Protein AF-0000000068952355 (afdb_homodimer)

Nearest PDB structures (foldseek):
  4ny7-assembly1_B  TM=8.836E-01  e=2.462E-08  Klebsiella pneumoniae subsp. pneumoniae MGH 78578
  1otw-assembly1_A  TM=8.970E-01  e=4.704E-08  Klebsiella pneumoniae
  5vrc-assembly1_A  TM=8.546E-01  e=1.052E-06  Methylorubrum extorquens AM1
  5vrc-assembly2_B  TM=8.398E-01  e=1.363E-06  Methylorubrum extorquens AM1
  5vrc-assembly1_C  TM=8.444E-01  e=6.172E-06  Methylorubrum extorquens AM1

pLDDT: mean 95.86, std 6.68, range [37.28, 98.88]

Secondary structure (DSSP, 8-state):
-PPPPPHHHHHHHHHHHHHTT-GGGSHHHHHHHTT---HHHHHHHHHHHHHHHTTHHHHHHHHHHHS-TT-HHHHHHHHHHHHHHHTSSS-HHHHHHHHHHHHT--HHHHH-GGGS-HHHHHHHHHHHHHHHHS-HHHHHIIIIITTGGGHHHHHHHHHHHHHHTT---TTTTHHHHHHHHHHHHHHHHHHHHHHHH--SHHHHHHHHHHHHHHHHHHHHHHHHHHHHHTTTTS-GGGS----/-PPPPPHHHHHHHHHHHHHTT-GGGSHHHHHHHTT---HHHHHHHHHHHHHHHTTHHHHHHHHHHHS-TT-HHHHHHHHHHHHHHHTSSS-HHHHHHHHHHHHT--HHHHH-GGGS-HHHHHHHHHHHHHHHHS-HHHHHIIIIITTGGGHHHHHHHHHHHHHHTT---TTTTHHHHHHHHHHHHHHHHHHHHHHHH--SHHHHHHHHHHHHHHHHHHHHHHHHHHHHHTTTTS-GGGS----

InterPro domains:
  IPR016084 Haem oxygenase-like, multi-helical [G3DSA:1.20.910.10] (1-239)
  IPR016084 Haem oxygenase-like, multi-helical [SSF48613] (10-226)
  IPR039068 Pyrroloquinoline-quinone synthase-like [PTHR40279] (7-229)

Sequence (486 aa):
MAELMNREAFRAALEEAIKGKSANKAPFSVAWASGKLTRAHLARWAENHYHYVGPFADYLGYIYARTPDRYTEAKDFLLANMYEEEIGGDRHTDLLIRFAEACGTTRERVIDPDNMSPTTRGLQSWCYAVAMREDPIVAVAGLVVGLESQVPSIYRKQTPTLRDKYQFTDEEVEFFDLHIVSDEIHGERGYQIVLEHANTPELQQRCLKICEIGAQMRLLYTTALYHDYVEKELPLPELDMAAMAELMNREAFRAALEEAIKGKSANKAPFSVAWASGKLTRAHLARWAENHYHYVGPFADYLGYIYARTPDRYTEAKDFLLANMYEEEIGGDRHTDLLIRFAEACGTTRERVIDPDNMSPTTRGLQSWCYAVAMREDPIVAVAGLVVGLESQVPSIYRKQTPTLRDKYQFTDEEVEFFDLHIVSDEIHGERGYQIVLEHANTPELQQRCLKICEIGAQMRLLYTTALYHDYVEKELPLPELDMAA

Organism: Cupriavidus necator (strain ATCC 17699 / DSM 428 / KCTC 22496 / NCIMB 10442 / H16 / Stanier 337) (NCBI:txid381666)

Foldseek 3Di:
DFDWDALVVLLVLLVVLQVVQALCLALLLLCLLVLNDALVLVLLVLLLVCLQCVCVLVLLVLLLVQDDVVLPVSNVLSVVVSCVCCPVPPNLNVLSQLLSVVSPDHPVSSVDPVSHDVLSVVNSVVSNCLSNPPNSLLNLLQSLQLPLCSLLVSLVSRVVSCCPPVNDDCSSSVSSVVSNPVSNVSNVVSSVSNSVPQGGSVSSVSSSVSSNVSSNSSNSRSNVSCVVPPCVPQPPVNRVSPD/DFDWDALVVLLVLLVVLQVVQALCLALLLLCLLVLNDALVLVLLVLLLVCLQCVCVLVLLVLLLVQDDVVLPLSNVLSVVVSCVCCPVPPNLNVLSQLLSVVSPDHPVSSVDPVSHDVLSVVNSVVSNCLSNPPNSLLNLLQSLQLPLCSLLVSLVSRVVSCCPPVNDDCSSSVSSVVSNPVSNVSNVVSSVSNSVPQGGSVSSVSSSVSSNVSSNSSNSRSNVSCVVPPCVPQPPVNRPSPD

Solvent-accessible surface area (backbone atoms only — not comparable to full-atom values): 24096 Å² total; per-residue (Å²): 127,76,69,70,65,54,64,67,58,41,50,52,48,45,57,52,36,33,58,81,33,46,43,67,73,19,61,34,43,44,35,43,44,70,57,68,56,51,48,63,48,51,21,52,47,38,19,27,48,41,63,48,55,56,51,45,46,56,33,40,47,44,26,44,75,65,42,59,78,86,45,48,69,57,45,50,48,41,51,50,51,35,38,46,49,52,67,69,56,74,32,46,60,58,36,43,42,49,31,20,38,74,32,72,49,48,63,70,55,34,73,33,77,85,53,36,51,65,58,40,49,15,46,30,15,35,49,44,33,36,23,68,67,43,58,43,58,37,25,38,24,18,55,30,35,24,46,34,43,49,44,24,66,51,37,65,54,35,50,59,28,41,38,74,69,66,61,47,51,73,78,46,47,36,45,50,59,51,40,37,53,53,22,49,54,50,14,51,52,28,46,52,46,32,60,67,66,43,79,43,34,68,50,39,50,49,25,38,50,34,13,30,48,32,13,42,41,47,25,51,38,42,36,45,50,21,65,76,65,36,34,90,84,52,43,67,87,76,43,85,64,78,127,127,77,70,72,64,52,66,70,59,42,51,51,48,44,55,51,36,31,58,81,34,44,44,67,72,20,63,34,44,43,34,41,46,68,56,68,57,50,48,65,48,52,21,52,47,38,20,27,49,41,64,48,56,59,50,45,45,56,32,40,46,44,25,44,75,64,41,60,79,86,46,48,67,57,44,51,48,38,51,50,52,34,39,46,48,52,68,69,55,74,31,48,60,56,36,44,41,48,30,21,39,74,33,70,49,46,62,71,54,34,73,32,76,85,51,35,50,63,58,40,48,14,47,30,16,33,47,44,35,35,25,70,67,43,58,43,58,38,25,37,23,18,54,30,34,24,45,35,43,49,44,24,66,51,38,66,54,34,50,58,29,42,39,74,70,68,61,48,52,72,79,45,47,38,48,50,59,50,39,37,53,53,23,48,54,51,15,51,50,28,47,52,48,35,60,67,63,42,79,41,33,69,50,39,51,48,26,36,50,35,13,30,48,31,14,41,42,47,24,52,38,42,36,46,52,21,64,74,66,35,34,91,84,51,44,66,86,76,44,83,64,78,125

Radius of gyration: 23.09 Å; Cα contacts (8 Å, |Δi|>4): 688; chains: 2; bounding box: 59×65×61 Å

Structure (mmCIF, N/CA/C/O backbone):
data_AF-0000000068952355-model_v1
#
loop_
_entity.id
_entity.type
_entity.pdbx_description
1 polymer 'Coenzyme PQQ synthesis protein C'
#
loop_
_atom_site.group_PDB
_atom_site.id
_atom_site.type_symbol
_atom_site.label_atom_id
_atom_site.label_alt_id
_atom_site.label_comp_id
_atom_site.label_asym_id
_atom_site.label_entity_id
_atom_site.label_seq_id
_atom_site.pdbx_PDB_ins_code
_atom_site.Cartn_x
_atom_site.Cartn_y
_atom_site.Cartn_z
_atom_site.occupancy
_atom_site.B_iso_or_equiv
_atom_site.auth_seq_id
_atom_site.auth_comp_id
_atom_site.auth_asym_id
_atom_site.auth_atom_id
_atom_site.pdbx_PDB_model_num
ATOM 1 N N . MET A 1 1 ? 28.734 8.062 -11.109 1 67.81 1 MET A N 1
ATOM 2 C CA . MET A 1 1 ? 27.484 7.676 -11.766 1 67.81 1 MET A CA 1
ATOM 3 C C . MET A 1 1 ? 27.5 6.195 -12.125 1 67.81 1 MET A C 1
ATOM 5 O O . MET A 1 1 ? 28.547 5.629 -12.422 1 67.81 1 MET A O 1
ATOM 9 N N . ALA A 1 2 ? 26.438 5.574 -11.812 1 75.5 2 ALA A N 1
ATOM 10 C CA . ALA A 1 2 ? 26.453 4.137 -12.086 1 75.5 2 ALA A CA 1
ATOM 11 C C . ALA A 1 2 ? 26.688 3.863 -13.562 1 75.5 2 ALA A C 1
ATOM 13 O O . ALA A 1 2 ? 26.234 4.617 -14.43 1 75.5 2 ALA A O 1
ATOM 14 N N . GLU A 1 3 ? 27.625 2.98 -13.883 1 91.31 3 GLU A N 1
ATOM 15 C CA . GLU A 1 3 ? 27.922 2.562 -15.25 1 91.31 3 GLU A CA 1
ATOM 16 C C . GLU A 1 3 ? 26.891 1.546 -15.75 1 91.31 3 GLU A C 1
ATOM 18 O O . GLU A 1 3 ? 26.281 0.831 -14.961 1 91.31 3 GLU A O 1
ATOM 23 N N . LEU A 1 4 ? 26.734 1.635 -17.172 1 97 4 LEU A N 1
ATOM 24 C CA . LEU A 1 4 ? 25.859 0.654 -17.797 1 97 4 LEU A CA 1
ATOM 25 C C . LEU A 1 4 ? 26.438 -0.754 -17.656 1 97 4 LEU A C 1
ATOM 27 O O . LEU A 1 4 ? 27.578 -1.009 -18.047 1 97 4 LEU A O 1
ATOM 31 N N . MET A 1 5 ? 25.672 -1.64 -17.141 1 97.44 5 MET A N 1
ATOM 32 C CA . MET A 1 5 ? 26.078 -3.033 -17 1 97.44 5 MET A CA 1
ATOM 33 C C . MET A 1 5 ? 25.781 -3.822 -18.266 1 97.44 5 MET A C 1
ATOM 35 O O . MET A 1 5 ? 24.812 -3.533 -18.969 1 97.44 5 MET A O 1
ATOM 39 N N . ASN A 1 6 ? 26.688 -4.746 -18.5 1 96.94 6 ASN A N 1
ATOM 40 C CA . ASN A 1 6 ? 26.328 -5.656 -19.578 1 96.94 6 ASN A CA 1
ATOM 41 C C . ASN A 1 6 ? 25.234 -6.629 -19.156 1 96.94 6 ASN A C 1
ATOM 43 O O . ASN A 1 6 ? 24.859 -6.676 -17.984 1 96.94 6 ASN A O 1
ATOM 47 N N . ARG A 1 7 ? 24.734 -7.371 -20.109 1 96.94 7 ARG A N 1
ATOM 48 C CA . ARG A 1 7 ? 23.562 -8.211 -19.906 1 96.94 7 ARG A CA 1
ATOM 49 C C . ARG A 1 7 ? 23.797 -9.211 -18.781 1 96.94 7 ARG A C 1
ATOM 51 O O . ARG A 1 7 ? 22.938 -9.383 -17.906 1 96.94 7 ARG A O 1
ATOM 58 N N . GLU A 1 8 ? 24.875 -9.859 -18.703 1 97.81 8 GLU A N 1
ATOM 59 C CA . GLU A 1 8 ? 25.172 -10.875 -17.703 1 97.81 8 GLU A CA 1
ATOM 60 C C . GLU A 1 8 ? 25.281 -10.258 -16.312 1 97.81 8 GLU A C 1
ATOM 62 O O . GLU A 1 8 ? 24.703 -10.781 -15.352 1 97.81 8 GLU A O 1
ATOM 67 N N . ALA A 1 9 ? 26 -9.211 -16.25 1 98.12 9 ALA A N 1
ATOM 68 C CA . ALA A 1 9 ? 26.172 -8.523 -14.977 1 98.12 9 ALA A CA 1
ATOM 69 C C . ALA A 1 9 ? 24.859 -7.949 -14.477 1 98.12 9 ALA A C 1
ATOM 71 O O . ALA A 1 9 ? 24.578 -7.98 -13.273 1 98.12 9 ALA A O 1
ATOM 72 N N . PHE A 1 10 ? 24.125 -7.379 -15.375 1 98.38 10 PHE A N 1
ATOM 73 C CA . PHE A 1 10 ? 22.844 -6.801 -15.016 1 98.38 10 PHE A CA 1
ATOM 74 C C . PHE A 1 10 ? 21.891 -7.879 -14.523 1 98.38 10 PHE A C 1
ATOM 76 O O . PHE A 1 10 ? 21.203 -7.695 -13.516 1 98.38 10 PHE A O 1
ATOM 83 N N . ARG A 1 11 ? 21.828 -8.977 -15.227 1 97.94 11 ARG A N 1
ATOM 84 C CA . ARG A 1 11 ? 20.984 -10.086 -14.773 1 97.94 11 ARG A CA 1
ATOM 85 C C . ARG A 1 11 ? 21.375 -10.531 -13.375 1 97.94 11 ARG A C 1
ATOM 87 O O . ARG A 1 11 ? 20.516 -10.742 -12.516 1 97.94 11 ARG A O 1
ATOM 94 N N . ALA A 1 12 ? 22.625 -10.742 -13.141 1 97.5 12 ALA A N 1
ATOM 95 C CA . ALA A 1 12 ? 23.125 -11.156 -11.828 1 97.5 12 ALA A CA 1
ATOM 96 C C . ALA A 1 12 ? 22.734 -10.148 -10.75 1 97.5 12 ALA A C 1
ATOM 98 O O . ALA A 1 12 ? 22.375 -10.531 -9.633 1 97.5 12 ALA A O 1
ATOM 99 N N . ALA A 1 13 ? 22.828 -8.914 -11.094 1 97.12 13 ALA A N 1
ATOM 100 C CA . ALA A 1 13 ? 22.453 -7.863 -10.148 1 97.12 13 ALA A CA 1
ATOM 101 C C . ALA A 1 13 ? 20.969 -7.914 -9.82 1 97.12 13 ALA A C 1
ATOM 103 O O . ALA A 1 13 ? 20.578 -7.715 -8.672 1 97.12 13 ALA A O 1
ATOM 104 N N . LEU A 1 14 ? 20.125 -8.117 -10.82 1 97.19 14 LEU A N 1
ATOM 105 C CA . LEU A 1 14 ? 18.688 -8.25 -10.609 1 97.19 14 LEU A CA 1
ATOM 106 C C . LEU A 1 14 ? 18.375 -9.43 -9.695 1 97.19 14 LEU A C 1
ATOM 108 O O . LEU A 1 14 ? 17.578 -9.305 -8.766 1 97.19 14 LEU A O 1
ATOM 112 N N . GLU A 1 15 ? 19.047 -10.539 -9.938 1 95.31 15 GLU A N 1
ATOM 113 C CA . GLU A 1 15 ? 18.844 -11.727 -9.117 1 95.31 15 GLU A CA 1
ATOM 114 C C . GLU A 1 15 ? 19.281 -11.477 -7.676 1 95.31 15 GLU A C 1
ATOM 116 O O . GLU A 1 15 ? 18.594 -11.898 -6.738 1 95.31 15 GLU A O 1
ATOM 121 N N . GLU A 1 16 ? 20.359 -10.805 -7.484 1 95 16 GLU A N 1
ATOM 122 C CA . GLU A 1 16 ? 20.859 -10.484 -6.152 1 95 16 GLU A CA 1
ATOM 123 C C . GLU A 1 16 ? 19.906 -9.531 -5.422 1 95 16 GLU A C 1
ATOM 125 O O . GLU A 1 16 ? 19.719 -9.648 -4.211 1 95 16 GLU A O 1
ATOM 130 N N . ALA A 1 17 ? 19.359 -8.594 -6.145 1 93.25 17 ALA A N 1
ATOM 131 C CA . ALA A 1 17 ? 18.453 -7.594 -5.57 1 93.25 17 ALA A CA 1
ATOM 132 C C . ALA A 1 17 ? 17.234 -8.25 -4.934 1 93.25 17 ALA A C 1
ATOM 134 O O . ALA A 1 17 ? 16.688 -7.73 -3.961 1 93.25 17 ALA A O 1
ATOM 135 N N . ILE A 1 18 ? 16.844 -9.352 -5.398 1 91.62 18 ILE A N 1
ATOM 136 C CA . ILE A 1 18 ? 15.641 -10.039 -4.934 1 91.62 18 ILE A CA 1
ATOM 137 C C . ILE A 1 18 ? 16 -10.977 -3.785 1 91.62 18 ILE A C 1
ATOM 139 O O . ILE A 1 18 ? 15.188 -11.203 -2.883 1 91.62 18 ILE A O 1
ATOM 143 N N . LYS A 1 19 ? 17.203 -11.531 -3.662 1 87.12 19 LYS A N 1
ATOM 144 C CA . LYS A 1 19 ? 17.625 -12.531 -2.691 1 87.12 19 LYS A CA 1
ATOM 145 C C . LYS A 1 19 ? 17.688 -11.945 -1.284 1 87.12 19 LYS A C 1
ATOM 147 O O . LYS A 1 19 ? 17.391 -12.625 -0.306 1 87.12 19 LYS A O 1
ATOM 152 N N . GLY A 1 20 ? 18.047 -10.781 -1.078 1 76 20 GLY A N 1
ATOM 153 C CA . GLY A 1 20 ? 18.281 -10.18 0.226 1 76 20 GLY A CA 1
ATOM 154 C C . GLY A 1 20 ? 17 -10.008 1.034 1 76 20 GLY A C 1
ATOM 155 O O . GLY A 1 20 ? 17.047 -9.859 2.258 1 76 20 GLY A O 1
ATOM 156 N N . LYS A 1 21 ? 15.914 -10.078 0.481 1 79.12 21 LYS A N 1
ATOM 157 C CA . LYS A 1 21 ? 14.648 -9.867 1.174 1 79.12 21 LYS A CA 1
ATOM 158 C C . LYS A 1 21 ? 13.625 -10.945 0.802 1 79.12 21 LYS A C 1
ATOM 160 O O . LYS A 1 21 ? 12.469 -10.641 0.521 1 79.12 21 LYS A O 1
ATOM 165 N N . SER A 1 22 ? 14.172 -12.156 0.899 1 82.38 22 SER A N 1
ATOM 166 C CA . SER A 1 22 ? 13.344 -13.273 0.448 1 82.38 22 SER A CA 1
ATOM 167 C C . SER A 1 22 ? 12.203 -13.539 1.421 1 82.38 22 SER A C 1
ATOM 169 O O . SER A 1 22 ? 12.414 -13.633 2.631 1 82.38 22 SER A O 1
ATOM 171 N N . ALA A 1 23 ? 10.984 -13.742 0.885 1 87.44 23 ALA A N 1
ATOM 172 C CA . ALA A 1 23 ? 9.797 -14.07 1.663 1 87.44 23 ALA A CA 1
ATOM 173 C C . ALA A 1 23 ? 9.898 -15.477 2.254 1 87.44 23 ALA A C 1
ATOM 175 O O . ALA A 1 23 ? 9.148 -15.836 3.16 1 87.44 23 ALA A O 1
ATOM 176 N N . ASN A 1 24 ? 10.852 -16.266 1.803 1 86.38 24 ASN A N 1
ATOM 177 C CA . ASN A 1 24 ? 11.086 -17.609 2.334 1 86.38 24 ASN A CA 1
ATOM 178 C C . ASN A 1 24 ? 11.508 -17.562 3.799 1 86.38 24 ASN A C 1
ATOM 180 O O . ASN A 1 24 ? 11.297 -18.531 4.539 1 86.38 24 ASN A O 1
ATOM 184 N N . LYS A 1 25 ? 11.984 -16.422 4.188 1 86.44 25 LYS A N 1
ATOM 185 C CA . LYS A 1 25 ? 12.5 -16.297 5.547 1 86.44 25 LYS A CA 1
ATOM 186 C C . LYS A 1 25 ? 11.43 -15.766 6.496 1 86.44 25 LYS A C 1
ATOM 188 O O . LYS A 1 25 ? 11.633 -15.719 7.711 1 86.44 25 LYS A O 1
ATOM 193 N N . ALA A 1 26 ? 10.312 -15.359 5.988 1 92.81 26 ALA A N 1
ATOM 194 C CA . ALA A 1 26 ? 9.234 -14.859 6.828 1 92.81 26 ALA A CA 1
ATOM 195 C C . ALA A 1 26 ? 8.68 -15.969 7.727 1 92.81 26 ALA A C 1
ATOM 197 O O . ALA A 1 26 ? 8.586 -17.125 7.312 1 92.81 26 ALA A O 1
ATOM 198 N N . PRO A 1 27 ? 8.289 -15.625 8.93 1 96 27 PRO A N 1
ATOM 199 C CA . PRO A 1 27 ? 7.781 -16.625 9.867 1 96 27 PRO A CA 1
ATOM 200 C C . PRO A 1 27 ? 6.613 -17.438 9.297 1 96 27 PRO A C 1
ATOM 202 O O . PRO A 1 27 ? 6.484 -18.625 9.586 1 96 27 PRO A O 1
ATOM 205 N N . PHE A 1 28 ? 5.77 -16.844 8.57 1 97.38 28 PHE A N 1
ATOM 206 C CA . PHE A 1 28 ? 4.648 -17.562 7.984 1 97.38 28 PHE A CA 1
ATOM 207 C C . PHE A 1 28 ? 5.145 -18.656 7.043 1 97.38 28 PHE A C 1
ATOM 209 O O . PHE A 1 28 ? 4.637 -19.781 7.066 1 97.38 28 PHE A O 1
ATOM 216 N N . SER A 1 29 ? 6.105 -18.281 6.184 1 94.94 29 SER A N 1
ATOM 217 C CA . SER A 1 29 ? 6.664 -19.234 5.227 1 94.94 29 SER A CA 1
ATOM 218 C C . SER A 1 29 ? 7.359 -20.391 5.941 1 94.94 29 SER A C 1
ATOM 220 O O . SER A 1 29 ? 7.238 -21.547 5.527 1 94.94 29 SER A O 1
ATOM 222 N N . VAL A 1 30 ? 8.062 -20.094 6.941 1 94.25 30 VAL A N 1
ATOM 223 C CA . VAL A 1 30 ? 8.75 -21.109 7.723 1 94.25 30 VAL A CA 1
ATOM 224 C C . VAL A 1 30 ? 7.719 -22.031 8.375 1 94.25 30 VAL A C 1
ATOM 226 O O . VAL A 1 30 ? 7.871 -23.25 8.344 1 94.25 30 VAL A O 1
ATOM 229 N N . ALA A 1 31 ? 6.699 -21.391 9.008 1 96.94 31 ALA A N 1
ATOM 230 C CA . ALA A 1 31 ? 5.633 -22.172 9.625 1 96.94 31 ALA A CA 1
ATOM 231 C C . ALA A 1 31 ? 4.961 -23.094 8.602 1 96.94 31 ALA A C 1
ATOM 233 O O . ALA A 1 31 ? 4.621 -24.234 8.906 1 96.94 31 ALA A O 1
ATOM 234 N N . TRP A 1 32 ? 4.773 -22.609 7.414 1 97.06 32 TRP A N 1
ATOM 235 C CA . TRP A 1 32 ? 4.176 -23.391 6.34 1 97.06 32 TRP A CA 1
ATOM 236 C C . TRP A 1 32 ? 5.078 -24.547 5.949 1 97.06 32 TRP A C 1
ATOM 238 O O . TRP A 1 32 ? 4.652 -25.719 5.969 1 97.06 32 TRP A O 1
ATOM 248 N N . ALA A 1 33 ? 6.309 -24.297 5.664 1 93.5 33 ALA A N 1
ATOM 249 C CA . ALA A 1 33 ? 7.254 -25.297 5.199 1 93.5 33 ALA A CA 1
ATOM 250 C C . ALA A 1 33 ? 7.477 -26.375 6.262 1 93.5 33 ALA A C 1
ATOM 252 O O . ALA A 1 33 ? 7.703 -27.547 5.934 1 93.5 33 ALA A O 1
ATOM 253 N N . SER A 1 34 ? 7.355 -26.016 7.5 1 93.69 34 SER A N 1
ATOM 254 C CA . SER A 1 34 ? 7.594 -26.969 8.594 1 93.69 34 SER A CA 1
ATOM 255 C C . SER A 1 34 ? 6.312 -27.688 8.984 1 93.69 34 SER A C 1
ATOM 257 O O . SER A 1 34 ? 6.316 -28.516 9.898 1 93.69 34 SER A O 1
ATOM 259 N N . GLY A 1 35 ? 5.219 -27.375 8.375 1 96.12 35 GLY A N 1
ATOM 260 C CA . GLY A 1 35 ? 3.967 -28.078 8.602 1 96.12 35 GLY A CA 1
ATOM 261 C C . GLY A 1 35 ? 3.295 -27.703 9.906 1 96.12 35 GLY A C 1
ATOM 262 O O . GLY A 1 35 ? 2.596 -28.516 10.516 1 96.12 35 GLY A O 1
ATOM 263 N N . LYS A 1 36 ? 3.527 -26.484 10.344 1 97 36 LYS A N 1
ATOM 264 C CA . LYS A 1 36 ? 3.023 -26.094 11.664 1 97 36 LYS A CA 1
ATOM 265 C C . LYS A 1 36 ? 1.766 -25.234 11.531 1 97 36 LYS A C 1
ATOM 267 O O . LYS A 1 36 ? 1.085 -24.984 12.523 1 97 36 LYS A O 1
ATOM 272 N N . LEU A 1 37 ? 1.425 -24.844 10.344 1 98.12 37 LEU A N 1
ATOM 273 C CA . LEU A 1 37 ? 0.187 -24.094 10.141 1 98.12 37 LEU A CA 1
ATOM 274 C C . LEU A 1 37 ? -1.024 -25.016 10.242 1 98.12 37 LEU A C 1
ATOM 276 O O . LEU A 1 37 ? -0.912 -26.219 10.023 1 98.12 37 LEU A O 1
ATOM 280 N N . THR A 1 38 ? -2.113 -24.453 10.625 1 98 38 THR A N 1
ATOM 281 C CA . THR A 1 38 ? -3.385 -25.172 10.539 1 98 38 THR A CA 1
ATOM 282 C C . THR A 1 38 ? -4.07 -24.875 9.203 1 98 38 THR A C 1
ATOM 284 O O . THR A 1 38 ? -3.697 -23.938 8.492 1 98 38 THR A O 1
ATOM 287 N N . ARG A 1 39 ? -5.066 -25.641 8.836 1 98 39 ARG A N 1
ATOM 288 C CA . ARG A 1 39 ? -5.848 -25.359 7.633 1 98 39 ARG A CA 1
ATOM 289 C C . ARG A 1 39 ? -6.539 -24.016 7.723 1 98 39 ARG A C 1
ATOM 291 O O . ARG A 1 39 ? -6.707 -23.328 6.711 1 98 39 ARG A O 1
ATOM 298 N N . ALA A 1 40 ? -6.922 -23.672 8.953 1 98.31 40 ALA A N 1
ATOM 299 C CA . ALA A 1 40 ? -7.527 -22.344 9.141 1 98.31 40 ALA A CA 1
ATOM 300 C C . ALA A 1 40 ? -6.539 -21.234 8.797 1 98.31 40 ALA A C 1
ATOM 302 O O . ALA A 1 40 ? -6.922 -20.219 8.234 1 98.31 40 ALA A O 1
ATOM 303 N N . HIS A 1 41 ? -5.238 -21.391 9.195 1 98.62 41 HIS A N 1
ATOM 304 C CA . HIS A 1 41 ? -4.199 -20.438 8.805 1 98.62 41 HIS A CA 1
ATOM 305 C C . HIS A 1 41 ? -4.074 -20.359 7.289 1 98.62 41 HIS A C 1
ATOM 307 O O . HIS A 1 41 ? -3.975 -19.25 6.734 1 98.62 41 HIS A O 1
ATOM 313 N N . LEU A 1 42 ? -4.094 -21.5 6.625 1 98.75 42 LEU A N 1
ATOM 314 C CA . LEU A 1 42 ? -3.971 -21.547 5.172 1 98.75 42 LEU A CA 1
ATOM 315 C C . LEU A 1 42 ? -5.172 -20.891 4.5 1 98.75 42 LEU A C 1
ATOM 317 O O . LEU A 1 42 ? -5.035 -20.25 3.457 1 98.75 42 LEU A O 1
ATOM 321 N N . ALA A 1 43 ? -6.379 -21.094 5.098 1 98.69 43 ALA A N 1
ATOM 322 C CA . ALA A 1 43 ? -7.578 -20.422 4.598 1 98.69 43 ALA A CA 1
ATOM 323 C C . ALA A 1 43 ? -7.418 -18.906 4.637 1 98.69 43 ALA A C 1
ATOM 325 O O . ALA A 1 43 ? -7.789 -18.203 3.688 1 98.69 43 ALA A O 1
ATOM 326 N N . ARG A 1 44 ? -6.867 -18.406 5.73 1 98.69 44 ARG A N 1
ATOM 327 C CA . ARG A 1 44 ? -6.645 -16.969 5.855 1 98.69 44 ARG A CA 1
ATOM 328 C C . ARG A 1 44 ? -5.637 -16.484 4.824 1 98.69 44 ARG A C 1
ATOM 330 O O . ARG A 1 44 ? -5.785 -15.383 4.273 1 98.69 44 ARG A O 1
ATOM 337 N N . TRP A 1 45 ? -4.594 -17.297 4.617 1 98.62 45 TRP A N 1
ATOM 338 C CA . TRP A 1 45 ? -3.635 -16.969 3.57 1 98.62 45 TRP A CA 1
ATOM 339 C C . TRP A 1 45 ? -4.328 -16.828 2.221 1 98.62 45 TRP A C 1
ATOM 341 O O . TRP A 1 45 ? -4.129 -15.844 1.507 1 98.62 45 TRP A O 1
ATOM 351 N N . ALA A 1 46 ? -5.152 -17.766 1.844 1 98.69 46 ALA A N 1
ATOM 352 C CA . ALA A 1 46 ? -5.824 -17.766 0.547 1 98.69 46 ALA A CA 1
ATOM 353 C C . ALA A 1 46 ? -6.75 -16.562 0.412 1 98.69 46 ALA A C 1
ATOM 355 O O . ALA A 1 46 ? -6.832 -15.945 -0.655 1 98.69 46 ALA A O 1
ATOM 356 N N . GLU A 1 47 ? -7.457 -16.219 1.534 1 98.75 47 GLU A N 1
ATOM 357 C CA . GLU A 1 47 ? -8.359 -15.07 1.554 1 98.75 47 GLU A CA 1
ATOM 358 C C . GLU A 1 47 ? -7.598 -13.773 1.307 1 98.75 47 GLU A C 1
ATOM 360 O O . GLU A 1 47 ? -8.133 -12.836 0.706 1 98.75 47 GLU A O 1
ATOM 365 N N . ASN A 1 48 ? -6.375 -13.703 1.75 1 98.81 48 ASN A N 1
ATOM 366 C CA . ASN A 1 48 ? -5.543 -12.531 1.505 1 98.81 48 ASN A CA 1
ATOM 367 C C . ASN A 1 48 ? -4.883 -12.594 0.131 1 98.81 48 ASN A C 1
ATOM 369 O O . ASN A 1 48 ? -4.914 -11.617 -0.621 1 98.81 48 ASN A O 1
ATOM 373 N N . HIS A 1 49 ? -4.309 -13.734 -0.195 1 98.62 49 HIS A N 1
ATOM 374 C CA . HIS A 1 49 ? -3.529 -13.93 -1.412 1 98.62 49 HIS A CA 1
ATOM 375 C C . HIS A 1 49 ? -4.367 -13.641 -2.654 1 98.62 49 HIS A C 1
ATOM 377 O O . HIS A 1 49 ? -3.854 -13.133 -3.652 1 98.62 49 HIS A O 1
ATOM 383 N N . TYR A 1 50 ? -5.648 -13.961 -2.6 1 98.75 50 TYR A N 1
ATOM 384 C CA . TYR A 1 50 ? -6.578 -13.711 -3.693 1 98.75 50 TYR A CA 1
ATOM 385 C C . TYR A 1 50 ? -6.586 -12.234 -4.078 1 98.75 50 TYR A C 1
ATOM 387 O O . TYR A 1 50 ? -6.664 -11.898 -5.262 1 98.75 50 TYR A O 1
ATOM 395 N N . HIS A 1 51 ? -6.484 -11.398 -3.135 1 98.12 51 HIS A N 1
ATOM 396 C CA . HIS A 1 51 ? -6.672 -9.977 -3.393 1 98.12 51 HIS A CA 1
ATOM 397 C C . HIS A 1 51 ? -5.379 -9.336 -3.891 1 98.12 51 HIS A C 1
ATOM 399 O O . HIS A 1 51 ? -5.406 -8.242 -4.465 1 98.12 51 HIS A O 1
ATOM 405 N N . TYR A 1 52 ? -4.293 -9.953 -3.688 1 95.12 52 TYR A N 1
ATOM 406 C CA . TYR A 1 52 ? -3.016 -9.492 -4.215 1 95.12 52 TYR A CA 1
ATOM 407 C C . TYR A 1 52 ? -2.764 -10.047 -5.609 1 95.12 52 TYR A C 1
ATOM 409 O O . TYR A 1 52 ? -2.309 -9.328 -6.504 1 95.12 52 TYR A O 1
ATOM 417 N N . VAL A 1 53 ? -3.125 -11.32 -5.836 1 97.19 53 VAL A N 1
ATOM 418 C CA . VAL A 1 53 ? -2.764 -11.961 -7.098 1 97.19 53 VAL A CA 1
ATOM 419 C C . VAL A 1 53 ? -3.947 -11.906 -8.062 1 97.19 53 VAL A C 1
ATOM 421 O O . VAL A 1 53 ? -3.77 -12.016 -9.273 1 97.19 53 VAL A O 1
ATOM 424 N N . GLY A 1 54 ? -5.145 -11.734 -7.555 1 96.5 54 GLY A N 1
ATOM 425 C CA . GLY A 1 54 ? -6.34 -11.719 -8.383 1 96.5 54 GLY A CA 1
ATOM 426 C C . GLY A 1 54 ? -6.297 -10.656 -9.469 1 96.5 54 GLY A C 1
ATOM 427 O O . GLY A 1 54 ? -6.645 -10.93 -10.625 1 96.5 54 GLY A O 1
ATOM 428 N N . PRO A 1 55 ? -5.836 -9.5 -9.094 1 97.38 55 PRO A N 1
ATOM 429 C CA . PRO A 1 55 ? -5.793 -8.43 -10.086 1 97.38 55 PRO A CA 1
ATOM 430 C C . PRO A 1 55 ? -4.52 -8.461 -10.93 1 97.38 55 PRO A C 1
ATOM 432 O O . PRO A 1 55 ? -4.16 -7.453 -11.547 1 97.38 55 PRO A O 1
ATOM 435 N N . PHE A 1 56 ? -3.799 -9.547 -11.023 1 98.25 56 PHE A N 1
ATOM 436 C CA . PHE A 1 56 ? -2.512 -9.555 -11.711 1 98.25 56 PHE A CA 1
ATOM 437 C C . PHE A 1 56 ? -2.682 -9.203 -13.188 1 98.25 56 PHE A C 1
ATOM 439 O O . PHE A 1 56 ? -1.873 -8.469 -13.75 1 98.25 56 PHE A O 1
ATOM 446 N N . ALA A 1 57 ? -3.73 -9.75 -13.82 1 98.31 57 ALA A N 1
ATOM 447 C CA . ALA A 1 57 ? -3.984 -9.406 -15.219 1 98.31 57 ALA A CA 1
ATOM 448 C C . ALA A 1 57 ? -4.266 -7.918 -15.375 1 98.31 57 ALA A C 1
ATOM 450 O O . ALA A 1 57 ? -3.9 -7.312 -16.391 1 98.31 57 ALA A O 1
ATOM 451 N N . ASP A 1 58 ? -4.938 -7.324 -14.391 1 98.12 58 ASP A N 1
ATOM 452 C CA . ASP A 1 58 ? -5.164 -5.883 -14.422 1 98.12 58 ASP A CA 1
ATOM 453 C C . ASP A 1 58 ? -3.844 -5.117 -14.398 1 98.12 58 ASP A C 1
ATOM 455 O O . ASP A 1 58 ? -3.664 -4.152 -15.141 1 98.12 58 ASP A O 1
ATOM 459 N N . TYR A 1 59 ? -2.91 -5.543 -13.469 1 98.81 59 TYR A N 1
ATOM 460 C CA . TYR A 1 59 ? -1.6 -4.906 -13.43 1 98.81 59 TYR A CA 1
ATOM 461 C C . TYR A 1 59 ? -0.924 -4.949 -14.789 1 98.81 59 TYR A C 1
ATOM 463 O O . TYR A 1 59 ? -0.456 -3.926 -15.289 1 98.81 59 TYR A O 1
ATOM 471 N N . LEU A 1 60 ? -0.956 -6.145 -15.367 1 98.81 60 LEU A N 1
ATOM 472 C CA . LEU A 1 60 ? -0.312 -6.332 -16.656 1 98.81 60 LEU A CA 1
ATOM 473 C C . LEU A 1 60 ? -0.999 -5.496 -17.734 1 98.81 60 LEU A C 1
ATOM 475 O O . LEU A 1 60 ? -0.346 -5.012 -18.656 1 98.81 60 LEU A O 1
ATOM 479 N N . GLY A 1 61 ? -2.324 -5.383 -17.641 1 98.81 61 GLY A N 1
ATOM 480 C CA . GLY A 1 61 ? -3.059 -4.555 -18.578 1 98.81 61 GLY A CA 1
ATOM 481 C C . GLY A 1 61 ? -2.625 -3.1 -18.562 1 98.81 61 GLY A C 1
ATOM 482 O O . GLY A 1 61 ? -2.479 -2.477 -19.609 1 98.81 61 GLY A O 1
ATOM 483 N N . TYR A 1 62 ? -2.445 -2.527 -17.375 1 98.81 62 TYR A N 1
ATOM 484 C CA . TYR A 1 62 ? -1.943 -1.163 -17.25 1 98.81 62 TYR A CA 1
ATOM 485 C C . TYR A 1 62 ? -0.563 -1.03 -17.891 1 98.81 62 TYR A C 1
ATOM 487 O O . TYR A 1 62 ? -0.277 -0.042 -18.562 1 98.81 62 TYR A O 1
ATOM 495 N N . ILE A 1 63 ? 0.326 -2.035 -17.672 1 98.81 63 ILE A N 1
ATOM 496 C CA . ILE A 1 63 ? 1.67 -2.004 -18.25 1 98.81 63 ILE A CA 1
ATOM 497 C C . ILE A 1 63 ? 1.588 -2.107 -19.766 1 98.81 63 ILE A C 1
ATOM 499 O O . ILE A 1 63 ? 2.248 -1.349 -20.484 1 98.81 63 ILE A O 1
ATOM 503 N N . TYR A 1 64 ? 0.77 -3.02 -20.266 1 98.88 64 TYR A N 1
ATOM 504 C CA . TYR A 1 64 ? 0.585 -3.236 -21.703 1 98.88 64 TYR A CA 1
ATOM 505 C C . TYR A 1 64 ? 0.186 -1.942 -22.406 1 98.88 64 TYR A C 1
ATOM 507 O O . TYR A 1 64 ? 0.769 -1.578 -23.422 1 98.88 64 TYR A O 1
ATOM 515 N N . ALA A 1 65 ? -0.815 -1.245 -21.844 1 98.5 65 ALA A N 1
ATOM 516 C CA . ALA A 1 65 ? -1.363 -0.033 -22.438 1 98.5 65 ALA A CA 1
ATOM 517 C C . ALA A 1 65 ? -0.304 1.062 -22.531 1 98.5 65 ALA A C 1
ATOM 519 O O . ALA A 1 65 ? -0.338 1.891 -23.453 1 98.5 65 ALA A O 1
ATOM 520 N N . ARG A 1 66 ? 0.689 1.023 -21.656 1 97.81 66 ARG A N 1
ATOM 521 C CA . ARG A 1 66 ? 1.683 2.09 -21.594 1 97.81 66 ARG A CA 1
ATOM 522 C C . ARG A 1 66 ? 2.975 1.683 -22.297 1 97.81 66 ARG A C 1
ATOM 524 O O . ARG A 1 66 ? 3.881 2.502 -22.453 1 97.81 66 ARG A O 1
ATOM 531 N N . THR A 1 67 ? 3.1 0.462 -22.641 1 98.62 67 THR A N 1
ATOM 532 C CA . THR A 1 67 ? 4.281 -0.037 -23.328 1 98.62 67 THR A CA 1
ATOM 533 C C . THR A 1 67 ? 4.305 0.448 -24.781 1 98.62 67 THR A C 1
ATOM 535 O O . THR A 1 67 ? 3.312 0.319 -25.5 1 98.62 67 THR A O 1
ATOM 538 N N . PRO A 1 68 ? 5.43 1.015 -25.25 1 97.88 68 PRO A N 1
ATOM 539 C CA . PRO A 1 68 ? 5.512 1.487 -26.625 1 97.88 68 PRO A CA 1
ATOM 540 C C . PRO A 1 68 ? 5.223 0.387 -27.641 1 97.88 68 PRO A C 1
ATOM 542 O O . PRO A 1 68 ? 5.625 -0.762 -27.453 1 97.88 68 PRO A O 1
ATOM 545 N N . ASP A 1 69 ? 4.652 0.799 -28.75 1 97.5 69 ASP A N 1
ATOM 546 C CA . ASP A 1 69 ? 4.277 -0.141 -29.797 1 97.5 69 ASP A CA 1
ATOM 547 C C . ASP A 1 69 ? 5.508 -0.863 -30.359 1 97.5 69 ASP A C 1
ATOM 549 O O . ASP A 1 69 ? 5.43 -2.035 -30.734 1 97.5 69 ASP A O 1
ATOM 553 N N . ARG A 1 70 ? 6.633 -0.202 -30.359 1 97.5 70 ARG A N 1
ATOM 554 C CA . ARG A 1 70 ? 7.836 -0.777 -30.953 1 97.5 70 ARG A CA 1
ATOM 555 C C . ARG A 1 70 ? 8.367 -1.921 -30.094 1 97.5 70 ARG A C 1
ATOM 557 O O . ARG A 1 70 ? 9.188 -2.719 -30.547 1 97.5 70 ARG A O 1
ATOM 564 N N . TYR A 1 71 ? 7.977 -1.991 -28.859 1 98.12 71 TYR A N 1
ATOM 565 C CA . TYR A 1 71 ? 8.352 -3.123 -28.016 1 98.12 71 TYR A CA 1
ATOM 566 C C . TYR A 1 71 ? 7.383 -4.285 -28.203 1 98.12 71 TYR A C 1
ATOM 568 O O . TYR A 1 71 ? 6.77 -4.75 -27.234 1 98.12 71 TYR A O 1
ATOM 576 N N . THR A 1 72 ? 7.305 -4.805 -29.359 1 97.94 72 THR A N 1
ATOM 577 C CA . THR A 1 72 ? 6.285 -5.762 -29.766 1 97.94 72 THR A CA 1
ATOM 578 C C . THR A 1 72 ? 6.383 -7.047 -28.953 1 97.94 72 THR A C 1
ATOM 580 O O . THR A 1 72 ? 5.371 -7.57 -28.484 1 97.94 72 THR A O 1
ATOM 583 N N . GLU A 1 73 ? 7.523 -7.547 -28.781 1 97.12 73 GLU A N 1
ATOM 584 C CA . GLU A 1 73 ? 7.703 -8.805 -28.062 1 97.12 73 GLU A CA 1
ATOM 585 C C . GLU A 1 73 ? 7.293 -8.664 -26.594 1 97.12 73 GLU A C 1
ATOM 587 O O . GLU A 1 73 ? 6.711 -9.586 -26.016 1 97.12 73 GLU A O 1
ATOM 592 N N . ALA A 1 74 ? 7.66 -7.516 -25.984 1 98.25 74 ALA A N 1
ATOM 593 C CA . ALA A 1 74 ? 7.238 -7.254 -24.609 1 98.25 74 ALA A CA 1
ATOM 594 C C . ALA A 1 74 ? 5.719 -7.199 -24.5 1 98.25 74 ALA A C 1
ATOM 596 O O . ALA A 1 74 ? 5.133 -7.773 -23.578 1 98.25 74 ALA A O 1
ATOM 597 N N . LYS A 1 75 ? 5.086 -6.535 -25.469 1 98.69 75 LYS A N 1
ATOM 598 C CA . LYS A 1 75 ? 3.631 -6.441 -25.484 1 98.69 75 LYS A CA 1
ATOM 599 C C . LYS A 1 75 ? 2.994 -7.812 -25.688 1 98.69 75 LYS A C 1
ATOM 601 O O . LYS A 1 75 ? 2.006 -8.148 -25.031 1 98.69 75 LYS A O 1
ATOM 606 N N . ASP A 1 76 ? 3.605 -8.633 -26.594 1 98.62 76 ASP A N 1
ATOM 607 C CA . ASP A 1 76 ? 3.113 -9.992 -26.812 1 98.62 76 ASP A CA 1
ATOM 608 C C . ASP A 1 76 ? 3.17 -10.812 -25.531 1 98.62 76 ASP A C 1
ATOM 610 O O . ASP A 1 76 ? 2.227 -11.539 -25.219 1 98.62 76 ASP A O 1
ATOM 614 N N . PHE A 1 77 ? 4.215 -10.703 -24.844 1 98.5 77 PHE A N 1
ATOM 615 C CA . PHE A 1 77 ? 4.367 -11.438 -23.594 1 98.5 77 PHE A CA 1
ATOM 616 C C . PHE A 1 77 ? 3.301 -11.016 -22.578 1 98.5 77 PHE A C 1
ATOM 618 O O . PHE A 1 77 ? 2.654 -11.859 -21.969 1 98.5 77 PHE A O 1
ATOM 625 N N . LEU A 1 78 ? 3.174 -9.672 -22.375 1 98.75 78 LEU A N 1
ATOM 626 C CA . LEU A 1 78 ? 2.201 -9.164 -21.406 1 98.75 78 LEU A CA 1
ATOM 627 C C . LEU A 1 78 ? 0.8 -9.672 -21.734 1 98.75 78 LEU A C 1
ATOM 629 O O . LEU A 1 78 ? 0.071 -10.117 -20.844 1 98.75 78 LEU A O 1
ATOM 633 N N . LEU A 1 79 ? 0.48 -9.641 -23 1 98.62 79 LEU A N 1
ATOM 634 C CA . LEU A 1 79 ? -0.831 -10.102 -23.438 1 98.62 79 LEU A CA 1
ATOM 635 C C . LEU A 1 79 ? -0.992 -11.594 -23.203 1 98.62 79 LEU A C 1
ATOM 637 O O . LEU A 1 79 ? -2.037 -12.047 -22.734 1 98.62 79 LEU A O 1
ATOM 641 N N . ALA A 1 80 ? 0.002 -12.406 -23.516 1 98.44 80 ALA A N 1
ATOM 642 C CA . ALA A 1 80 ? -0.041 -13.852 -23.312 1 98.44 80 ALA A CA 1
ATOM 643 C C . ALA A 1 80 ? -0.173 -14.195 -21.844 1 98.44 80 ALA A C 1
ATOM 645 O O . ALA A 1 80 ? -0.893 -15.133 -21.469 1 98.44 80 ALA A O 1
ATOM 646 N N . ASN A 1 81 ? 0.592 -13.516 -21.031 1 98.25 81 ASN A N 1
ATOM 647 C CA . ASN A 1 81 ? 0.513 -13.727 -19.578 1 98.25 81 ASN A CA 1
ATOM 648 C C . ASN A 1 81 ? -0.887 -13.438 -19.047 1 98.25 81 ASN A C 1
ATOM 650 O O . ASN A 1 81 ? -1.432 -14.219 -18.266 1 98.25 81 ASN A O 1
ATOM 654 N N . MET A 1 82 ? -1.518 -12.281 -19.5 1 98.38 82 MET A N 1
ATOM 655 C CA . MET A 1 82 ? -2.889 -11.945 -19.125 1 98.38 82 MET A CA 1
ATOM 656 C C . MET A 1 82 ? -3.848 -13.062 -19.516 1 98.38 82 MET A C 1
ATOM 658 O O . MET A 1 82 ? -4.688 -13.477 -18.719 1 98.38 82 MET A O 1
ATOM 662 N N . TYR A 1 83 ? -3.656 -13.523 -20.734 1 98.38 83 TYR A N 1
ATOM 663 C CA . TYR A 1 83 ? -4.512 -14.57 -21.266 1 98.38 83 TYR A CA 1
ATOM 664 C C . TYR A 1 83 ? -4.406 -15.844 -20.422 1 98.38 83 TYR A C 1
ATOM 666 O O . TYR A 1 83 ? -5.422 -16.438 -20.062 1 98.38 83 TYR A O 1
ATOM 674 N N . GLU A 1 84 ? -3.229 -16.234 -20.078 1 97.38 84 GLU A N 1
ATOM 675 C CA . GLU A 1 84 ? -2.98 -17.453 -19.312 1 97.38 84 GLU A CA 1
ATOM 676 C C . GLU A 1 84 ? -3.576 -17.344 -17.906 1 97.38 84 GLU A C 1
ATOM 678 O O . GLU A 1 84 ? -4.141 -18.312 -17.391 1 97.38 84 GLU A O 1
ATOM 683 N N . GLU A 1 85 ? -3.453 -16.188 -17.25 1 97 85 GLU A N 1
ATOM 684 C CA . GLU A 1 85 ? -3.977 -15.977 -15.906 1 97 85 GLU A CA 1
ATOM 685 C C . GLU A 1 85 ? -5.496 -16.125 -15.875 1 97 85 GLU A C 1
ATOM 687 O O . GLU A 1 85 ? -6.062 -16.562 -14.883 1 97 85 GLU A O 1
ATOM 692 N N . GLU A 1 86 ? -6.168 -15.781 -17.016 1 97.5 86 GLU A N 1
ATOM 693 C CA . GLU A 1 86 ? -7.605 -15.547 -16.953 1 97.5 86 GLU A CA 1
ATOM 694 C C . GLU A 1 86 ? -8.375 -16.594 -17.75 1 97.5 86 GLU A C 1
ATOM 696 O O . GLU A 1 86 ? -9.273 -17.25 -17.219 1 97.5 86 GLU A O 1
ATOM 701 N N . ILE A 1 87 ? -7.969 -16.859 -19.016 1 96.94 87 ILE A N 1
ATOM 702 C CA . ILE A 1 87 ? -8.914 -17.609 -19.828 1 96.94 87 ILE A CA 1
ATOM 703 C C . ILE A 1 87 ? -8.156 -18.641 -20.672 1 96.94 87 ILE A C 1
ATOM 705 O O . ILE A 1 87 ? -8.75 -19.297 -21.531 1 96.94 87 ILE A O 1
ATOM 709 N N . GLY A 1 88 ? -6.883 -18.844 -20.594 1 95 88 GLY A N 1
ATOM 710 C CA . GLY A 1 88 ? -6.094 -19.797 -21.344 1 95 88 GLY A CA 1
ATOM 711 C C . GLY A 1 88 ? -6.238 -21.219 -20.844 1 95 88 GLY A C 1
ATOM 712 O O . GLY A 1 88 ? -5.734 -22.156 -21.453 1 95 88 GLY A O 1
ATOM 713 N N . GLY A 1 89 ? -6.992 -21.469 -19.938 1 94.62 89 GLY A N 1
ATOM 714 C CA . GLY A 1 89 ? -7.344 -22.656 -19.172 1 94.62 89 GLY A CA 1
ATOM 715 C C . GLY A 1 89 ? -8.211 -22.359 -17.969 1 94.62 89 GLY A C 1
ATOM 716 O O . GLY A 1 89 ? -9.094 -21.5 -18.031 1 94.62 89 GLY A O 1
ATOM 717 N N . ASP A 1 90 ? -7.906 -23.125 -16.922 1 95.38 90 ASP A N 1
ATOM 718 C CA . ASP A 1 90 ? -8.57 -22.734 -15.68 1 95.38 90 ASP A CA 1
ATOM 719 C C . ASP A 1 90 ? -8.07 -21.375 -15.188 1 95.38 90 ASP A C 1
ATOM 721 O O . ASP A 1 90 ? -6.867 -21.125 -15.195 1 95.38 90 ASP A O 1
ATOM 725 N N . ARG A 1 91 ? -9.047 -20.578 -14.938 1 97.19 91 ARG A N 1
ATOM 726 C CA . ARG A 1 91 ? -8.664 -19.297 -14.336 1 97.19 91 ARG A CA 1
ATOM 727 C C . ARG A 1 91 ? -7.852 -19.516 -13.07 1 97.19 91 ARG A C 1
ATOM 729 O O . ARG A 1 91 ? -8.234 -20.312 -12.203 1 97.19 91 ARG A O 1
ATOM 736 N N . HIS A 1 92 ? -6.691 -18.875 -12.945 1 97.69 92 HIS A N 1
ATOM 737 C CA . HIS A 1 92 ? -5.766 -19.125 -11.844 1 97.69 92 HIS A CA 1
ATOM 738 C C . HIS A 1 92 ? -6.43 -18.859 -10.5 1 97.69 92 HIS A C 1
ATOM 740 O O . HIS A 1 92 ? -6.188 -19.594 -9.531 1 97.69 92 HIS A O 1
ATOM 746 N N . THR A 1 93 ? -7.285 -17.828 -10.422 1 97.88 93 THR A N 1
ATOM 747 C CA . THR A 1 93 ? -7.941 -17.5 -9.164 1 97.88 93 THR A CA 1
ATOM 748 C C . THR A 1 93 ? -8.969 -18.562 -8.797 1 97.88 93 THR A C 1
ATOM 750 O O . THR A 1 93 ? -9.258 -18.781 -7.613 1 97.88 93 THR A O 1
ATOM 753 N N . ASP A 1 94 ? -9.531 -19.25 -9.805 1 98.44 94 ASP A N 1
ATOM 754 C CA . ASP A 1 94 ? -10.445 -20.344 -9.5 1 98.44 94 ASP A CA 1
ATOM 755 C C . ASP A 1 94 ? -9.703 -21.516 -8.836 1 98.44 94 ASP A C 1
ATOM 757 O O . ASP A 1 94 ? -10.242 -22.172 -7.953 1 98.44 94 ASP A O 1
ATOM 761 N N . LEU A 1 95 ? -8.5 -21.734 -9.312 1 98.5 95 LEU A N 1
ATOM 762 C CA . LEU A 1 95 ? -7.672 -22.75 -8.695 1 98.5 95 LEU A CA 1
ATOM 763 C C . LEU A 1 95 ? -7.332 -22.375 -7.254 1 98.5 95 LEU A C 1
ATOM 765 O O . LEU A 1 95 ? -7.328 -23.234 -6.367 1 98.5 95 LEU A O 1
ATOM 769 N N . LEU A 1 96 ? -7.039 -21.109 -6.996 1 98.69 96 LEU A N 1
ATOM 770 C CA . LEU A 1 96 ? -6.777 -20.641 -5.641 1 98.69 96 LEU A CA 1
ATOM 771 C C . LEU A 1 96 ? -8.008 -20.812 -4.758 1 98.69 96 LEU A C 1
ATOM 773 O O . LEU A 1 96 ? -7.891 -21.219 -3.598 1 98.69 96 LEU A O 1
ATOM 777 N N . ILE A 1 97 ? -9.172 -20.469 -5.297 1 98.81 97 ILE A N 1
ATOM 778 C CA . ILE A 1 97 ? -10.422 -20.594 -4.559 1 98.81 97 ILE A CA 1
ATOM 779 C C . ILE A 1 97 ? -10.68 -22.062 -4.215 1 98.81 97 ILE A C 1
ATOM 781 O O . ILE A 1 97 ? -11.125 -22.375 -3.109 1 98.81 97 ILE A O 1
ATOM 785 N N . ARG A 1 98 ? -10.375 -23 -5.164 1 98.69 98 ARG A N 1
ATOM 786 C CA . ARG A 1 98 ? -10.516 -24.422 -4.887 1 98.69 98 ARG A CA 1
ATOM 787 C C . ARG A 1 98 ? -9.641 -24.844 -3.711 1 98.69 98 ARG A C 1
ATOM 789 O O . ARG A 1 98 ? -10.094 -25.578 -2.83 1 98.69 98 ARG A O 1
ATOM 796 N N . PHE A 1 99 ? -8.414 -24.422 -3.703 1 98.88 99 PHE A N 1
ATOM 797 C CA . PHE A 1 99 ? -7.523 -24.688 -2.576 1 98.88 99 PHE A CA 1
ATOM 798 C C . PHE A 1 99 ? -8.102 -24.125 -1.287 1 98.88 99 PHE A C 1
ATOM 800 O O . PHE A 1 99 ? -8.094 -24.781 -0.249 1 98.88 99 PHE A O 1
ATOM 807 N N . ALA A 1 100 ? -8.602 -22.828 -1.341 1 98.88 100 ALA A N 1
ATOM 808 C CA . ALA A 1 100 ? -9.164 -22.156 -0.171 1 98.88 100 ALA A CA 1
ATOM 809 C C . ALA A 1 100 ? -10.336 -22.953 0.403 1 98.88 100 ALA A C 1
ATOM 811 O O . ALA A 1 100 ? -10.445 -23.109 1.62 1 98.88 100 ALA A O 1
ATOM 812 N N . GLU A 1 101 ? -11.188 -23.406 -0.452 1 98.88 101 GLU A N 1
ATOM 813 C CA . GLU A 1 101 ? -12.336 -24.188 -0.024 1 98.88 101 GLU A CA 1
ATOM 814 C C . GLU A 1 101 ? -11.891 -25.5 0.643 1 98.88 101 GLU A C 1
ATOM 816 O O . GLU A 1 101 ? -12.477 -25.922 1.636 1 98.88 101 GLU A O 1
ATOM 821 N N . ALA A 1 102 ? -10.82 -26.094 0.11 1 98.75 102 ALA A N 1
ATOM 822 C CA . ALA A 1 102 ? -10.266 -27.312 0.71 1 98.75 102 ALA A CA 1
ATOM 823 C C . ALA A 1 102 ? -9.695 -27.016 2.096 1 98.75 102 ALA A C 1
ATOM 825 O O . ALA A 1 102 ? -9.57 -27.922 2.924 1 98.75 102 ALA A O 1
ATOM 826 N N . CYS A 1 103 ? -9.32 -25.797 2.387 1 98.69 103 CYS A N 1
ATOM 827 C CA . CYS A 1 103 ? -8.797 -25.391 3.689 1 98.69 103 CYS A CA 1
ATOM 828 C C . CYS A 1 103 ? -9.938 -25.125 4.672 1 98.69 103 CYS A C 1
ATOM 830 O O . CYS A 1 103 ? -9.703 -25.016 5.875 1 98.69 103 CYS A O 1
ATOM 832 N N . GLY A 1 104 ? -11.172 -24.953 4.191 1 98.44 104 GLY A N 1
ATOM 833 C CA . GLY A 1 104 ? -12.305 -24.812 5.094 1 98.44 104 GLY A CA 1
ATOM 834 C C . GLY A 1 104 ? -12.992 -23.469 4.988 1 98.44 104 GLY A C 1
ATOM 835 O O . GLY A 1 104 ? -13.898 -23.172 5.77 1 98.44 104 GLY A O 1
ATOM 836 N N . THR A 1 105 ? -12.602 -22.609 4.094 1 98.62 105 THR A N 1
ATOM 837 C CA . THR A 1 105 ? -13.305 -21.359 3.852 1 98.62 105 THR A CA 1
ATOM 838 C C . THR A 1 105 ? -14.211 -21.469 2.627 1 98.62 105 THR A C 1
ATOM 840 O O . THR A 1 105 ? -14.539 -22.578 2.189 1 98.62 105 THR A O 1
ATOM 843 N N . THR A 1 106 ? -14.828 -20.359 2.16 1 98.81 106 THR A N 1
ATOM 844 C CA . THR A 1 106 ? -15.773 -20.391 1.049 1 98.81 106 THR A CA 1
ATOM 845 C C . THR A 1 106 ? -15.359 -19.391 -0.037 1 98.81 106 THR A C 1
ATOM 847 O O . THR A 1 106 ? -14.609 -18.453 0.227 1 98.81 106 THR A O 1
ATOM 850 N N . ARG A 1 107 ? -15.875 -19.641 -1.216 1 98.69 107 ARG A N 1
ATOM 851 C CA . ARG A 1 107 ? -15.664 -18.719 -2.33 1 98.69 107 ARG A CA 1
ATOM 852 C C . ARG A 1 107 ? -16.078 -17.312 -1.958 1 98.69 107 ARG A C 1
ATOM 854 O O . ARG A 1 107 ? -15.359 -16.344 -2.256 1 98.69 107 ARG A O 1
ATOM 861 N N . GLU A 1 108 ? -17.219 -17.172 -1.274 1 98.62 108 GLU A N 1
ATOM 862 C CA . GLU A 1 108 ? -17.75 -15.867 -0.892 1 98.62 108 GLU A CA 1
ATOM 863 C C . GLU A 1 108 ? -16.781 -15.125 0.021 1 98.62 108 GLU A C 1
ATOM 865 O O . GLU A 1 108 ? -16.562 -13.922 -0.146 1 98.62 108 GLU A O 1
ATOM 870 N N . ARG A 1 109 ? -16.188 -15.836 0.92 1 98.5 109 ARG A N 1
ATOM 871 C CA . ARG A 1 109 ? -15.234 -15.203 1.83 1 98.5 109 ARG A CA 1
ATOM 872 C C . ARG A 1 109 ? -13.953 -14.812 1.1 1 98.5 109 ARG A C 1
ATOM 874 O O . ARG A 1 109 ? -13.391 -13.75 1.357 1 98.5 109 ARG A O 1
ATOM 881 N N . VAL A 1 110 ? -13.531 -15.617 0.148 1 98.81 110 VAL A N 1
ATOM 882 C CA . VAL A 1 110 ? -12.281 -15.391 -0.565 1 98.81 110 VAL A CA 1
ATOM 883 C C . VAL A 1 110 ? -12.398 -14.141 -1.439 1 98.81 110 VAL A C 1
ATOM 885 O O . VAL A 1 110 ? -11.492 -13.312 -1.476 1 98.81 110 VAL A O 1
ATOM 888 N N . ILE A 1 111 ? -13.562 -13.953 -2.096 1 98.44 111 ILE A N 1
ATOM 889 C CA . ILE A 1 111 ? -13.664 -12.875 -3.074 1 98.44 111 ILE A CA 1
ATOM 890 C C . ILE A 1 111 ? -14.094 -11.586 -2.379 1 98.44 111 ILE A C 1
ATOM 892 O O . ILE A 1 111 ? -14.078 -10.516 -2.986 1 98.44 111 ILE A O 1
ATOM 896 N N . ASP A 1 112 ? -14.398 -11.672 -1.079 1 97.88 112 ASP A N 1
ATOM 897 C CA . ASP A 1 112 ? -14.82 -10.5 -0.31 1 97.88 112 ASP A CA 1
ATOM 898 C C . ASP A 1 112 ? -13.617 -9.633 0.064 1 97.88 112 ASP A C 1
ATOM 900 O O . ASP A 1 112 ? -12.781 -10.031 0.878 1 97.88 112 ASP A O 1
ATOM 904 N N . PRO A 1 113 ? -13.562 -8.391 -0.429 1 96.44 113 PRO A N 1
ATOM 905 C CA . PRO A 1 113 ? -12.406 -7.535 -0.148 1 96.44 113 PRO A CA 1
ATOM 906 C C . PRO A 1 113 ? -12.297 -7.156 1.327 1 96.44 113 PRO A C 1
ATOM 908 O O . PRO A 1 113 ? -11.242 -6.68 1.77 1 96.44 113 PRO A O 1
ATOM 911 N N . ASP A 1 114 ? -13.328 -7.367 2.096 1 94.88 114 ASP A N 1
ATOM 912 C CA . ASP A 1 114 ? -13.281 -7.059 3.521 1 94.88 114 ASP A CA 1
ATOM 913 C C . ASP A 1 114 ? -12.477 -8.102 4.285 1 94.88 114 ASP A C 1
ATOM 915 O O . ASP A 1 114 ? -12.148 -7.91 5.461 1 94.88 114 ASP A O 1
ATOM 919 N N . ASN A 1 115 ? -12.055 -9.141 3.561 1 96.31 115 ASN A N 1
ATOM 920 C CA . ASN A 1 115 ? -11.336 -10.219 4.234 1 96.31 115 ASN A CA 1
ATOM 921 C C . ASN A 1 115 ? -9.836 -10.125 3.984 1 96.31 115 ASN A C 1
ATOM 923 O O . ASN A 1 115 ? -9.078 -11 4.402 1 96.31 115 ASN A O 1
ATOM 927 N N . MET A 1 116 ? -9.398 -9.109 3.291 1 96.69 116 MET A N 1
ATOM 928 C CA . MET A 1 116 ? -7.953 -8.922 3.234 1 96.69 116 MET A CA 1
ATOM 929 C C . MET A 1 116 ? -7.48 -7.98 4.34 1 96.69 116 MET A C 1
ATOM 931 O O . MET A 1 116 ? -8.227 -7.102 4.773 1 96.69 116 MET A O 1
ATOM 935 N N . SER A 1 117 ? -6.336 -8.234 4.828 1 97.19 117 SER A N 1
ATOM 936 C CA . SER A 1 117 ? -5.742 -7.375 5.852 1 97.19 117 SER A CA 1
ATOM 937 C C . SER A 1 117 ? -5.305 -6.039 5.262 1 97.19 117 SER A C 1
ATOM 939 O O . SER A 1 117 ? -5.121 -5.918 4.051 1 97.19 117 SER A O 1
ATOM 941 N N . PRO A 1 118 ? -5.105 -5.004 6.094 1 97.25 118 PRO A N 1
ATOM 942 C CA . PRO A 1 118 ? -4.594 -3.725 5.598 1 97.25 118 PRO A CA 1
ATOM 943 C C . PRO A 1 118 ? -3.236 -3.855 4.914 1 97.25 118 PRO A C 1
ATOM 945 O O . PRO A 1 118 ? -2.957 -3.148 3.941 1 97.25 118 PRO A O 1
ATOM 948 N N . THR A 1 119 ? -2.395 -4.777 5.41 1 98.38 119 THR A N 1
ATOM 949 C CA . THR A 1 119 ? -1.089 -4.977 4.793 1 98.38 119 THR A CA 1
ATOM 950 C C . THR A 1 119 ? -1.235 -5.57 3.395 1 98.38 119 THR A C 1
ATOM 952 O O . THR A 1 119 ? -0.528 -5.168 2.469 1 98.38 119 THR A O 1
ATOM 955 N N . THR A 1 120 ? -2.178 -6.527 3.221 1 98.5 120 THR A N 1
ATOM 956 C CA . THR A 1 120 ? -2.469 -7.062 1.896 1 98.5 120 THR A CA 1
ATOM 957 C C . THR A 1 120 ? -2.955 -5.957 0.961 1 98.5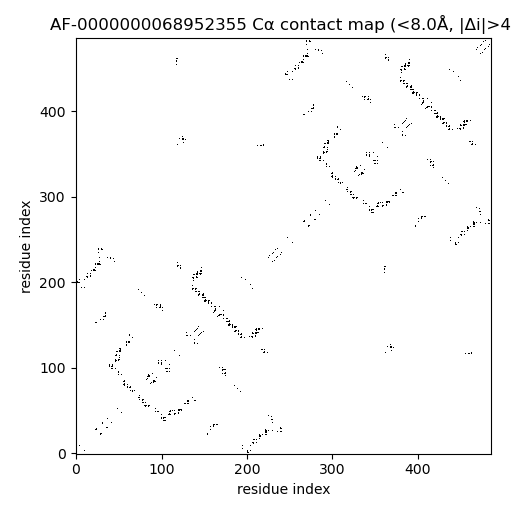 120 THR A C 1
ATOM 959 O O . THR A 1 120 ? -2.549 -5.898 -0.202 1 98.5 120 THR A O 1
ATOM 962 N N . ARG A 1 121 ? -3.803 -5.121 1.498 1 98.5 121 ARG A N 1
ATOM 963 C CA . ARG A 1 121 ? -4.293 -3.99 0.717 1 98.5 121 ARG A CA 1
ATOM 964 C C . ARG A 1 121 ? -3.143 -3.086 0.287 1 98.5 121 ARG A C 1
ATOM 966 O O . ARG A 1 121 ? -3.143 -2.562 -0.829 1 98.5 121 ARG A O 1
ATOM 973 N N . GLY A 1 122 ? -2.16 -2.869 1.21 1 98.56 122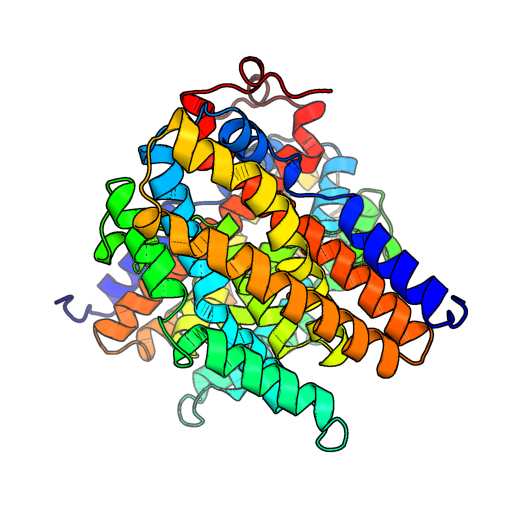 GLY A N 1
ATOM 974 C CA . GLY A 1 122 ? -0.97 -2.105 0.871 1 98.56 122 GLY A CA 1
ATOM 975 C C . GLY A 1 122 ? -0.176 -2.713 -0.27 1 98.56 122 GLY A C 1
ATOM 976 O O . GLY A 1 122 ? 0.233 -2.008 -1.193 1 98.56 122 GLY A O 1
ATOM 977 N N . LEU A 1 123 ? 0.028 -4.016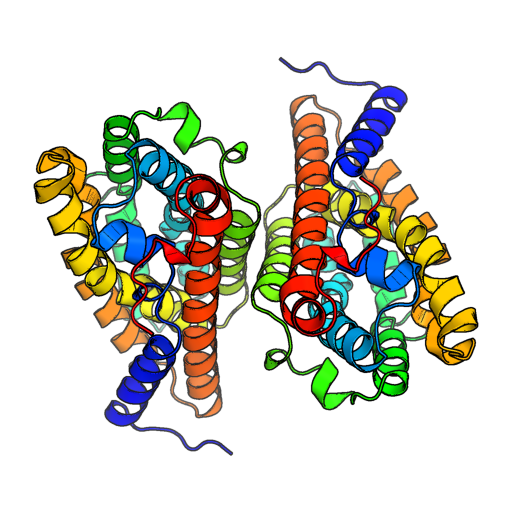 -0.226 1 98.56 123 LEU A N 1
ATOM 978 C CA . LEU A 1 123 ? 0.763 -4.695 -1.287 1 98.56 123 LEU A CA 1
ATOM 979 C C . LEU A 1 123 ? 0.013 -4.605 -2.611 1 98.56 123 LEU A C 1
ATOM 981 O O . LEU A 1 123 ? 0.612 -4.324 -3.652 1 98.56 123 LEU A O 1
ATOM 985 N N . GLN A 1 124 ? -1.334 -4.902 -2.584 1 98.69 124 GLN A N 1
ATOM 986 C CA . GLN A 1 124 ? -2.15 -4.773 -3.785 1 98.69 124 GLN A CA 1
ATOM 987 C C . GLN A 1 124 ? -2.033 -3.377 -4.387 1 98.69 124 GLN A C 1
ATOM 989 O O . GLN A 1 124 ? -1.859 -3.229 -5.598 1 98.69 124 GLN A O 1
ATOM 994 N N . SER A 1 125 ? -2.104 -2.404 -3.545 1 98.75 125 SER A N 1
ATOM 995 C CA . SER A 1 125 ? -2.059 -1.015 -3.988 1 98.75 125 SER A CA 1
ATOM 996 C C . SER A 1 125 ? -0.698 -0.67 -4.586 1 98.75 125 SER A C 1
ATOM 998 O O . SER A 1 125 ? -0.614 0.097 -5.551 1 98.75 125 SER A O 1
ATOM 1000 N N . TRP A 1 126 ? 0.346 -1.202 -3.945 1 98.69 126 TRP A N 1
ATOM 1001 C CA . TRP A 1 126 ? 1.678 -0.982 -4.5 1 98.69 126 TRP A CA 1
ATOM 1002 C C . TRP A 1 126 ? 1.78 -1.548 -5.914 1 98.69 126 TRP A C 1
ATOM 1004 O O . TRP A 1 126 ? 2.338 -0.906 -6.805 1 98.69 126 TRP A O 1
ATOM 1014 N N . CYS A 1 127 ? 1.213 -2.705 -6.141 1 98.81 127 CYS A N 1
ATOM 1015 C CA . CYS A 1 127 ? 1.232 -3.309 -7.469 1 98.81 127 CYS A CA 1
ATOM 1016 C C . CYS A 1 127 ? 0.497 -2.432 -8.477 1 98.81 127 CYS A C 1
ATOM 1018 O O . CYS A 1 127 ? 1 -2.184 -9.57 1 98.81 127 CYS A O 1
ATOM 1020 N N . TYR A 1 128 ? -0.668 -1.946 -8.086 1 98.81 128 TYR A N 1
ATOM 1021 C CA . TYR A 1 128 ? -1.412 -1.053 -8.969 1 98.81 128 TYR A CA 1
ATOM 1022 C C . TYR A 1 128 ? -0.619 0.216 -9.25 1 98.81 128 TYR A C 1
ATOM 1024 O O . TYR A 1 128 ? -0.531 0.656 -10.398 1 98.81 128 TYR A O 1
ATOM 1032 N N . ALA A 1 129 ? -0.039 0.786 -8.211 1 98.44 129 ALA A N 1
ATOM 1033 C CA . ALA A 1 129 ? 0.7 2.035 -8.375 1 98.44 129 ALA A CA 1
ATOM 1034 C C . ALA A 1 129 ? 1.887 1.853 -9.312 1 98.44 129 ALA A C 1
ATOM 1036 O O . ALA A 1 129 ? 2.127 2.688 -10.188 1 98.44 129 ALA A O 1
ATOM 1037 N N . VAL A 1 130 ? 2.613 0.782 -9.141 1 98.69 130 VAL A N 1
ATOM 1038 C CA . VAL A 1 130 ? 3.758 0.487 -9.992 1 98.69 130 VAL A CA 1
ATOM 1039 C C . VAL A 1 130 ? 3.291 0.304 -11.438 1 98.69 130 VAL A C 1
ATOM 1041 O O . VAL A 1 130 ? 3.854 0.898 -12.359 1 98.69 130 VAL A O 1
ATOM 1044 N N . ALA A 1 131 ? 2.229 -0.459 -11.617 1 98.75 131 ALA A N 1
ATOM 1045 C CA . ALA A 1 131 ? 1.719 -0.743 -12.953 1 98.75 131 ALA A CA 1
ATOM 1046 C C . ALA A 1 131 ? 1.254 0.536 -13.648 1 98.75 131 ALA A C 1
ATOM 1048 O O . ALA A 1 131 ? 1.464 0.71 -14.852 1 98.75 131 ALA A O 1
ATOM 1049 N N . MET A 1 132 ? 0.71 1.448 -12.906 1 98.44 132 MET A N 1
ATOM 1050 C CA . MET A 1 132 ? 0.05 2.615 -13.477 1 98.44 132 MET A CA 1
ATOM 1051 C C . MET A 1 132 ? 1.031 3.771 -13.641 1 98.44 132 MET A C 1
ATOM 1053 O O . MET A 1 132 ? 0.868 4.609 -14.531 1 98.44 132 MET A O 1
ATOM 1057 N N . ARG A 1 133 ? 2.076 3.818 -12.82 1 98.19 133 ARG A N 1
ATOM 1058 C CA . ARG A 1 133 ? 2.812 5.074 -12.75 1 98.19 133 ARG A CA 1
ATOM 1059 C C . ARG A 1 133 ? 4.262 4.883 -13.18 1 98.19 133 ARG A C 1
ATOM 1061 O O . ARG A 1 133 ? 4.891 5.812 -13.695 1 98.19 133 ARG A O 1
ATOM 1068 N N . GLU A 1 134 ? 4.828 3.742 -13.016 1 98.25 134 GLU A N 1
ATOM 1069 C CA . GLU A 1 134 ? 6.242 3.541 -13.32 1 98.25 134 GLU A CA 1
ATOM 1070 C C . GLU A 1 134 ? 6.465 3.373 -14.82 1 98.25 134 GLU A C 1
ATOM 1072 O O . GLU A 1 134 ? 5.539 3.021 -15.555 1 98.25 134 GLU A O 1
ATOM 1077 N N . ASP A 1 135 ? 7.703 3.654 -15.258 1 98.44 135 ASP A N 1
ATOM 1078 C CA . ASP A 1 135 ? 8.117 3.225 -16.594 1 98.44 135 ASP A CA 1
ATOM 1079 C C . ASP A 1 135 ? 7.762 1.76 -16.828 1 98.44 135 ASP A C 1
ATOM 1081 O O . ASP A 1 135 ? 7.949 0.917 -15.953 1 98.44 135 ASP A O 1
ATOM 1085 N N . PRO A 1 136 ? 7.176 1.491 -18.031 1 98.69 136 PRO A N 1
ATOM 1086 C CA . PRO A 1 136 ? 6.695 0.124 -18.25 1 98.69 136 PRO A CA 1
ATOM 1087 C C . PRO A 1 136 ? 7.785 -0.924 -18.047 1 98.69 136 PRO A C 1
ATOM 1089 O O . PRO A 1 136 ? 7.504 -2.025 -17.562 1 98.69 136 PRO A O 1
ATOM 1092 N N . ILE A 1 137 ? 9.047 -0.617 -18.391 1 98.81 137 ILE A N 1
ATOM 1093 C CA . ILE A 1 137 ? 10.133 -1.574 -18.203 1 98.81 137 ILE A CA 1
ATOM 1094 C C . ILE A 1 137 ? 10.438 -1.732 -16.719 1 98.81 137 ILE A C 1
ATOM 1096 O O . ILE A 1 137 ? 10.68 -2.844 -16.234 1 98.81 137 ILE A O 1
ATOM 1100 N N . VAL A 1 138 ? 10.375 -0.655 -15.953 1 98.88 138 VAL A N 1
ATOM 1101 C CA . VAL A 1 138 ? 10.562 -0.685 -14.508 1 98.88 138 VAL A CA 1
ATOM 1102 C C . VAL A 1 138 ? 9.422 -1.455 -13.859 1 98.88 138 VAL A C 1
ATOM 1104 O O . VAL A 1 138 ? 9.633 -2.209 -12.906 1 98.88 138 VAL A O 1
ATOM 1107 N N . ALA A 1 139 ? 8.234 -1.302 -14.414 1 98.88 139 ALA A N 1
ATOM 1108 C CA . ALA A 1 139 ? 7.082 -2.027 -13.891 1 98.88 139 ALA A CA 1
ATOM 1109 C C . ALA A 1 139 ? 7.234 -3.529 -14.109 1 98.88 139 ALA A C 1
ATOM 1111 O O . ALA A 1 139 ? 6.906 -4.328 -13.227 1 98.88 139 ALA A O 1
ATOM 1112 N N . VAL A 1 140 ? 7.738 -3.926 -15.273 1 98.88 140 VAL A N 1
ATOM 1113 C CA . VAL A 1 140 ? 8 -5.336 -15.539 1 98.88 140 VAL A CA 1
ATOM 1114 C C . VAL A 1 140 ? 9.055 -5.855 -14.562 1 98.88 140 VAL A C 1
ATOM 1116 O O . VAL A 1 140 ? 8.906 -6.949 -14.016 1 98.88 140 VAL A O 1
ATOM 1119 N N . ALA A 1 141 ? 10.102 -5.066 -14.328 1 98.75 141 ALA A N 1
ATOM 1120 C CA . ALA A 1 141 ? 11.125 -5.457 -13.367 1 98.75 141 ALA A CA 1
ATOM 1121 C C . ALA A 1 141 ? 10.523 -5.672 -11.977 1 98.75 141 ALA A C 1
ATOM 1123 O O . ALA A 1 141 ? 10.859 -6.641 -11.289 1 98.75 141 ALA A O 1
ATOM 1124 N N . GLY A 1 142 ? 9.656 -4.848 -11.609 1 98.25 142 GLY A N 1
ATOM 1125 C CA . GLY A 1 142 ? 9.07 -4.926 -10.281 1 98.25 142 GLY A CA 1
ATOM 1126 C C . GLY A 1 142 ? 8.078 -6.062 -10.133 1 98.25 142 GLY A C 1
ATOM 1127 O O . GLY A 1 142 ? 8.18 -6.871 -9.211 1 98.25 142 GLY A O 1
ATOM 1128 N N . LEU A 1 143 ? 7.145 -6.191 -11.078 1 98.31 143 LEU A N 1
ATOM 1129 C CA . LEU A 1 143 ? 5.98 -7.047 -10.875 1 98.31 143 LEU A CA 1
ATOM 1130 C C . LEU A 1 143 ? 6.227 -8.445 -11.438 1 98.31 143 LEU A C 1
ATOM 1132 O O . LEU A 1 143 ? 5.758 -9.438 -10.875 1 98.31 143 LEU A O 1
ATOM 1136 N N . VAL A 1 144 ? 6.945 -8.562 -12.539 1 97.81 144 VAL A N 1
ATOM 1137 C CA . VAL A 1 144 ? 7.188 -9.867 -13.141 1 97.81 144 VAL A CA 1
ATOM 1138 C C . VAL A 1 144 ? 8.492 -10.453 -12.602 1 97.81 144 VAL A C 1
ATOM 1140 O O . VAL A 1 144 ? 8.492 -11.547 -12.023 1 97.81 144 VAL A O 1
ATOM 1143 N N . VAL A 1 145 ? 9.555 -9.719 -12.68 1 96.31 145 VAL A N 1
ATOM 1144 C CA . VAL A 1 145 ? 10.828 -10.211 -12.164 1 96.31 145 VAL A CA 1
ATOM 1145 C C . VAL A 1 145 ? 10.805 -10.211 -10.641 1 96.31 145 VAL A C 1
ATOM 1147 O O . VAL A 1 145 ? 11.07 -11.234 -10.008 1 96.31 145 VAL A O 1
ATOM 1150 N N . GLY A 1 146 ? 10.414 -9.141 -10.008 1 94.25 146 GLY A N 1
ATOM 1151 C CA . GLY A 1 146 ? 10.492 -8.969 -8.57 1 94.25 146 GLY A CA 1
ATOM 1152 C C . GLY A 1 146 ? 9.516 -9.859 -7.812 1 94.25 146 GLY A C 1
ATOM 1153 O O . GLY A 1 146 ? 9.836 -10.344 -6.723 1 94.25 146 GLY A O 1
ATOM 1154 N N . LEU A 1 147 ? 8.312 -10.07 -8.406 1 94.12 147 LEU A N 1
ATOM 1155 C CA . LEU A 1 147 ? 7.301 -10.82 -7.676 1 94.12 147 LEU A CA 1
ATOM 1156 C C . LEU A 1 147 ? 7.105 -12.203 -8.281 1 94.12 147 LEU A C 1
ATOM 1158 O O . LEU A 1 147 ? 7.281 -13.219 -7.602 1 94.12 147 LEU A O 1
ATOM 1162 N N . GLU A 1 148 ? 6.902 -12.344 -9.57 1 91.56 148 GLU A N 1
ATOM 1163 C CA . GLU A 1 148 ? 6.582 -13.633 -10.195 1 91.56 148 GLU A CA 1
ATOM 1164 C C . GLU A 1 148 ? 7.785 -14.57 -10.164 1 91.56 148 GLU A C 1
ATOM 1166 O O . GLU A 1 148 ? 7.629 -15.781 -9.977 1 91.56 148 GLU A O 1
ATOM 1171 N N . SER A 1 149 ? 8.945 -14.031 -10.328 1 91.56 149 SER A N 1
ATOM 1172 C CA . SER A 1 149 ? 10.109 -14.891 -10.469 1 91.56 149 SER A CA 1
ATOM 1173 C C . SER A 1 149 ? 10.438 -15.602 -9.156 1 91.56 149 SER A C 1
ATOM 1175 O O . SER A 1 149 ? 11.141 -16.609 -9.148 1 91.56 149 SER A O 1
ATOM 1177 N N . GLN A 1 150 ? 9.914 -15.125 -8.039 1 90.19 150 GLN A N 1
ATOM 1178 C CA . GLN A 1 150 ? 10.18 -15.695 -6.727 1 90.19 150 GLN A CA 1
ATOM 1179 C C . GLN A 1 150 ? 9.25 -16.875 -6.438 1 90.19 150 GLN A C 1
ATOM 1181 O O . GLN A 1 150 ? 9.555 -17.719 -5.602 1 90.19 150 GLN A O 1
ATOM 1186 N N . VAL A 1 151 ? 8.18 -16.984 -7.117 1 93 151 VAL A N 1
ATOM 1187 C CA . VAL A 1 151 ? 7.059 -17.859 -6.773 1 93 151 VAL A CA 1
ATOM 1188 C C . VAL A 1 151 ? 7.496 -19.312 -6.867 1 93 151 VAL A C 1
ATOM 1190 O O . VAL A 1 151 ? 7.258 -20.094 -5.945 1 93 151 VAL A O 1
ATOM 1193 N N . PRO A 1 152 ? 8.203 -19.703 -7.902 1 94.94 152 PRO A N 1
ATOM 1194 C CA . PRO A 1 152 ? 8.555 -21.125 -8.016 1 94.94 152 PRO A CA 1
ATOM 1195 C C . PRO A 1 152 ? 9.383 -21.609 -6.828 1 94.94 152 PRO A C 1
ATOM 1197 O O . PRO A 1 152 ? 9.117 -22.703 -6.301 1 94.94 152 PRO A O 1
ATOM 1200 N N . SER A 1 153 ? 10.305 -20.828 -6.383 1 91.81 153 SER A N 1
ATOM 1201 C CA . SER A 1 153 ? 11.141 -21.219 -5.254 1 91.81 153 SER A CA 1
ATOM 1202 C C . SER A 1 153 ? 10.32 -21.359 -3.975 1 91.81 153 SER A C 1
ATOM 1204 O O . SER A 1 153 ? 10.508 -22.297 -3.203 1 91.81 153 SER A O 1
ATOM 1206 N N . ILE A 1 154 ? 9.438 -20.469 -3.76 1 91.62 154 ILE A N 1
ATOM 1207 C CA . ILE A 1 154 ? 8.602 -20.453 -2.566 1 91.62 154 ILE A CA 1
ATOM 1208 C C . ILE A 1 154 ? 7.676 -21.672 -2.58 1 91.62 154 ILE A C 1
ATOM 1210 O O . ILE A 1 154 ? 7.582 -22.406 -1.592 1 91.62 154 ILE A O 1
ATOM 1214 N N . TYR A 1 155 ? 7.043 -21.922 -3.729 1 95.75 155 TYR A N 1
ATOM 1215 C CA . TYR A 1 155 ? 6.043 -22.984 -3.803 1 95.75 155 TYR A CA 1
ATOM 1216 C C . TYR A 1 155 ? 6.699 -24.359 -3.816 1 95.75 155 TYR A C 1
ATOM 1218 O O . TYR A 1 155 ? 6.121 -25.344 -3.336 1 95.75 155 TYR A O 1
ATOM 1226 N N . ARG A 1 156 ? 7.91 -24.469 -4.352 1 94.81 156 ARG A N 1
ATOM 1227 C CA . ARG A 1 156 ? 8.625 -25.734 -4.301 1 94.81 156 ARG A CA 1
ATOM 1228 C C . ARG A 1 156 ? 8.898 -26.156 -2.857 1 94.81 156 ARG A C 1
ATOM 1230 O O . ARG A 1 156 ? 8.914 -27.344 -2.545 1 94.81 156 ARG A O 1
ATOM 1237 N N . LYS A 1 157 ? 9.039 -25.203 -2.027 1 92.25 157 LYS A N 1
ATOM 1238 C CA . LYS A 1 157 ?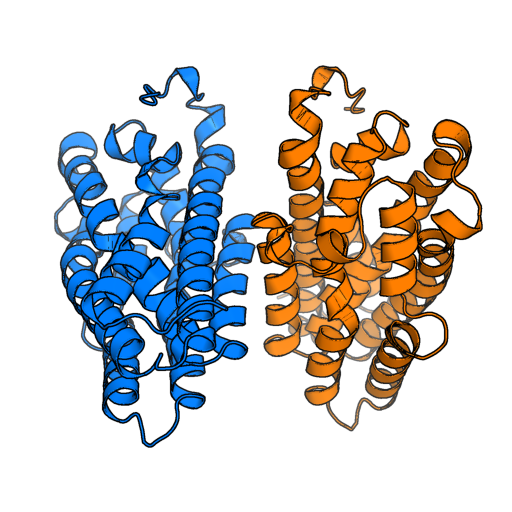 9.289 -25.484 -0.616 1 92.25 157 LYS A CA 1
ATOM 1239 C C . LYS A 1 157 ? 7.984 -25.781 0.122 1 92.25 157 LYS A C 1
ATOM 1241 O O . LYS A 1 157 ? 7.961 -26.609 1.039 1 92.25 157 LYS A O 1
ATOM 1246 N N . GLN A 1 158 ? 6.918 -25.172 -0.253 1 94.69 158 GLN A N 1
ATOM 1247 C CA . GLN A 1 158 ? 5.672 -25.219 0.504 1 94.69 158 GLN A CA 1
ATOM 1248 C C . GLN A 1 158 ? 4.789 -26.375 0.049 1 94.69 158 GLN A C 1
ATOM 1250 O O . GLN A 1 158 ? 4.105 -27 0.864 1 94.69 158 GLN A O 1
ATOM 1255 N N . THR A 1 159 ? 4.82 -26.719 -1.231 1 97 159 THR A N 1
ATOM 1256 C CA . THR A 1 159 ? 3.83 -27.609 -1.838 1 97 159 THR A CA 1
ATOM 1257 C C . THR A 1 159 ? 3.984 -29.031 -1.313 1 97 159 THR A C 1
ATOM 1259 O O . THR A 1 159 ? 2.99 -29.703 -1.035 1 97 159 THR A O 1
ATOM 1262 N N . PRO A 1 160 ? 5.23 -29.578 -1.123 1 96.94 160 PRO A N 1
ATOM 1263 C CA . PRO A 1 160 ? 5.344 -30.938 -0.574 1 96.94 160 PRO A CA 1
ATOM 1264 C C . PRO A 1 160 ? 4.703 -31.078 0.805 1 96.94 160 PRO A C 1
ATOM 1266 O O . PRO A 1 160 ? 4.113 -32.094 1.117 1 96.94 160 PRO A O 1
ATOM 1269 N N . THR A 1 161 ? 4.816 -30.031 1.618 1 97.44 161 THR A N 1
ATOM 1270 C CA . THR A 1 161 ? 4.223 -30.047 2.951 1 97.44 161 THR A CA 1
ATOM 1271 C C . THR A 1 161 ? 2.701 -30.141 2.865 1 97.44 161 THR A C 1
ATOM 1273 O O . THR A 1 161 ? 2.066 -30.781 3.707 1 97.44 161 THR A O 1
ATOM 1276 N N . LEU A 1 162 ? 2.064 -29.516 1.858 1 98.31 162 LEU A N 1
ATOM 1277 C CA . LEU A 1 162 ? 0.62 -29.562 1.669 1 98.31 162 LEU A CA 1
ATOM 1278 C C . LEU A 1 162 ? 0.149 -31 1.445 1 98.31 162 LEU A C 1
ATOM 1280 O O . LEU A 1 162 ? -0.871 -31.422 1.999 1 98.31 162 LEU A O 1
ATOM 1284 N N . ARG A 1 163 ? 0.919 -31.719 0.713 1 97.25 163 ARG A N 1
ATOM 1285 C CA . ARG A 1 163 ? 0.573 -33.125 0.419 1 97.25 163 ARG A CA 1
ATOM 1286 C C . ARG A 1 163 ? 0.934 -34.031 1.585 1 97.25 163 ARG A C 1
ATOM 1288 O O . ARG A 1 163 ? 0.088 -34.781 2.08 1 97.25 163 ARG A O 1
ATOM 1295 N N . ASP A 1 164 ? 2.145 -33.938 2.053 1 97.06 164 ASP A N 1
ATOM 1296 C CA . ASP A 1 164 ? 2.709 -34.906 2.982 1 97.06 164 ASP A CA 1
ATOM 1297 C C . ASP A 1 164 ? 2.133 -34.719 4.387 1 97.06 164 ASP A C 1
ATOM 1299 O O . ASP A 1 164 ? 1.827 -35.719 5.066 1 97.06 164 ASP A O 1
ATOM 1303 N N . LYS A 1 165 ? 2.021 -33.531 4.766 1 96.38 165 LYS A N 1
ATOM 1304 C CA . LYS A 1 165 ? 1.604 -33.281 6.141 1 96.38 165 LYS A CA 1
ATOM 1305 C C . LYS A 1 165 ? 0.101 -33 6.215 1 96.38 165 LYS A C 1
ATOM 1307 O O . LYS A 1 165 ? -0.574 -33.5 7.117 1 96.38 165 LYS A O 1
ATOM 1312 N N . TYR A 1 166 ? -0.382 -32.281 5.254 1 97.38 166 TYR A N 1
ATOM 1313 C CA . TYR A 1 166 ? -1.767 -31.844 5.363 1 97.38 166 TYR A CA 1
ATOM 1314 C C . TYR A 1 166 ? -2.693 -32.719 4.539 1 97.38 166 TYR A C 1
ATOM 1316 O O . TYR A 1 166 ? -3.918 -32.625 4.637 1 97.38 166 TYR A O 1
ATOM 1324 N N . GLN A 1 167 ? -2.111 -33.562 3.684 1 97.88 167 GLN A N 1
ATOM 1325 C CA . GLN A 1 167 ? -2.83 -34.594 2.943 1 97.88 167 GLN A CA 1
ATOM 1326 C C . GLN A 1 167 ? -3.785 -33.969 1.926 1 97.88 167 GLN A C 1
ATOM 1328 O O . GLN A 1 167 ? -4.898 -34.469 1.729 1 97.88 167 GLN A O 1
ATOM 1333 N N . PHE A 1 168 ? -3.469 -32.875 1.417 1 98.56 168 PHE A N 1
ATOM 1334 C CA . PHE A 1 168 ? -4.207 -32.312 0.284 1 98.56 168 PHE A CA 1
ATOM 1335 C C . PHE A 1 168 ? -4.027 -33.188 -0.951 1 98.56 168 PHE A C 1
ATOM 1337 O O . PHE A 1 168 ? -2.947 -33.75 -1.173 1 98.56 168 PHE A O 1
ATOM 1344 N N . THR A 1 169 ? -5.059 -33.281 -1.768 1 98.31 169 THR A N 1
ATOM 1345 C CA . THR A 1 169 ? -4.98 -34.031 -3.01 1 98.31 169 THR A CA 1
ATOM 1346 C C . THR A 1 169 ? -4.262 -33.25 -4.09 1 98.31 169 THR A C 1
ATOM 1348 O O . THR A 1 169 ? -4.078 -32.031 -3.953 1 98.31 169 THR A O 1
ATOM 1351 N N . ASP A 1 170 ? -3.875 -33.906 -5.152 1 97.19 170 ASP A N 1
ATOM 1352 C CA . ASP A 1 170 ? -3.217 -33.25 -6.281 1 97.19 170 ASP A CA 1
ATOM 1353 C C . ASP A 1 170 ? -4.105 -32.156 -6.879 1 97.19 170 ASP A C 1
ATOM 1355 O O . ASP A 1 170 ? -3.617 -31.094 -7.293 1 97.19 170 ASP A O 1
ATOM 1359 N N . GLU A 1 171 ? -5.375 -32.406 -6.926 1 97.69 171 GLU A N 1
ATOM 1360 C CA . GLU A 1 171 ? -6.316 -31.422 -7.465 1 97.69 171 GLU A CA 1
ATOM 1361 C C . GLU A 1 171 ? -6.395 -30.188 -6.578 1 97.69 171 GLU A C 1
ATOM 1363 O O . GLU A 1 171 ? -6.473 -29.062 -7.078 1 97.69 171 GLU A O 1
ATOM 1368 N N . GLU A 1 172 ? -6.332 -30.422 -5.289 1 98.12 172 GLU A N 1
ATOM 1369 C CA . GLU A 1 172 ? -6.477 -29.328 -4.328 1 98.12 172 GLU A CA 1
ATOM 1370 C C . GLU A 1 172 ? -5.238 -28.438 -4.312 1 98.12 172 GLU A C 1
ATOM 1372 O O . GLU A 1 172 ? -5.312 -27.266 -3.941 1 98.12 172 GLU A O 1
ATOM 1377 N N . VAL A 1 173 ? -4.078 -28.969 -4.707 1 98.12 173 VAL A N 1
ATOM 1378 C CA . VAL A 1 173 ? -2.863 -28.172 -4.656 1 98.12 173 VAL A CA 1
ATOM 1379 C C . VAL A 1 173 ? -2.436 -27.781 -6.074 1 98.12 173 VAL A C 1
ATOM 1381 O O . VAL A 1 173 ? -1.308 -27.344 -6.289 1 98.12 173 VAL A O 1
ATOM 1384 N N . GLU A 1 174 ? -3.312 -27.891 -7.082 1 98.06 174 GLU A N 1
ATOM 1385 C CA . GLU A 1 174 ? -3.01 -27.641 -8.484 1 98.06 174 GLU A CA 1
ATOM 1386 C C . GLU A 1 174 ? -2.521 -26.203 -8.695 1 98.06 174 GLU A C 1
ATOM 1388 O O . GLU A 1 174 ? -1.679 -25.953 -9.562 1 98.06 174 GLU A O 1
ATOM 1393 N N . PHE A 1 175 ? -3.121 -25.281 -7.969 1 98.5 175 PHE A N 1
ATOM 1394 C CA . PHE A 1 175 ? -2.707 -23.891 -8.039 1 98.5 175 PHE A CA 1
ATOM 1395 C C . PHE A 1 175 ? -1.192 -23.766 -7.91 1 98.5 175 PHE A C 1
ATOM 1397 O O . PHE A 1 175 ? -0.558 -23.031 -8.672 1 98.5 175 PHE A O 1
ATOM 1404 N N . PHE A 1 176 ? -0.593 -24.438 -7 1 98.5 176 PHE A N 1
ATOM 1405 C CA . PHE A 1 176 ? 0.829 -24.328 -6.695 1 98.5 176 PHE A CA 1
ATOM 1406 C C . PHE A 1 176 ? 1.665 -25.016 -7.773 1 98.5 176 PHE A C 1
ATOM 1408 O O . PHE A 1 176 ? 2.664 -24.453 -8.234 1 98.5 176 PHE A O 1
ATOM 1415 N N . ASP A 1 177 ? 1.227 -26.156 -8.195 1 97.75 177 ASP A N 1
ATOM 1416 C CA . ASP A 1 177 ? 1.944 -26.891 -9.242 1 97.75 177 ASP A CA 1
ATOM 1417 C C . ASP A 1 177 ? 1.994 -26.078 -10.531 1 97.75 177 ASP A C 1
ATOM 1419 O O . ASP A 1 177 ? 3.037 -26 -11.188 1 97.75 177 ASP A O 1
ATOM 1423 N N . LEU A 1 178 ? 0.871 -25.547 -10.859 1 97.5 178 LEU A N 1
ATOM 1424 C CA . LEU A 1 178 ? 0.787 -24.719 -12.07 1 97.5 178 LEU A CA 1
ATOM 1425 C C . LEU A 1 178 ? 1.76 -23.547 -12 1 97.5 178 LEU A C 1
ATOM 1427 O O . LEU A 1 178 ? 2.465 -23.266 -12.969 1 97.5 178 LEU A O 1
ATOM 1431 N N . HIS A 1 179 ? 1.832 -22.859 -10.859 1 97.88 179 HIS A N 1
ATOM 1432 C CA . HIS A 1 179 ? 2.615 -21.641 -10.75 1 97.88 179 HIS A CA 1
ATOM 1433 C C . HIS A 1 179 ? 4.102 -21.938 -10.594 1 97.88 179 HIS A C 1
ATOM 1435 O O . HIS A 1 179 ? 4.945 -21.094 -10.875 1 97.88 179 HIS A O 1
ATOM 1441 N N . ILE A 1 180 ? 4.469 -23.172 -10.148 1 97.25 180 ILE A N 1
ATOM 1442 C CA . ILE A 1 180 ? 5.871 -23.578 -10.172 1 97.25 180 ILE A CA 1
ATOM 1443 C C . ILE A 1 180 ? 6.375 -23.594 -11.609 1 97.25 180 ILE A C 1
ATOM 1445 O O . ILE A 1 180 ? 7.477 -23.109 -11.891 1 97.25 180 ILE A O 1
ATOM 1449 N N . VAL A 1 181 ? 5.562 -24 -12.531 1 95.75 181 VAL A N 1
ATOM 1450 C CA . VAL A 1 181 ? 5.965 -24.125 -13.93 1 95.75 181 VAL A CA 1
ATOM 1451 C C . VAL A 1 181 ? 5.738 -22.812 -14.664 1 95.75 181 VAL A C 1
ATOM 1453 O O . VAL A 1 181 ? 6.668 -22.25 -15.25 1 95.75 181 VAL A O 1
ATOM 1456 N N . SER A 1 182 ? 4.512 -22.281 -14.594 1 95.44 182 SER A N 1
ATOM 1457 C CA . SER A 1 182 ? 4.148 -21.062 -15.328 1 95.44 182 SER A CA 1
ATOM 1458 C C . SER A 1 182 ? 5.027 -19.891 -14.93 1 95.44 182 SER A C 1
ATOM 1460 O O . SER A 1 182 ? 5.477 -19.125 -15.789 1 95.44 182 SER A O 1
ATOM 1462 N N . ASP A 1 183 ? 5.316 -19.719 -13.648 1 96.38 183 ASP A N 1
ATOM 1463 C CA . ASP A 1 183 ? 6.012 -18.516 -13.188 1 96.38 183 ASP A CA 1
ATOM 1464 C C . ASP A 1 183 ? 7.52 -18.656 -13.391 1 96.38 183 ASP A C 1
ATOM 1466 O O . ASP A 1 183 ? 8.25 -17.656 -13.336 1 96.38 183 ASP A O 1
ATOM 1470 N N . GLU A 1 184 ? 8.031 -19.859 -13.633 1 95.62 184 GLU A N 1
ATOM 1471 C CA . GLU A 1 184 ? 9.398 -20 -14.141 1 95.62 184 GLU A CA 1
ATOM 1472 C C . GLU A 1 184 ? 9.531 -19.406 -15.531 1 95.62 184 GLU A C 1
ATOM 1474 O O . GLU A 1 184 ? 10.5 -18.688 -15.812 1 95.62 184 GLU A O 1
ATOM 1479 N N . ILE A 1 185 ? 8.562 -19.688 -16.344 1 96.38 185 ILE A N 1
ATOM 1480 C CA . ILE A 1 185 ? 8.555 -19.203 -17.719 1 96.38 185 ILE A CA 1
ATOM 1481 C C . ILE A 1 185 ? 8.312 -17.688 -17.719 1 96.38 185 ILE A C 1
ATOM 1483 O O . ILE A 1 185 ? 9.031 -16.938 -18.375 1 96.38 185 ILE A O 1
ATOM 1487 N N . HIS A 1 186 ? 7.27 -17.219 -16.984 1 97.5 186 HIS A N 1
ATOM 1488 C CA . HIS A 1 186 ? 6.957 -15.789 -16.906 1 97.5 186 HIS A CA 1
ATOM 1489 C C . HIS A 1 186 ? 8.133 -14.992 -16.359 1 97.5 186 HIS A C 1
ATOM 1491 O O . HIS A 1 186 ? 8.484 -13.938 -16.891 1 97.5 186 HIS A O 1
ATOM 1497 N N . GLY A 1 187 ? 8.742 -15.547 -15.258 1 96.94 187 GLY A N 1
ATOM 1498 C CA . GLY A 1 187 ? 9.898 -14.883 -14.68 1 96.94 187 GLY A CA 1
ATOM 1499 C C . GLY A 1 187 ? 11.047 -14.727 -15.656 1 96.94 187 GLY A C 1
ATOM 1500 O O . GLY A 1 187 ? 11.633 -13.648 -15.758 1 96.94 187 GLY A O 1
ATOM 1501 N N . GLU A 1 188 ? 11.32 -15.766 -16.375 1 97.38 188 GLU A N 1
ATOM 1502 C CA . GLU A 1 188 ? 12.406 -15.727 -17.344 1 97.38 188 GLU A CA 1
ATOM 1503 C C . GLU A 1 188 ? 12.125 -14.711 -18.453 1 97.38 188 GLU A C 1
ATOM 1505 O O . GLU A 1 188 ? 13.016 -13.969 -18.859 1 97.38 188 GLU A O 1
ATOM 1510 N N . ARG A 1 189 ? 10.938 -14.68 -18.922 1 97.88 189 ARG A N 1
ATOM 1511 C CA . ARG A 1 189 ? 10.578 -13.703 -19.953 1 97.88 189 ARG A CA 1
ATOM 1512 C C . ARG A 1 189 ? 10.656 -12.281 -19.406 1 97.88 189 ARG A C 1
ATOM 1514 O O . ARG A 1 189 ? 11.008 -11.352 -20.125 1 97.88 189 ARG A O 1
ATOM 1521 N N . GLY A 1 190 ? 10.234 -12.078 -18.156 1 98.31 190 GLY A N 1
ATOM 1522 C CA . GLY A 1 190 ? 10.422 -10.789 -17.516 1 98.31 190 GLY A CA 1
ATOM 1523 C C . GLY A 1 190 ? 11.867 -10.328 -17.516 1 98.31 190 GLY A C 1
ATOM 1524 O O . GLY A 1 190 ? 12.156 -9.18 -17.875 1 98.31 190 GLY A O 1
ATOM 1525 N N . TYR A 1 191 ? 12.789 -11.281 -17.156 1 98.06 191 TYR A N 1
ATOM 1526 C CA . TYR A 1 191 ? 14.211 -10.953 -17.219 1 98.06 191 TYR A CA 1
ATOM 1527 C C . TYR A 1 191 ? 14.617 -10.516 -18.625 1 98.06 191 TYR A C 1
ATOM 1529 O O . TYR A 1 191 ? 15.312 -9.508 -18.781 1 98.06 191 TYR A O 1
ATOM 1537 N N . GLN A 1 192 ? 14.203 -11.211 -19.625 1 98.38 192 GLN A N 1
ATOM 1538 C CA . GLN A 1 192 ? 14.594 -10.922 -21 1 98.38 192 GLN A CA 1
ATOM 1539 C C . GLN A 1 192 ? 14.133 -9.523 -21.422 1 98.38 192 GLN A C 1
ATOM 1541 O O . GLN A 1 192 ? 14.883 -8.789 -22.062 1 98.38 192 GLN A O 1
ATOM 1546 N N . ILE A 1 193 ? 12.922 -9.156 -21.062 1 98.69 193 ILE A N 1
ATOM 1547 C CA . ILE A 1 193 ? 12.367 -7.855 -21.406 1 98.69 193 ILE A CA 1
ATOM 1548 C C . ILE A 1 193 ? 13.188 -6.754 -20.734 1 98.69 193 ILE A C 1
ATOM 1550 O O . ILE A 1 193 ? 13.578 -5.777 -21.391 1 98.69 193 ILE A O 1
ATOM 1554 N N . VAL A 1 194 ? 13.477 -6.898 -19.484 1 98.81 194 VAL A N 1
ATOM 1555 C CA . VAL A 1 194 ? 14.211 -5.891 -18.719 1 98.81 194 VAL A CA 1
ATOM 1556 C C . VAL A 1 194 ? 15.633 -5.777 -19.25 1 98.81 194 VAL A C 1
ATOM 1558 O O . VAL A 1 194 ? 16.141 -4.668 -19.453 1 98.81 194 VAL A O 1
ATOM 1561 N N . LEU A 1 195 ? 16.25 -6.941 -19.531 1 98.62 195 LEU A N 1
ATOM 1562 C CA . LEU A 1 195 ? 17.625 -6.953 -20.031 1 98.62 195 LEU A CA 1
ATOM 1563 C C . LEU A 1 195 ? 17.703 -6.289 -21.406 1 98.62 195 LEU A C 1
ATOM 1565 O O . LEU A 1 195 ? 18.703 -5.645 -21.734 1 98.62 195 LEU A O 1
ATOM 1569 N N . GLU A 1 196 ? 16.703 -6.441 -22.172 1 98.25 196 GLU A N 1
ATOM 1570 C CA . GLU A 1 196 ? 16.703 -5.91 -23.531 1 98.25 196 GLU A CA 1
ATOM 1571 C C . GLU A 1 196 ? 16.453 -4.406 -23.531 1 98.25 196 GLU A C 1
ATOM 1573 O O . GLU A 1 196 ? 17.062 -3.668 -24.312 1 98.25 196 GLU A O 1
ATOM 1578 N N . HIS A 1 197 ? 15.594 -3.912 -22.625 1 98.44 197 HIS A N 1
ATOM 1579 C CA . HIS A 1 197 ? 15.07 -2.568 -22.844 1 98.44 197 HIS A CA 1
ATOM 1580 C C . HIS A 1 197 ? 15.586 -1.597 -21.781 1 98.44 197 HIS A C 1
ATOM 1582 O O . HIS A 1 197 ? 15.5 -0.379 -21.953 1 98.44 197 HIS A O 1
ATOM 1588 N N . ALA A 1 198 ? 16.047 -2.07 -20.625 1 98.44 198 ALA A N 1
ATOM 1589 C CA . ALA A 1 198 ? 16.734 -1.186 -19.688 1 98.44 198 ALA A CA 1
ATOM 1590 C C . ALA A 1 198 ? 18.156 -0.9 -20.141 1 98.44 198 ALA A C 1
ATOM 1592 O O . ALA A 1 198 ? 19.109 -1.467 -19.609 1 98.44 198 ALA A O 1
ATOM 1593 N N . ASN A 1 199 ? 18.312 0.093 -20.984 1 97 199 ASN A N 1
ATOM 1594 C CA . ASN A 1 199 ? 19.547 0.229 -21.734 1 97 199 ASN A CA 1
ATOM 1595 C C . ASN A 1 199 ? 20.297 1.506 -21.375 1 97 199 ASN A C 1
ATOM 1597 O O . ASN A 1 199 ? 21.125 1.992 -22.141 1 97 199 ASN A O 1
ATOM 1601 N N . THR A 1 200 ? 19.984 2.174 -20.312 1 98.06 200 THR A N 1
ATOM 1602 C CA . THR A 1 200 ? 20.75 3.258 -19.703 1 98.06 200 THR A CA 1
ATOM 1603 C C . THR A 1 200 ? 21.078 2.945 -18.25 1 98.06 200 THR A C 1
ATOM 1605 O O . THR A 1 200 ? 20.359 2.193 -17.594 1 98.06 200 THR A O 1
ATOM 1608 N N . PRO A 1 201 ? 22.156 3.508 -17.797 1 98.06 201 PRO A N 1
ATOM 1609 C CA . PRO A 1 201 ? 22.484 3.279 -16.375 1 98.06 201 PRO A CA 1
ATOM 1610 C C . PRO A 1 201 ? 21.344 3.654 -15.438 1 98.06 201 PRO A C 1
ATOM 1612 O O . PRO A 1 201 ? 21.062 2.93 -14.484 1 98.06 201 PRO A O 1
ATOM 1615 N N . GLU A 1 202 ? 20.719 4.758 -15.742 1 97.88 202 GLU A N 1
ATOM 1616 C CA . GLU A 1 202 ? 19.625 5.23 -14.891 1 97.88 202 GLU A CA 1
ATOM 1617 C C . GLU A 1 202 ? 18.453 4.246 -14.883 1 97.88 202 GLU A C 1
ATOM 1619 O O . GLU A 1 202 ? 17.891 3.953 -13.828 1 97.88 202 GLU A O 1
ATOM 1624 N N . LEU A 1 203 ? 18.125 3.762 -16.062 1 98.38 203 LEU A N 1
ATOM 1625 C CA . LEU A 1 203 ? 17 2.83 -16.156 1 98.38 203 LEU A CA 1
ATOM 1626 C C . LEU A 1 203 ? 17.344 1.504 -15.484 1 98.38 203 LEU A C 1
ATOM 1628 O O . LEU A 1 203 ? 16.484 0.897 -14.836 1 98.38 203 LEU A O 1
ATOM 1632 N N . GLN A 1 204 ? 18.578 1.03 -15.617 1 98.69 204 GLN A N 1
ATOM 1633 C CA . GLN A 1 204 ? 19 -0.188 -14.938 1 98.69 204 GLN A CA 1
ATOM 1634 C C . GLN A 1 204 ? 18.922 -0.03 -13.422 1 98.69 204 GLN A C 1
ATOM 1636 O O . GLN A 1 204 ? 18.453 -0.931 -12.727 1 98.69 204 GLN A O 1
ATOM 1641 N N . GLN A 1 205 ? 19.344 1.096 -12.977 1 98.12 205 GLN A N 1
ATOM 1642 C CA . GLN A 1 205 ? 19.297 1.341 -11.539 1 98.12 205 GLN A CA 1
ATOM 1643 C C . GLN A 1 205 ? 17.859 1.362 -11.031 1 98.12 205 GLN A C 1
ATOM 1645 O O . GLN A 1 205 ? 17.562 0.861 -9.938 1 98.12 205 GLN A O 1
ATOM 1650 N N . ARG A 1 206 ? 16.984 1.936 -11.773 1 98.31 206 ARG A N 1
ATOM 1651 C CA . ARG A 1 206 ? 15.578 1.956 -11.391 1 98.31 206 ARG A CA 1
ATOM 1652 C C . ARG A 1 206 ? 15 0.546 -11.359 1 98.31 206 ARG A C 1
ATOM 1654 O O . ARG A 1 206 ? 14.195 0.219 -10.484 1 98.31 206 ARG A O 1
ATOM 1661 N N . CYS A 1 207 ? 15.422 -0.257 -12.289 1 98.69 207 CYS A N 1
ATOM 1662 C CA . CYS A 1 207 ? 14.961 -1.64 -12.336 1 98.69 207 CYS A CA 1
ATOM 1663 C C . CYS A 1 207 ? 15.484 -2.43 -11.141 1 98.69 207 CYS A C 1
ATOM 1665 O O . CYS A 1 207 ? 14.75 -3.217 -10.539 1 98.69 207 CYS A O 1
ATOM 1667 N N . LEU A 1 208 ? 16.734 -2.221 -10.797 1 97.81 208 LEU A N 1
ATOM 1668 C CA . LEU A 1 208 ? 17.312 -2.891 -9.641 1 97.81 208 LEU A CA 1
ATOM 1669 C C . LEU A 1 208 ? 16.578 -2.494 -8.359 1 97.81 208 LEU A C 1
ATOM 1671 O O . LEU A 1 208 ? 16.219 -3.354 -7.555 1 97.81 208 LEU A O 1
ATOM 1675 N N . LYS A 1 209 ? 16.344 -1.258 -8.258 1 97.5 209 LYS A N 1
ATOM 1676 C CA . LYS A 1 209 ? 15.711 -0.736 -7.043 1 97.5 209 LYS A CA 1
ATOM 1677 C C . LYS A 1 209 ? 14.281 -1.247 -6.898 1 97.5 209 LYS A C 1
ATOM 1679 O O . LYS A 1 209 ? 13.867 -1.63 -5.801 1 97.5 209 LYS A O 1
ATOM 1684 N N . ILE A 1 210 ? 13.539 -1.262 -7.973 1 98.31 210 ILE A N 1
ATOM 1685 C CA . ILE A 1 210 ? 12.141 -1.671 -7.867 1 98.31 210 ILE A CA 1
ATOM 1686 C C . ILE A 1 210 ? 12.062 -3.168 -7.578 1 98.31 210 ILE A C 1
ATOM 1688 O O . ILE A 1 210 ? 11.141 -3.629 -6.898 1 98.31 210 ILE A O 1
ATOM 1692 N N . CYS A 1 211 ? 13.023 -3.949 -8.078 1 97.19 211 CYS A N 1
ATOM 1693 C CA . CYS A 1 211 ? 13.086 -5.363 -7.727 1 97.19 211 CYS A CA 1
ATOM 1694 C C . CYS A 1 211 ? 13.32 -5.551 -6.234 1 97.19 211 CYS A C 1
ATOM 1696 O O . CYS A 1 211 ? 12.664 -6.379 -5.598 1 97.19 211 CYS A O 1
ATOM 1698 N N . GLU A 1 212 ? 14.234 -4.797 -5.75 1 95.81 212 GLU A N 1
ATOM 1699 C CA . GLU A 1 212 ? 14.5 -4.828 -4.316 1 95.81 212 GLU A CA 1
ATOM 1700 C C . GLU A 1 212 ? 13.25 -4.465 -3.516 1 95.81 212 GLU A C 1
ATOM 1702 O O . GLU A 1 212 ? 12.922 -5.125 -2.527 1 95.81 212 GLU A O 1
ATOM 1707 N N . ILE A 1 213 ? 12.562 -3.465 -3.93 1 96.88 213 ILE A N 1
ATOM 170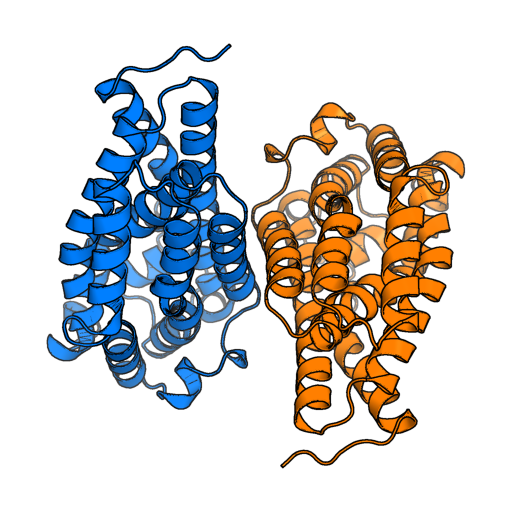8 C CA . ILE A 1 213 ? 11.352 -3.002 -3.26 1 96.88 213 ILE A CA 1
ATOM 1709 C C . ILE A 1 213 ? 10.273 -4.078 -3.34 1 96.88 213 ILE A C 1
ATOM 1711 O O . ILE A 1 213 ? 9.555 -4.328 -2.365 1 96.88 213 ILE A O 1
ATOM 1715 N N . GLY A 1 214 ? 10.148 -4.648 -4.527 1 96.06 214 GLY A N 1
ATOM 1716 C CA . GLY A 1 214 ? 9.203 -5.738 -4.66 1 96.06 214 GLY A CA 1
ATOM 1717 C C . GLY A 1 214 ? 9.43 -6.852 -3.654 1 96.06 214 GLY A C 1
ATOM 1718 O O . GLY A 1 214 ? 8.477 -7.332 -3.025 1 96.06 214 GLY A O 1
ATOM 1719 N N . ALA A 1 215 ? 10.641 -7.25 -3.498 1 93.88 215 ALA A N 1
ATOM 1720 C CA . ALA A 1 215 ? 10.992 -8.273 -2.516 1 93.88 215 ALA A CA 1
ATOM 1721 C C . ALA A 1 215 ? 10.648 -7.812 -1.101 1 93.88 215 ALA A C 1
ATOM 1723 O O . ALA A 1 215 ? 10.164 -8.602 -0.285 1 93.88 215 ALA A O 1
ATOM 1724 N N . GLN A 1 216 ? 10.852 -6.559 -0.819 1 94.5 216 GLN A N 1
ATOM 1725 C CA . GLN A 1 216 ? 10.539 -5.988 0.488 1 94.5 216 GLN A CA 1
ATOM 1726 C C . GLN A 1 216 ? 9.039 -6.008 0.753 1 94.5 216 GLN A C 1
ATOM 1728 O O . GLN A 1 216 ? 8.602 -6.305 1.868 1 94.5 216 GLN A O 1
ATOM 1733 N N . MET A 1 217 ? 8.281 -5.66 -0.246 1 96.81 217 MET A N 1
ATOM 1734 C CA . MET A 1 217 ? 6.832 -5.621 -0.105 1 96.81 217 MET A CA 1
ATOM 1735 C C . MET A 1 217 ? 6.27 -7.023 0.12 1 96.81 217 MET A C 1
ATOM 1737 O O . MET A 1 217 ? 5.352 -7.207 0.924 1 96.81 217 MET A O 1
ATOM 1741 N N . ARG A 1 218 ? 6.82 -7.969 -0.594 1 95.81 218 ARG A N 1
ATOM 1742 C CA . ARG A 1 218 ? 6.383 -9.352 -0.39 1 95.81 218 ARG A CA 1
ATOM 1743 C C . ARG A 1 218 ? 6.738 -9.828 1.013 1 95.81 218 ARG A C 1
ATOM 1745 O O . ARG A 1 218 ? 5.949 -10.531 1.65 1 95.81 218 ARG A O 1
ATOM 1752 N N . LEU A 1 219 ? 7.945 -9.523 1.456 1 94.69 219 LEU A N 1
ATOM 1753 C CA . LEU A 1 219 ? 8.367 -9.891 2.805 1 94.69 219 LEU A CA 1
ATOM 1754 C C . LEU A 1 219 ? 7.449 -9.258 3.85 1 94.69 219 LEU A C 1
ATOM 1756 O O . LEU A 1 219 ? 7.066 -9.914 4.82 1 94.69 219 LEU A O 1
ATOM 1760 N N . LEU A 1 220 ? 7.125 -8.008 3.662 1 96 220 LEU A N 1
ATOM 1761 C CA . LEU A 1 220 ? 6.195 -7.324 4.551 1 96 220 LEU A CA 1
ATOM 1762 C C . LEU A 1 220 ? 4.859 -8.062 4.613 1 96 220 LEU A C 1
ATOM 1764 O O . LEU A 1 220 ? 4.34 -8.32 5.699 1 96 220 LEU A O 1
ATOM 1768 N N . TYR A 1 221 ? 4.344 -8.43 3.506 1 97.31 221 TYR A N 1
ATOM 1769 C CA . TYR A 1 221 ? 3.062 -9.117 3.369 1 97.31 221 TYR A CA 1
ATOM 1770 C C . TYR A 1 221 ? 3.086 -10.461 4.082 1 97.31 221 TYR A C 1
ATOM 1772 O O . TYR A 1 221 ? 2.225 -10.742 4.918 1 97.31 221 TYR A O 1
ATOM 1780 N N . THR A 1 222 ? 4.086 -11.227 3.773 1 96.88 222 THR A N 1
ATOM 1781 C CA . THR A 1 222 ? 4.164 -12.578 4.316 1 96.88 222 THR A CA 1
ATOM 1782 C C . THR A 1 222 ? 4.383 -12.539 5.824 1 96.88 222 THR A C 1
ATOM 1784 O O . THR A 1 222 ? 3.834 -13.367 6.559 1 96.88 222 THR A O 1
ATOM 1787 N N . THR A 1 223 ? 5.145 -11.594 6.277 1 96.5 223 THR A N 1
ATOM 1788 C CA . THR A 1 223 ? 5.367 -11.422 7.707 1 96.5 223 THR A CA 1
ATOM 1789 C C . THR A 1 223 ? 4.078 -11.016 8.414 1 96.5 223 THR A C 1
ATOM 1791 O O . THR A 1 223 ? 3.773 -11.516 9.5 1 96.5 223 THR A O 1
ATOM 1794 N N . ALA A 1 224 ? 3.324 -10.164 7.789 1 97.38 224 ALA A N 1
ATOM 1795 C CA . ALA A 1 224 ? 2.07 -9.695 8.375 1 97.38 224 ALA A CA 1
ATOM 1796 C C . ALA A 1 224 ? 1.068 -10.836 8.508 1 97.38 224 ALA A C 1
ATOM 1798 O O . ALA A 1 224 ? 0.282 -10.875 9.461 1 97.38 224 ALA A O 1
ATOM 1799 N N . LEU A 1 225 ? 1.067 -11.742 7.562 1 98.06 225 LEU A N 1
ATOM 1800 C CA . LEU A 1 225 ? 0.181 -12.898 7.645 1 98.06 225 LEU A CA 1
ATOM 1801 C C . LEU A 1 225 ? 0.424 -13.68 8.93 1 98.06 225 LEU A C 1
ATOM 1803 O O . LEU A 1 225 ? -0.522 -14.164 9.555 1 98.06 225 LEU A O 1
ATOM 1807 N N . TYR A 1 226 ? 1.671 -13.812 9.312 1 97.94 226 TYR A N 1
ATOM 1808 C CA . TYR A 1 226 ? 2.004 -14.516 10.539 1 97.94 226 TYR A CA 1
ATOM 1809 C C . TYR A 1 226 ? 1.477 -13.766 11.758 1 97.94 226 TYR A C 1
ATOM 1811 O O . TYR A 1 226 ? 0.803 -14.352 12.609 1 97.94 226 TYR A O 1
ATOM 1819 N N . HIS A 1 227 ? 1.728 -12.5 11.797 1 96.44 227 HIS A N 1
ATOM 1820 C CA . HIS A 1 227 ? 1.334 -11.711 12.961 1 96.44 227 HIS A CA 1
ATOM 1821 C C . HIS A 1 227 ? -0.184 -11.625 13.078 1 96.44 227 HIS A C 1
ATOM 1823 O O . HIS A 1 227 ? -0.729 -11.664 14.188 1 96.44 227 HIS A O 1
ATOM 1829 N N . ASP A 1 228 ? -0.826 -11.523 11.969 1 96.62 228 ASP A N 1
ATOM 1830 C CA . ASP A 1 228 ? -2.27 -11.297 11.953 1 96.62 228 ASP A CA 1
ATOM 1831 C C . ASP A 1 228 ? -3.023 -12.586 12.297 1 96.62 228 ASP A C 1
ATOM 1833 O O . ASP A 1 228 ? -4.082 -12.539 12.93 1 96.62 228 ASP A O 1
ATOM 1837 N N . TYR A 1 229 ? -2.432 -13.734 11.938 1 97.81 229 TYR A N 1
ATOM 1838 C CA . TYR A 1 229 ? -3.32 -14.891 11.938 1 97.81 229 TYR A CA 1
ATOM 1839 C C . TYR A 1 229 ? -2.688 -16.062 12.68 1 97.81 229 TYR A C 1
ATOM 1841 O O . TYR A 1 229 ? -3.375 -17.016 13.047 1 97.81 229 TYR A O 1
ATOM 1849 N N . VAL A 1 230 ? -1.396 -16.047 12.898 1 98.19 230 VAL A N 1
ATOM 1850 C CA . VAL A 1 230 ? -0.735 -17.281 13.32 1 98.19 230 VAL A CA 1
ATOM 1851 C C . VAL A 1 230 ? -0.115 -17.078 14.703 1 98.19 230 VAL A C 1
ATOM 1853 O O . VAL A 1 230 ? -0.175 -17.969 15.547 1 98.19 230 VAL A O 1
ATOM 1856 N N . GLU A 1 231 ? 0.375 -15.922 15.016 1 97.12 231 GLU A N 1
ATOM 1857 C CA . GLU A 1 231 ? 1.271 -15.648 16.141 1 97.12 231 GLU A CA 1
ATOM 1858 C C . GLU A 1 231 ? 0.619 -16.016 17.469 1 97.12 231 GLU A C 1
ATOM 1860 O O . GLU A 1 231 ? 1.284 -16.516 18.375 1 97.12 231 GLU A O 1
ATOM 1865 N N . LYS A 1 232 ? -0.637 -15.75 17.625 1 96.06 232 LYS A N 1
ATOM 1866 C CA . LYS A 1 232 ? -1.328 -16.016 18.891 1 96.06 232 LYS A CA 1
ATOM 1867 C C . LYS A 1 232 ? -1.32 -17.5 19.219 1 96.06 232 LYS A C 1
ATOM 1869 O O . LYS A 1 232 ? -1.245 -17.875 20.391 1 96.06 232 LYS A O 1
ATOM 1874 N N . GLU A 1 233 ? -1.353 -18.328 18.266 1 96.56 233 GLU A N 1
ATOM 1875 C CA . GLU A 1 233 ? -1.426 -19.781 18.453 1 96.56 233 GLU A CA 1
ATOM 1876 C C . GLU A 1 233 ? -0.045 -20.422 18.344 1 96.56 233 GLU A C 1
ATOM 1878 O O . GLU A 1 233 ? 0.192 -21.484 18.906 1 96.56 233 GLU A O 1
ATOM 1883 N N . LEU A 1 234 ? 0.801 -19.781 17.578 1 96 234 LEU A N 1
ATOM 1884 C CA . LEU A 1 234 ? 2.148 -20.281 17.328 1 96 234 LEU A CA 1
ATOM 1885 C C . LEU A 1 234 ? 3.18 -19.172 17.469 1 96 234 LEU A C 1
ATOM 1887 O O . LEU A 1 234 ? 3.652 -18.625 16.469 1 96 234 LEU A O 1
ATOM 1891 N N . PRO A 1 235 ? 3.609 -18.953 18.75 1 94.44 235 PRO A N 1
ATOM 1892 C CA . PRO A 1 235 ? 4.578 -17.875 18.953 1 94.44 235 PRO A CA 1
ATOM 1893 C C . PRO A 1 235 ? 5.93 -18.172 18.312 1 94.44 235 PRO A C 1
ATOM 1895 O O . PRO A 1 235 ? 6.289 -19.328 18.109 1 94.44 235 PRO A O 1
ATOM 1898 N N . LEU A 1 236 ? 6.691 -17.125 18.047 1 91.81 236 LEU A N 1
ATOM 1899 C CA . LEU A 1 236 ? 7.93 -17.156 17.281 1 91.81 236 LEU A CA 1
ATOM 1900 C C . LEU A 1 236 ? 8.922 -18.141 17.875 1 91.81 236 LEU A C 1
ATOM 1902 O O . LEU A 1 236 ? 9.586 -18.875 17.141 1 91.81 236 LEU A O 1
ATOM 1906 N N . PRO A 1 237 ? 9.055 -18.125 19.172 1 88.56 237 PRO A N 1
ATOM 1907 C CA . PRO A 1 237 ? 10.031 -19.062 19.734 1 88.56 237 PRO A CA 1
ATOM 1908 C C . PRO A 1 237 ? 9.703 -20.516 19.422 1 88.56 237 PRO A C 1
ATOM 1910 O O . PRO A 1 237 ? 10.586 -21.375 19.484 1 88.56 237 PRO A O 1
ATOM 1913 N N . GLU A 1 238 ? 8.484 -20.766 19.125 1 90 238 GLU A N 1
ATOM 1914 C CA . GLU A 1 238 ? 8.078 -22.125 18.797 1 90 238 GLU A CA 1
ATOM 1915 C C . GLU A 1 238 ? 8.344 -22.438 17.328 1 90 238 GLU A C 1
ATOM 1917 O O . GLU A 1 238 ? 8.219 -23.594 16.906 1 90 238 GLU A O 1
ATOM 1922 N N . LEU A 1 239 ? 8.633 -21.359 16.688 1 86.12 239 LEU A N 1
ATOM 1923 C CA . LEU A 1 239 ? 9.039 -21.547 15.305 1 86.12 239 LEU A CA 1
ATOM 1924 C C . LEU A 1 239 ? 10.547 -21.766 15.211 1 86.12 239 LEU A C 1
ATOM 1926 O O . LEU A 1 239 ? 11.312 -21.141 15.945 1 86.12 239 LEU A O 1
ATOM 1930 N N . ASP A 1 240 ? 11.102 -22.953 15.062 1 72.81 240 ASP A N 1
ATOM 1931 C CA . ASP A 1 240 ? 12.531 -23.156 14.852 1 72.81 240 ASP A CA 1
ATOM 1932 C C . ASP A 1 240 ? 13.047 -22.25 13.727 1 72.81 240 ASP A C 1
ATOM 1934 O O . ASP A 1 240 ? 13.281 -22.719 12.609 1 72.81 240 ASP A O 1
ATOM 1938 N N . MET A 1 241 ? 12.977 -21.047 13.984 1 66.81 241 MET A N 1
ATOM 1939 C CA . MET A 1 241 ? 13.406 -20.125 12.938 1 66.81 241 MET A CA 1
ATOM 1940 C C . MET A 1 241 ? 14.922 -20.156 12.781 1 66.81 241 MET A C 1
ATOM 1942 O O . MET A 1 241 ? 15.656 -20.062 13.766 1 66.81 241 MET A O 1
ATOM 1946 N N . ALA A 1 242 ? 15.383 -20.984 12 1 48.03 242 ALA A N 1
ATOM 1947 C CA . ALA A 1 242 ? 16.828 -20.906 11.875 1 48.03 242 ALA A CA 1
ATOM 1948 C C . ALA A 1 242 ? 17.328 -19.484 12.016 1 48.03 242 ALA A C 1
ATOM 1950 O O . ALA A 1 242 ? 16.797 -18.562 11.367 1 48.03 242 ALA A O 1
ATOM 1951 N N . ALA A 1 243 ? 18.016 -19.109 13.047 1 38.78 243 ALA A N 1
ATOM 1952 C CA . ALA A 1 243 ? 18.844 -17.906 13.023 1 38.78 243 ALA A CA 1
ATOM 1953 C C . ALA A 1 243 ? 19.594 -17.781 11.695 1 38.78 243 ALA A C 1
ATOM 1955 O O . ALA A 1 243 ? 20.094 -18.766 11.164 1 38.78 243 ALA A O 1
ATOM 1956 N N . MET B 1 1 ? -31.203 -4.449 1.327 1 68.12 1 MET B N 1
ATOM 1957 C CA . MET B 1 1 ? -30.375 -3.473 0.623 1 68.12 1 MET B CA 1
ATOM 1958 C C . MET B 1 1 ? -30.25 -2.182 1.427 1 68.12 1 MET B C 1
ATOM 1960 O O . MET B 1 1 ? -31.188 -1.789 2.125 1 68.12 1 MET B O 1
ATOM 1964 N N . ALA B 1 2 ? -29.062 -1.716 1.525 1 76 2 ALA B N 1
ATOM 1965 C CA . ALA B 1 2 ? -28.922 -0.517 2.346 1 76 2 ALA B CA 1
ATOM 1966 C C . ALA B 1 2 ? -29.781 0.627 1.802 1 76 2 ALA B C 1
ATOM 1968 O O . ALA B 1 2 ? -29.953 0.758 0.587 1 76 2 ALA B O 1
ATOM 1969 N N . GLU B 1 3 ? -30.547 1.282 2.65 1 91.31 3 GLU B N 1
ATOM 1970 C CA . GLU B 1 3 ? -31.359 2.441 2.293 1 91.31 3 GLU B CA 1
ATOM 1971 C C . GLU B 1 3 ? -30.5 3.707 2.221 1 91.31 3 GLU B C 1
ATOM 1973 O O . GLU B 1 3 ? -29.469 3.801 2.871 1 91.31 3 GLU B O 1
ATOM 1978 N N . LEU B 1 4 ? -31.062 4.633 1.277 1 97 4 LEU B N 1
ATOM 1979 C CA . LEU B 1 4 ? -30.406 5.93 1.175 1 97 4 LEU B CA 1
ATOM 1980 C C . LEU B 1 4 ? -30.547 6.715 2.473 1 97 4 LEU B C 1
ATOM 1982 O O . LEU B 1 4 ? -31.656 6.93 2.955 1 97 4 LEU B O 1
ATOM 1986 N N . MET B 1 5 ? -29.469 7.148 3.018 1 97.44 5 MET B N 1
ATOM 1987 C CA . MET B 1 5 ? -29.469 7.953 4.238 1 97.44 5 MET B CA 1
ATOM 1988 C C . MET B 1 5 ? -29.641 9.43 3.912 1 97.44 5 MET B C 1
ATOM 1990 O O . MET B 1 5 ? -29.203 9.898 2.863 1 97.44 5 MET B O 1
ATOM 1994 N N . ASN B 1 6 ? -30.359 10.055 4.824 1 96.94 6 ASN B N 1
ATOM 1995 C CA . ASN B 1 6 ? -30.375 11.5 4.664 1 96.94 6 ASN B CA 1
ATOM 1996 C C . ASN B 1 6 ? -29.031 12.125 5.055 1 96.94 6 ASN B C 1
ATOM 1998 O O . ASN B 1 6 ? -28.156 11.438 5.574 1 96.94 6 ASN B O 1
ATOM 2002 N N . ARG B 1 7 ? -28.906 13.391 4.777 1 96.94 7 ARG B N 1
ATOM 2003 C CA . ARG B 1 7 ? -27.641 14.094 4.918 1 96.94 7 ARG B CA 1
ATOM 2004 C C . ARG B 1 7 ? -27.094 13.984 6.34 1 96.94 7 ARG B C 1
ATOM 2006 O O . ARG B 1 7 ? -25.922 13.688 6.547 1 96.94 7 ARG B O 1
ATOM 2013 N N . GLU B 1 8 ? -27.875 14.172 7.328 1 97.75 8 GLU B N 1
ATOM 2014 C CA . GLU B 1 8 ? -27.453 14.156 8.727 1 97.75 8 GLU B CA 1
ATOM 2015 C C . GLU B 1 8 ? -27.016 12.758 9.148 1 97.75 8 GLU B C 1
ATOM 2017 O O . GLU B 1 8 ? -25.969 12.586 9.781 1 97.75 8 GLU B O 1
ATOM 2022 N N . ALA B 1 9 ? -27.812 11.828 8.805 1 98.12 9 ALA B N 1
ATOM 2023 C CA . ALA B 1 9 ? -27.516 10.438 9.148 1 98.12 9 ALA B CA 1
ATOM 2024 C C . ALA B 1 9 ? -26.25 9.969 8.43 1 98.12 9 ALA B C 1
ATOM 2026 O O . ALA B 1 9 ? -25.438 9.234 9 1 98.12 9 ALA B O 1
ATOM 2027 N N . PHE B 1 10 ? -26.172 10.312 7.191 1 98.38 10 PHE B N 1
ATOM 2028 C CA . PHE B 1 10 ? -25 9.922 6.402 1 98.38 10 PHE B CA 1
ATOM 2029 C C . PHE B 1 10 ? -23.734 10.547 6.965 1 98.38 10 PHE B C 1
ATOM 2031 O O . PHE B 1 10 ? -22.719 9.875 7.098 1 98.38 10 PHE B O 1
ATOM 2038 N N . ARG B 1 11 ? -23.797 11.812 7.293 1 97.94 11 ARG B N 1
ATOM 2039 C CA . ARG B 1 11 ? -22.641 12.461 7.906 1 97.94 11 ARG B CA 1
ATOM 2040 C C . ARG B 1 11 ? -22.234 11.75 9.188 1 97.94 11 ARG B C 1
ATOM 2042 O O . ARG B 1 11 ? -21.047 11.484 9.414 1 97.94 11 ARG B O 1
ATOM 2049 N N . ALA B 1 12 ? -23.156 11.484 10.047 1 97.5 12 ALA B N 1
ATOM 2050 C CA . ALA B 1 12 ? -22.875 10.789 11.297 1 97.5 12 ALA B CA 1
ATOM 2051 C C . ALA B 1 12 ? -22.234 9.43 11.047 1 97.5 12 ALA B C 1
ATOM 2053 O O . ALA B 1 12 ? -21.328 9.016 11.781 1 97.5 12 ALA B O 1
ATOM 2054 N N . ALA B 1 13 ? -22.734 8.773 10.062 1 97.12 13 ALA B N 1
ATOM 2055 C CA . ALA B 1 13 ? -22.188 7.461 9.719 1 97.12 13 ALA B CA 1
ATOM 2056 C C . ALA B 1 13 ? -20.734 7.578 9.242 1 97.12 13 ALA B C 1
ATOM 2058 O O . ALA B 1 13 ? -19.906 6.738 9.578 1 97.12 13 ALA B O 1
ATOM 2059 N N . LEU B 1 14 ? -20.438 8.57 8.414 1 97.12 14 LEU B N 1
ATOM 2060 C CA . LEU B 1 14 ? -19.078 8.805 7.957 1 97.12 14 LEU B CA 1
ATOM 2061 C C . LEU B 1 14 ? -18.156 9.086 9.133 1 97.12 14 LEU B C 1
ATOM 2063 O O . LEU B 1 14 ? -17.047 8.531 9.203 1 97.12 14 LEU B O 1
ATOM 2067 N N . GLU B 1 15 ? -18.609 9.898 10.062 1 95.25 15 GLU B N 1
ATOM 2068 C CA . GLU B 1 15 ? -17.828 10.227 11.242 1 95.25 15 GLU B CA 1
ATOM 2069 C C . GLU B 1 15 ? -17.562 8.984 12.094 1 95.25 15 GLU B C 1
ATOM 2071 O O . GLU B 1 15 ? -16.469 8.789 12.602 1 95.25 15 GLU B O 1
ATOM 2076 N N . GLU B 1 16 ? -18.531 8.164 12.242 1 94.94 16 GLU B N 1
ATOM 2077 C CA . GLU B 1 16 ? -18.406 6.93 13.016 1 94.94 16 GLU B CA 1
ATOM 2078 C C . GLU B 1 16 ? -17.453 5.953 12.344 1 94.94 16 GLU B C 1
ATOM 2080 O O . GLU B 1 16 ? -16.688 5.254 13.023 1 94.94 16 GLU B O 1
ATOM 2085 N N . ALA B 1 17 ? -17.5 5.895 11.039 1 93.19 17 ALA B N 1
ATOM 2086 C CA . ALA B 1 17 ? -16.656 4.98 10.273 1 93.19 17 ALA B CA 1
ATOM 2087 C C . ALA B 1 17 ? -15.172 5.266 10.508 1 93.19 17 ALA B C 1
ATOM 2089 O O . ALA B 1 17 ? -14.344 4.355 10.438 1 93.19 17 ALA B O 1
ATOM 2090 N N . ILE B 1 18 ? -14.836 6.438 10.805 1 91.5 18 ILE B N 1
ATOM 2091 C CA . ILE B 1 18 ? -13.445 6.855 10.984 1 91.5 18 ILE B CA 1
ATOM 2092 C C . ILE B 1 18 ? -13.031 6.656 12.438 1 91.5 18 ILE B C 1
ATOM 2094 O O . ILE B 1 18 ? -11.867 6.367 12.719 1 91.5 18 ILE B O 1
ATOM 2098 N N . LYS B 1 19 ? -13.898 6.723 13.445 1 86.88 19 LYS B N 1
ATOM 2099 C CA . LYS B 1 19 ? -13.609 6.676 14.875 1 86.88 19 LYS B CA 1
ATOM 2100 C C . LYS B 1 19 ? -13.133 5.293 15.297 1 86.88 19 LYS B C 1
ATOM 2102 O O . LYS B 1 19 ? -12.273 5.168 16.172 1 86.88 19 LYS B O 1
ATOM 2107 N N . GLY B 1 20 ? -13.562 4.266 14.797 1 75.81 20 GLY B N 1
ATOM 2108 C CA . GLY B 1 20 ? -13.273 2.908 15.234 1 75.81 20 GLY B CA 1
ATOM 2109 C C . GLY B 1 20 ? -11.836 2.492 14.984 1 75.81 20 GLY B C 1
ATOM 2110 O O . GLY B 1 20 ? -11.344 1.55 15.609 1 75.81 20 GLY B O 1
ATOM 2111 N N . LYS B 1 21 ? -11.141 3.131 14.211 1 78.75 21 LYS B N 1
ATOM 2112 C CA . LYS B 1 21 ? -9.766 2.766 13.875 1 78.75 21 LYS B CA 1
ATOM 2113 C C . LYS B 1 21 ? -8.844 3.984 13.914 1 78.75 21 LYS B C 1
ATOM 2115 O O . LYS B 1 21 ? -8.039 4.191 13.008 1 78.75 21 LYS B O 1
ATOM 2120 N N . SER B 1 22 ? -9.023 4.668 15.062 1 81.5 22 SER B N 1
ATOM 2121 C CA . SER B 1 22 ? -8.305 5.934 15.172 1 81.5 22 SER B CA 1
ATOM 2122 C C . SER B 1 22 ? -6.812 5.699 15.375 1 81.5 22 SER B C 1
ATOM 2124 O O . SER B 1 22 ? -6.41 4.906 16.234 1 81.5 22 SER B O 1
ATOM 2126 N N . ALA B 1 23 ? -5.969 6.438 14.617 1 87.12 23 ALA B N 1
ATOM 2127 C CA . ALA B 1 23 ? -4.516 6.395 14.734 1 87.12 23 ALA B CA 1
ATOM 2128 C C . ALA B 1 23 ? -4.051 6.969 16.062 1 87.12 23 ALA B C 1
ATOM 2130 O O . ALA B 1 23 ? -2.904 6.762 16.469 1 87.12 23 ALA B O 1
ATOM 2131 N N . ASN B 1 24 ? -4.922 7.652 16.797 1 85.75 24 ASN B N 1
ATOM 2132 C CA . ASN B 1 24 ? -4.609 8.195 18.109 1 85.75 24 ASN B CA 1
ATOM 2133 C C . ASN B 1 24 ? -4.297 7.094 19.109 1 85.75 24 ASN B C 1
ATOM 2135 O O . ASN B 1 24 ? -3.57 7.32 20.094 1 85.75 24 ASN B O 1
ATOM 2139 N N . LYS B 1 25 ? -4.742 5.926 18.797 1 86.12 25 LYS B N 1
ATOM 2140 C CA . LYS B 1 25 ? -4.578 4.812 19.734 1 86.12 25 LYS B CA 1
ATOM 2141 C C . LYS B 1 25 ? -3.322 4.008 19.406 1 86.12 25 LYS B C 1
ATOM 2143 O O . LYS B 1 25 ? -2.945 3.111 20.172 1 86.12 25 LYS B O 1
ATOM 2148 N N . ALA B 1 26 ? -2.691 4.297 18.328 1 92.56 26 ALA B N 1
ATOM 2149 C CA . ALA B 1 26 ? -1.467 3.59 17.953 1 92.56 26 ALA B CA 1
ATOM 2150 C C . ALA B 1 26 ? -0.349 3.877 18.953 1 92.56 26 ALA B C 1
ATOM 2152 O O . ALA B 1 26 ? -0.235 4.992 19.469 1 92.56 26 ALA B O 1
ATOM 2153 N N . PRO B 1 27 ? 0.489 2.908 19.234 1 95.88 27 PRO B N 1
ATOM 2154 C CA . PRO B 1 27 ? 1.566 3.084 20.203 1 95.88 27 PRO B CA 1
ATOM 2155 C C . PRO B 1 27 ? 2.467 4.273 19.875 1 95.88 27 PRO B C 1
ATOM 2157 O O . PRO B 1 27 ? 2.947 4.953 20.797 1 95.88 27 PRO B O 1
ATOM 2160 N N . PHE B 1 28 ? 2.736 4.512 18.672 1 97.31 28 PHE B N 1
ATOM 2161 C CA . PHE B 1 28 ? 3.57 5.648 18.297 1 97.31 28 PHE B CA 1
ATOM 2162 C C . PHE B 1 28 ? 2.924 6.957 18.734 1 97.31 28 PHE B C 1
ATOM 2164 O O . PHE B 1 28 ? 3.598 7.84 19.266 1 97.31 28 PHE B O 1
ATOM 2171 N N . SER B 1 29 ? 1.613 7.078 18.438 1 94.75 29 SER B N 1
ATOM 2172 C CA . SER B 1 29 ? 0.877 8.281 18.797 1 94.75 29 SER B CA 1
ATOM 2173 C C . SER B 1 29 ? 0.847 8.484 20.312 1 94.75 29 SER B C 1
ATOM 2175 O O . SER B 1 29 ? 0.992 9.602 20.797 1 94.75 29 SER B O 1
ATOM 2177 N N . VAL B 1 30 ? 0.652 7.449 21.016 1 94 30 VAL B N 1
ATOM 2178 C CA . VAL B 1 30 ? 0.637 7.508 22.469 1 94 30 VAL B CA 1
ATOM 2179 C C . VAL B 1 30 ? 2.012 7.934 22.984 1 94 30 VAL B C 1
ATOM 2181 O O . VAL B 1 30 ? 2.113 8.789 23.859 1 94 30 VAL B O 1
ATOM 2184 N N . ALA B 1 31 ? 3.055 7.262 22.422 1 96.81 31 ALA B N 1
ATOM 2185 C CA . ALA B 1 31 ? 4.418 7.617 22.797 1 96.81 31 ALA B CA 1
ATOM 2186 C C . ALA B 1 31 ? 4.703 9.094 22.516 1 96.81 31 ALA B C 1
ATOM 2188 O O . ALA B 1 31 ? 5.371 9.766 23.312 1 96.81 31 ALA B O 1
ATOM 2189 N N . TRP B 1 32 ? 4.211 9.586 21.438 1 97 32 TRP B N 1
ATOM 2190 C CA . TRP B 1 32 ? 4.379 10.984 21.078 1 97 32 TRP B CA 1
ATOM 2191 C C . TRP B 1 32 ? 3.654 11.891 22.062 1 97 32 TRP B C 1
ATOM 2193 O O . TRP B 1 32 ? 4.266 12.789 22.656 1 97 32 TRP B O 1
ATOM 2203 N N . ALA B 1 33 ? 2.41 11.656 22.297 1 93.25 33 ALA B N 1
ATOM 2204 C CA . ALA B 1 33 ? 1.583 12.492 23.156 1 93.25 33 ALA B CA 1
ATOM 2205 C C . ALA B 1 33 ? 2.107 12.492 24.594 1 93.25 33 ALA B C 1
ATOM 2207 O O . ALA B 1 33 ? 1.999 13.492 25.312 1 93.25 33 ALA B O 1
ATOM 2208 N N . SER B 1 34 ? 2.713 11.422 25.016 1 93.5 34 SER B N 1
ATOM 2209 C CA . SER B 1 34 ? 3.209 11.305 26.375 1 93.5 34 SER B CA 1
ATOM 2210 C C . SER B 1 34 ? 4.637 11.828 26.5 1 93.5 34 SER B C 1
ATOM 2212 O O . SER B 1 34 ? 5.23 11.797 27.578 1 93.5 34 SER B O 1
ATOM 2214 N N . GLY B 1 35 ? 5.23 12.227 25.422 1 96 35 GLY B N 1
ATOM 2215 C CA . GLY B 1 35 ? 6.555 12.828 25.438 1 96 35 GLY B CA 1
ATOM 2216 C C . GLY B 1 35 ? 7.668 11.812 25.609 1 96 35 GLY B C 1
ATOM 2217 O O . GLY B 1 35 ? 8.719 12.125 26.172 1 96 35 GLY B O 1
ATOM 2218 N N . LYS B 1 36 ? 7.426 10.617 25.156 1 96.94 36 LYS B N 1
ATOM 2219 C CA . LYS B 1 36 ? 8.398 9.555 25.406 1 96.94 36 LYS B CA 1
ATOM 2220 C C . LYS B 1 36 ? 9.25 9.289 24.172 1 96.94 36 LYS B C 1
ATOM 2222 O O . LYS B 1 36 ? 10.25 8.57 24.234 1 96.94 36 LYS B O 1
ATOM 2227 N N . LEU B 1 37 ? 8.914 9.875 23.062 1 98.06 37 LEU B N 1
ATOM 2228 C CA . LEU B 1 37 ? 9.734 9.734 21.859 1 98.06 37 LEU B CA 1
ATOM 2229 C C . LEU B 1 37 ? 11.016 10.555 21.984 1 98.06 37 LEU B C 1
ATOM 2231 O O . LEU B 1 37 ? 11.062 11.539 22.719 1 98.06 37 LEU B O 1
ATOM 2235 N N . THR B 1 38 ? 12.016 10.125 21.312 1 98 38 THR B N 1
ATOM 2236 C CA . THR B 1 38 ? 13.211 10.938 21.156 1 98 38 THR B CA 1
ATOM 2237 C C . THR B 1 38 ? 13.125 11.773 19.875 1 98 38 THR B C 1
ATOM 2239 O O . THR B 1 38 ? 12.281 11.516 19.016 1 98 38 THR B O 1
ATOM 2242 N N . ARG B 1 39 ? 13.969 12.758 19.719 1 98 39 ARG B N 1
ATOM 2243 C CA . ARG B 1 39 ? 14.023 13.531 18.484 1 98 39 ARG B CA 1
ATOM 2244 C C . ARG B 1 39 ? 14.391 12.648 17.297 1 98 39 ARG B C 1
ATOM 2246 O O . ARG B 1 39 ? 13.922 12.883 16.172 1 98 39 ARG B O 1
ATOM 2253 N N . ALA B 1 40 ? 15.219 11.656 17.578 1 98.31 40 ALA B N 1
ATOM 2254 C CA . ALA B 1 40 ? 15.562 10.711 16.516 1 98.31 40 ALA B CA 1
ATOM 2255 C C . ALA B 1 40 ? 14.328 9.961 16.031 1 98.31 40 ALA B C 1
ATOM 2257 O O . ALA B 1 40 ? 14.188 9.695 14.836 1 98.31 40 ALA B O 1
ATOM 2258 N N . HIS B 1 41 ? 13.422 9.539 16.969 1 98.62 41 HIS B N 1
ATOM 2259 C CA . HIS B 1 41 ? 12.164 8.914 16.594 1 98.62 41 HIS B CA 1
ATOM 2260 C C . HIS B 1 41 ? 11.328 9.852 15.719 1 98.62 41 HIS B C 1
ATOM 2262 O O . HIS B 1 41 ? 10.766 9.43 14.711 1 98.62 41 HIS B O 1
ATOM 2268 N N . LEU B 1 42 ? 11.266 11.109 16.109 1 98.75 42 LEU B N 1
ATOM 2269 C CA . LEU B 1 42 ? 10.492 12.109 15.375 1 98.75 42 LEU B CA 1
ATOM 2270 C C . LEU B 1 42 ? 11.086 12.344 13.984 1 98.75 42 LEU B C 1
ATOM 2272 O O . LEU B 1 42 ? 10.344 12.562 13.023 1 98.75 42 LEU B O 1
ATOM 2276 N N . ALA B 1 43 ? 12.438 12.32 13.891 1 98.69 43 ALA B N 1
ATOM 2277 C CA . ALA B 1 43 ? 13.102 12.43 12.594 1 98.69 43 ALA B CA 1
ATOM 2278 C C . ALA B 1 43 ? 12.68 11.289 11.664 1 98.69 43 ALA B C 1
ATOM 2280 O O . ALA B 1 43 ? 12.422 11.516 10.484 1 98.69 43 ALA B O 1
ATOM 2281 N N . ARG B 1 44 ? 12.617 10.086 12.211 1 98.69 44 ARG B N 1
ATOM 2282 C CA . ARG B 1 44 ? 12.195 8.938 11.414 1 98.69 44 ARG B CA 1
ATOM 2283 C C . ARG B 1 44 ? 10.742 9.086 10.969 1 98.69 44 ARG B C 1
ATOM 2285 O O . ARG B 1 44 ? 10.398 8.711 9.844 1 98.69 44 ARG B O 1
ATOM 2292 N N . TRP B 1 45 ? 9.914 9.602 11.891 1 98.62 45 TRP B N 1
ATOM 2293 C CA . TRP B 1 45 ? 8.531 9.875 11.516 1 98.62 45 TRP B CA 1
ATOM 2294 C C . TRP B 1 45 ? 8.477 10.836 10.328 1 98.62 45 TRP B C 1
ATOM 2296 O O . TRP B 1 45 ? 7.77 10.578 9.352 1 98.62 45 TRP B O 1
ATOM 2306 N N . ALA B 1 46 ? 9.195 11.914 10.367 1 98.69 46 ALA B N 1
ATOM 2307 C CA . ALA B 1 46 ? 9.172 12.93 9.312 1 98.69 46 ALA B CA 1
ATOM 2308 C C . ALA B 1 46 ? 9.664 12.352 7.988 1 98.69 46 ALA B C 1
ATOM 2310 O O . ALA B 1 46 ? 9.109 12.656 6.93 1 98.69 46 ALA B O 1
ATOM 2311 N N . GLU B 1 47 ? 10.727 11.5 8.07 1 98.75 47 GLU B N 1
ATOM 2312 C CA . GLU B 1 47 ? 11.281 10.852 6.883 1 98.75 47 GLU B CA 1
ATOM 2313 C C . GLU B 1 47 ? 10.25 9.945 6.219 1 98.75 47 GLU B C 1
ATOM 2315 O O . GLU B 1 47 ? 10.242 9.797 4.992 1 98.75 47 GLU B O 1
ATOM 2320 N N . ASN B 1 48 ? 9.391 9.352 6.996 1 98.81 48 ASN B N 1
ATOM 2321 C CA . ASN B 1 48 ? 8.328 8.516 6.449 1 98.81 48 ASN B CA 1
ATOM 2322 C C . ASN B 1 48 ? 7.129 9.352 6.016 1 98.81 48 ASN B C 1
ATOM 2324 O O . ASN B 1 48 ? 6.605 9.172 4.914 1 98.81 48 ASN B O 1
ATOM 2328 N N . HIS B 1 49 ? 6.715 10.273 6.867 1 98.62 49 HIS B N 1
ATOM 2329 C CA . HIS B 1 49 ? 5.508 11.07 6.664 1 98.62 49 HIS B CA 1
ATOM 2330 C C . HIS B 1 49 ? 5.59 11.875 5.375 1 98.62 49 HIS B C 1
ATOM 2332 O O . HIS B 1 49 ? 4.578 12.078 4.699 1 98.62 49 HIS B O 1
ATOM 2338 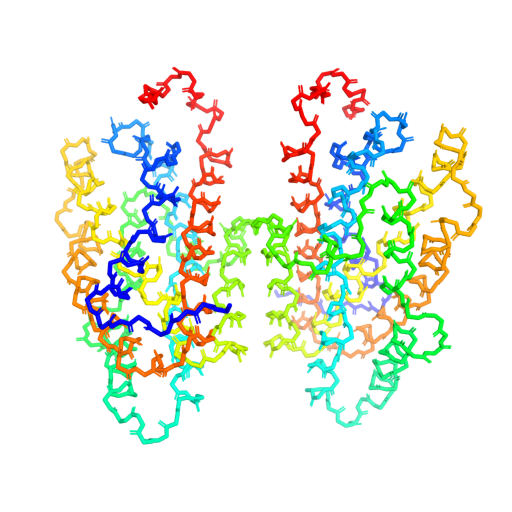N N . TYR B 1 50 ? 6.785 12.32 5.02 1 98.81 50 TYR B N 1
ATOM 2339 C CA . TYR B 1 50 ? 7.023 13.07 3.793 1 98.81 50 TYR B CA 1
ATOM 2340 C C . TYR B 1 50 ? 6.555 12.289 2.572 1 98.81 50 TYR B C 1
ATOM 2342 O O . TYR B 1 50 ? 6 12.859 1.633 1 98.81 50 TYR B O 1
ATOM 2350 N N . HIS B 1 51 ? 6.738 11.039 2.594 1 98.19 51 HIS B N 1
ATOM 2351 C CA . HIS B 1 51 ? 6.504 10.242 1.393 1 98.19 51 HIS B CA 1
ATOM 2352 C C . HIS B 1 51 ? 5.031 9.867 1.257 1 98.19 51 HIS B C 1
ATOM 2354 O O . HIS B 1 51 ? 4.578 9.5 0.173 1 98.19 51 HIS B O 1
ATOM 2360 N N . TYR B 1 52 ? 4.285 9.93 2.291 1 95.25 52 TYR B N 1
ATOM 2361 C CA . TYR B 1 52 ? 2.848 9.695 2.213 1 95.25 52 TYR B CA 1
ATOM 2362 C C . TYR B 1 52 ? 2.094 10.992 1.953 1 95.25 52 TYR B C 1
ATOM 2364 O O . TYR B 1 52 ? 1.144 11.016 1.168 1 95.25 52 TYR B O 1
ATOM 2372 N N . VAL B 1 53 ? 2.561 12.125 2.559 1 97.25 53 VAL B N 1
ATOM 2373 C CA . VAL B 1 53 ? 1.792 13.367 2.453 1 97.25 53 VAL B CA 1
ATOM 2374 C C . VAL B 1 53 ? 2.35 14.227 1.322 1 97.25 53 VAL B C 1
ATOM 2376 O O . VAL B 1 53 ? 1.648 15.086 0.786 1 97.25 53 VAL B O 1
ATOM 2379 N N . GLY B 1 54 ? 3.59 14.016 0.934 1 96.56 54 GLY B N 1
ATOM 2380 C CA . GLY B 1 54 ? 4.227 14.805 -0.108 1 96.56 54 GLY B CA 1
ATOM 2381 C C . GLY B 1 54 ? 3.469 14.781 -1.422 1 96.56 54 GLY B C 1
ATOM 2382 O O . GLY B 1 54 ? 3.289 15.828 -2.057 1 96.56 54 GLY B O 1
ATOM 2383 N N . PRO B 1 55 ? 3.021 13.609 -1.771 1 97.38 55 PRO B N 1
ATOM 2384 C CA . PRO B 1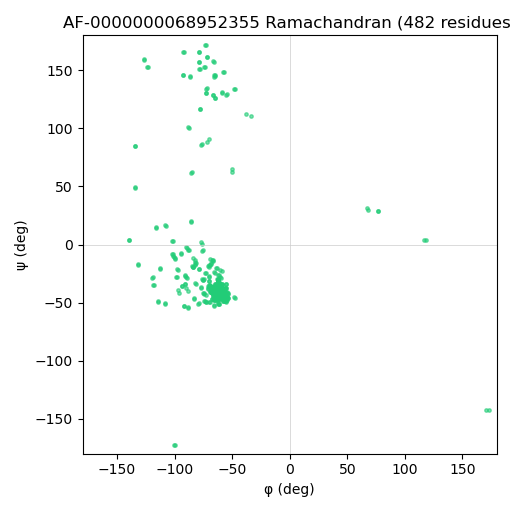 55 ? 2.305 13.516 -3.045 1 97.38 55 PRO B CA 1
ATOM 2385 C C . PRO B 1 55 ? 0.82 13.852 -2.912 1 97.38 55 PRO B C 1
ATOM 2387 O O . PRO B 1 55 ? 0.022 13.492 -3.781 1 97.38 55 PRO B O 1
ATOM 2390 N N . PHE B 1 56 ? 0.365 14.531 -1.899 1 98.31 56 PHE B N 1
ATOM 2391 C CA . PHE B 1 56 ? -1.062 14.742 -1.686 1 98.31 56 PHE B CA 1
ATOM 2392 C C . PHE B 1 56 ? -1.674 15.523 -2.84 1 98.31 56 PHE B C 1
ATOM 2394 O O . PHE B 1 56 ? -2.781 15.219 -3.287 1 98.31 56 PHE B O 1
ATOM 2401 N N . ALA B 1 57 ? -0.964 16.562 -3.324 1 98.31 57 ALA B N 1
ATOM 2402 C CA . ALA B 1 57 ? -1.466 17.312 -4.469 1 98.31 57 ALA B CA 1
ATOM 2403 C C . ALA B 1 57 ? -1.6 16.422 -5.699 1 98.31 57 ALA B C 1
ATOM 2405 O O . ALA B 1 57 ? -2.51 16.609 -6.512 1 98.31 57 ALA B O 1
ATOM 2406 N N . ASP B 1 58 ? -0.67 15.453 -5.855 1 98.12 58 ASP B N 1
ATOM 2407 C CA . ASP B 1 58 ? -0.783 14.5 -6.953 1 98.12 58 ASP B CA 1
ATOM 2408 C C . ASP B 1 58 ? -2.066 13.68 -6.84 1 98.12 58 ASP B C 1
ATOM 2410 O O . ASP B 1 58 ? -2.768 13.477 -7.832 1 98.12 58 ASP B O 1
ATOM 2414 N N . TYR B 1 59 ? -2.354 13.172 -5.586 1 98.81 59 TYR B N 1
ATOM 2415 C CA . TYR B 1 59 ? -3.59 12.422 -5.379 1 98.81 59 TYR B CA 1
ATOM 2416 C C . TYR B 1 59 ? -4.801 13.242 -5.812 1 98.81 59 TYR B C 1
ATOM 2418 O O . TYR B 1 59 ? -5.645 12.758 -6.57 1 98.81 59 TYR B O 1
ATOM 2426 N N . LEU B 1 60 ? -4.797 14.484 -5.344 1 98.81 60 LEU B N 1
ATOM 2427 C CA . LEU B 1 60 ? -5.918 15.359 -5.652 1 98.81 60 LEU B CA 1
ATOM 2428 C C . LEU B 1 60 ? -6 15.633 -7.152 1 98.81 60 LEU B C 1
ATOM 2430 O O . LEU B 1 60 ? -7.09 15.789 -7.699 1 98.81 60 LEU B O 1
ATOM 2434 N N . GLY B 1 61 ? -4.836 15.758 -7.797 1 98.81 61 GLY B N 1
ATOM 2435 C CA . GLY B 1 61 ? -4.809 15.953 -9.234 1 98.81 61 GLY B CA 1
ATOM 2436 C C . GLY B 1 61 ? -5.465 14.828 -10.008 1 98.81 61 GLY B C 1
ATOM 2437 O O . GLY B 1 61 ? -6.211 15.07 -10.961 1 98.81 61 GLY B O 1
ATOM 2438 N N . TYR B 1 62 ? -5.184 13.578 -9.641 1 98.81 62 TYR B N 1
ATOM 2439 C CA . TYR B 1 62 ? -5.828 12.43 -10.258 1 98.81 62 TYR B CA 1
ATOM 2440 C C . TYR B 1 62 ? -7.34 12.484 -10.062 1 98.81 62 TYR B C 1
ATOM 2442 O O . TYR B 1 62 ? -8.102 12.18 -10.984 1 98.81 62 TYR B O 1
ATOM 2450 N N . ILE B 1 63 ? -7.805 12.883 -8.852 1 98.88 63 ILE B N 1
ATOM 2451 C CA . ILE B 1 63 ? -9.234 12.977 -8.562 1 98.88 63 ILE B CA 1
ATOM 2452 C C . ILE B 1 63 ? -9.859 14.094 -9.398 1 98.88 63 ILE B C 1
ATOM 2454 O O . ILE B 1 63 ? -10.914 13.906 -10.008 1 98.88 63 ILE B O 1
ATOM 2458 N N . TYR B 1 64 ? -9.203 15.25 -9.453 1 98.88 64 TYR B N 1
ATOM 2459 C CA . TYR B 1 64 ? -9.672 16.406 -10.203 1 98.88 64 TYR B CA 1
ATOM 2460 C C . TYR B 1 64 ? -9.922 16.031 -11.664 1 98.88 64 TYR B C 1
ATOM 2462 O O . TYR B 1 64 ? -10.977 16.359 -12.219 1 98.88 64 TYR B O 1
ATOM 2470 N N . ALA B 1 65 ? -8.93 15.367 -12.281 1 98.5 65 ALA B N 1
ATOM 2471 C CA . ALA B 1 65 ? -8.984 15.023 -13.695 1 98.5 65 ALA B CA 1
ATOM 2472 C C . ALA B 1 65 ? -10.164 14.102 -13.992 1 98.5 65 ALA B C 1
ATOM 2474 O O . ALA B 1 65 ? -10.734 14.133 -15.086 1 98.5 65 ALA B O 1
ATOM 2475 N N . ARG B 1 66 ? -10.602 13.336 -13 1 97.81 66 ARG B N 1
ATOM 2476 C CA . ARG B 1 66 ? -11.641 12.328 -13.219 1 97.81 66 ARG B CA 1
ATOM 2477 C C . ARG B 1 66 ? -12.992 12.828 -12.734 1 97.81 66 ARG B C 1
ATOM 2479 O O . ARG B 1 66 ? -14.016 12.18 -12.961 1 97.81 66 ARG B O 1
ATOM 2486 N N . THR B 1 67 ? -13.023 13.906 -12.047 1 98.62 67 THR B N 1
ATOM 2487 C CA . THR B 1 67 ? -14.266 14.492 -11.555 1 98.62 67 THR B CA 1
ATOM 2488 C C . THR B 1 67 ? -15.062 15.117 -12.695 1 98.62 67 THR B C 1
ATOM 2490 O O . THR B 1 67 ? -14.523 15.898 -13.477 1 98.62 67 THR B O 1
ATOM 2493 N N . PRO B 1 68 ? -16.375 14.812 -12.82 1 97.94 68 PRO B N 1
ATOM 2494 C CA . PRO B 1 68 ? -17.188 15.391 -13.891 1 97.94 68 PRO B CA 1
ATOM 2495 C C . PRO B 1 68 ? -17.188 16.922 -13.859 1 97.94 68 PRO B C 1
ATOM 2497 O O . PRO B 1 68 ? -17.203 17.516 -12.781 1 97.94 68 PRO B O 1
ATOM 2500 N N . ASP B 1 69 ? -17.297 17.484 -15.039 1 97.5 69 ASP B N 1
ATOM 2501 C CA . ASP B 1 69 ? -17.281 18.938 -15.18 1 97.5 69 ASP B CA 1
ATOM 2502 C C . ASP B 1 69 ? -18.453 19.562 -14.43 1 97.5 69 ASP B C 1
ATOM 2504 O O . ASP B 1 69 ? -18.328 20.672 -13.891 1 97.5 69 ASP B O 1
ATOM 2508 N N . ARG B 1 70 ? -19.547 18.891 -14.352 1 97.5 70 ARG B N 1
ATOM 2509 C CA . ARG B 1 70 ? -20.75 19.438 -13.734 1 97.5 70 ARG B CA 1
ATOM 2510 C C . ARG B 1 70 ? -20.578 19.562 -12.219 1 97.5 70 ARG B C 1
ATOM 2512 O O . ARG B 1 70 ? -21.344 20.266 -11.555 1 97.5 70 ARG B O 1
ATOM 2519 N N . TYR B 1 71 ? -19.641 18.859 -11.656 1 98.12 71 TYR B N 1
ATOM 2520 C CA . TYR B 1 71 ? -19.344 19.016 -10.242 1 98.12 71 TYR B CA 1
ATOM 2521 C C . TYR B 1 71 ? -18.359 20.172 -10.016 1 98.12 71 TYR B C 1
ATOM 2523 O O . TYR B 1 71 ? -17.281 19.969 -9.438 1 98.12 71 TYR B O 1
ATOM 2531 N N . THR B 1 72 ? -18.719 21.328 -10.359 1 97.94 72 THR B N 1
ATOM 2532 C CA . THR B 1 72 ? -17.844 22.5 -10.422 1 97.94 72 THR B CA 1
ATOM 2533 C C . THR B 1 72 ? -17.297 22.844 -9.039 1 97.94 72 THR B C 1
ATOM 2535 O O . THR B 1 72 ? -16.094 23.109 -8.891 1 97.94 72 THR B O 1
ATOM 2538 N N . GLU B 1 73 ? -18.094 22.844 -8.078 1 97.12 73 GLU B N 1
ATOM 2539 C CA . GLU B 1 73 ? -17.656 23.203 -6.727 1 97.12 73 GLU B CA 1
ATOM 2540 C C . GLU B 1 73 ? -16.641 22.203 -6.188 1 97.12 73 GLU B C 1
ATOM 2542 O O . GLU B 1 73 ? -15.688 22.578 -5.5 1 97.12 73 GLU B O 1
ATOM 2547 N N . ALA B 1 74 ? -16.906 20.906 -6.441 1 98.25 74 ALA B N 1
ATOM 2548 C CA . ALA B 1 74 ? -15.945 19.875 -6.035 1 98.25 74 ALA B CA 1
ATOM 2549 C C . ALA B 1 74 ? -14.602 20.078 -6.723 1 98.25 74 ALA B C 1
ATOM 2551 O O . ALA B 1 74 ? -13.547 19.969 -6.086 1 98.25 74 ALA B O 1
ATOM 2552 N N . LYS B 1 75 ? -14.641 20.375 -8.016 1 98.69 75 LYS B N 1
ATOM 2553 C CA . LYS B 1 75 ? -13.414 20.625 -8.773 1 98.69 75 LYS B CA 1
ATOM 2554 C C . LYS B 1 75 ? -12.688 21.859 -8.258 1 98.69 75 LYS B C 1
ATOM 2556 O O . LYS B 1 75 ? -11.461 21.859 -8.117 1 98.69 75 LYS B O 1
ATOM 2561 N N . ASP B 1 76 ? -13.469 22.922 -7.934 1 98.62 76 ASP B N 1
ATOM 2562 C CA . ASP B 1 76 ? -12.875 24.141 -7.375 1 98.62 76 ASP B CA 1
ATOM 2563 C C . ASP B 1 76 ? -12.164 23.844 -6.059 1 98.62 76 ASP B C 1
ATOM 2565 O O . ASP B 1 76 ? -11.055 24.328 -5.824 1 98.62 76 ASP B O 1
ATOM 2569 N N . PHE B 1 77 ? -12.766 23.078 -5.25 1 98.5 77 PHE B N 1
ATOM 2570 C CA . PHE B 1 77 ? -12.156 22.719 -3.973 1 98.5 77 PHE B CA 1
ATOM 2571 C C . PHE B 1 77 ? -10.859 21.953 -4.184 1 98.5 77 PHE B C 1
ATOM 2573 O O . PHE B 1 77 ? -9.836 22.266 -3.562 1 98.5 77 PHE B O 1
ATOM 2580 N N . LEU B 1 78 ? -10.914 20.891 -5.027 1 98.75 78 LEU B N 1
ATOM 2581 C CA . LEU B 1 78 ? -9.734 20.078 -5.281 1 98.75 78 LEU B CA 1
ATOM 2582 C C . LEU B 1 78 ? -8.578 20.938 -5.785 1 98.75 78 LEU B C 1
ATOM 2584 O O . LEU B 1 78 ? -7.445 20.797 -5.32 1 98.75 78 LEU B O 1
ATOM 2588 N N . LEU B 1 79 ? -8.898 21.828 -6.668 1 98.62 79 LEU B N 1
ATOM 2589 C CA . LEU B 1 79 ? -7.887 22.734 -7.223 1 98.62 79 LEU B CA 1
ATOM 2590 C C . LEU B 1 79 ? -7.332 23.656 -6.148 1 98.62 79 LEU B C 1
ATOM 2592 O O . LEU B 1 79 ? -6.121 23.859 -6.062 1 98.62 79 LEU B O 1
ATOM 2596 N N . ALA B 1 80 ? -8.164 24.25 -5.316 1 98.44 80 ALA B N 1
ATOM 2597 C CA . ALA B 1 80 ? -7.742 25.141 -4.246 1 98.44 80 ALA B CA 1
ATOM 2598 C C . ALA B 1 80 ? -6.867 24.422 -3.23 1 98.44 80 ALA B C 1
ATOM 2600 O O . ALA B 1 80 ? -5.891 24.984 -2.727 1 98.44 80 ALA B O 1
ATOM 2601 N N . ASN B 1 81 ? -7.289 23.234 -2.881 1 98.31 81 ASN B N 1
ATOM 2602 C CA . ASN B 1 81 ? -6.508 22.422 -1.95 1 98.31 81 ASN B CA 1
ATOM 2603 C C . ASN B 1 81 ? -5.109 22.141 -2.494 1 98.31 81 ASN B C 1
ATOM 2605 O O . ASN B 1 81 ? -4.117 22.266 -1.774 1 98.31 81 ASN B O 1
ATOM 2609 N N . MET B 1 82 ? -5.004 21.734 -3.822 1 98.44 82 MET B N 1
ATOM 2610 C CA . MET B 1 82 ? -3.715 21.531 -4.477 1 98.44 82 MET B CA 1
ATOM 2611 C C . MET B 1 82 ? -2.85 22.781 -4.391 1 98.44 82 MET B C 1
ATOM 2613 O O . MET B 1 82 ? -1.667 22.703 -4.055 1 98.44 82 MET B O 1
ATOM 2617 N N . TYR B 1 83 ? -3.494 23.891 -4.684 1 98.44 83 TYR B N 1
ATOM 2618 C CA . TYR B 1 83 ? -2.799 25.172 -4.676 1 98.44 83 TYR B CA 1
ATOM 2619 C C . TYR B 1 83 ? -2.24 25.484 -3.293 1 98.44 83 TYR B C 1
ATOM 2621 O O . TYR B 1 83 ? -1.075 25.859 -3.158 1 98.44 83 TYR B O 1
ATOM 2629 N N . GLU B 1 84 ? -3.004 25.266 -2.275 1 97.44 84 GLU B N 1
ATOM 2630 C CA . GLU B 1 84 ? -2.613 25.562 -0.899 1 97.44 84 GLU B CA 1
ATOM 2631 C C . GLU B 1 84 ? -1.466 24.656 -0.449 1 97.44 84 GLU B C 1
ATOM 2633 O O . GLU B 1 84 ? -0.542 25.109 0.229 1 97.44 84 GLU B O 1
ATOM 2638 N N . GLU B 1 85 ? -1.505 23.375 -0.807 1 97 85 GLU B N 1
ATOM 2639 C CA . GLU B 1 85 ? -0.467 22.422 -0.428 1 97 85 GLU B CA 1
ATOM 2640 C C . GLU B 1 85 ? 0.883 22.812 -1.024 1 97 85 GLU B C 1
ATOM 2642 O O . GLU B 1 85 ? 1.928 22.562 -0.415 1 97 85 GLU B O 1
ATOM 2647 N N . GLU B 1 86 ? 0.854 23.484 -2.209 1 97.62 86 GLU B N 1
ATOM 2648 C CA . GLU B 1 86 ? 2.074 23.562 -3.006 1 97.62 86 GLU B CA 1
ATOM 2649 C C . GLU B 1 86 ? 2.582 25 -3.105 1 97.62 86 GLU B C 1
ATOM 2651 O O . GLU B 1 86 ? 3.744 25.266 -2.803 1 97.62 86 GLU B O 1
ATOM 2656 N N . ILE B 1 87 ? 1.692 25.953 -3.459 1 97 87 ILE B N 1
ATOM 2657 C CA . ILE B 1 87 ? 2.273 27.234 -3.854 1 97 87 ILE B CA 1
ATOM 2658 C C . ILE B 1 87 ? 1.437 28.375 -3.283 1 97 87 ILE B C 1
ATOM 2660 O O . ILE B 1 87 ? 1.681 29.547 -3.59 1 97 87 ILE B O 1
ATOM 2664 N N . GLY B 1 88 ? 0.423 28.203 -2.498 1 95.31 88 GLY B N 1
ATOM 2665 C CA . GLY B 1 88 ? -0.414 29.234 -1.906 1 95.31 88 GLY B CA 1
ATOM 2666 C C . GLY B 1 88 ? 0.245 29.938 -0.734 1 95.31 88 GLY B C 1
ATOM 2667 O O . GLY B 1 88 ? -0.273 30.938 -0.232 1 95.31 88 GLY B O 1
ATOM 2668 N N . GLY B 1 89 ? 1.356 29.625 -0.401 1 94.81 89 GLY B N 1
ATOM 2669 C CA . GLY B 1 89 ? 2.26 30.031 0.664 1 94.81 89 GLY B CA 1
ATOM 2670 C C . GLY B 1 89 ? 3.512 29.188 0.742 1 94.81 89 GLY B C 1
ATOM 2671 O O . GLY B 1 89 ? 4.066 28.781 -0.286 1 94.81 89 GLY B O 1
ATOM 2672 N N . ASP B 1 90 ? 3.9 28.969 1.997 1 95.5 90 ASP B N 1
ATOM 2673 C CA . ASP B 1 90 ? 4.973 27.984 2.129 1 95.5 90 ASP B CA 1
ATOM 2674 C C . ASP B 1 90 ? 4.496 26.594 1.724 1 95.5 90 ASP B C 1
ATOM 2676 O O . ASP B 1 90 ? 3.404 26.172 2.107 1 95.5 90 ASP B O 1
ATOM 2680 N N . ARG B 1 91 ? 5.277 26.047 0.874 1 97.25 91 ARG B N 1
ATOM 2681 C CA . ARG B 1 91 ? 4.969 24.656 0.53 1 97.25 91 ARG B CA 1
ATOM 2682 C C . ARG B 1 91 ? 4.902 23.781 1.779 1 97.25 91 ARG B C 1
ATOM 2684 O O . ARG B 1 91 ? 5.789 23.844 2.631 1 97.25 91 ARG B O 1
ATOM 2691 N N . HIS B 1 92 ? 3.842 23.016 1.949 1 97.75 92 HIS B N 1
ATOM 2692 C CA . HIS B 1 92 ? 3.605 22.266 3.174 1 97.75 92 HIS B CA 1
ATOM 2693 C C . HIS B 1 92 ? 4.754 21.297 3.461 1 97.75 92 HIS B C 1
ATOM 2695 O O . HIS B 1 92 ? 5.141 21.109 4.617 1 97.75 92 HIS B O 1
ATOM 2701 N N . THR B 1 93 ? 5.32 20.688 2.41 1 97.94 93 THR B N 1
ATOM 2702 C CA . THR B 1 93 ? 6.406 19.734 2.602 1 97.94 93 THR B CA 1
ATOM 2703 C C . THR B 1 93 ? 7.676 20.453 3.057 1 97.94 93 THR B C 1
ATOM 2705 O O . THR B 1 93 ? 8.516 19.859 3.738 1 97.94 93 THR B O 1
ATOM 2708 N N . ASP B 1 94 ? 7.828 21.719 2.684 1 98.44 94 ASP B N 1
ATOM 2709 C CA . ASP B 1 94 ? 8.977 22.484 3.18 1 98.44 94 ASP B CA 1
ATOM 2710 C C . ASP B 1 94 ? 8.875 22.703 4.688 1 98.44 94 ASP B C 1
ATOM 2712 O O . ASP B 1 94 ? 9.891 22.688 5.391 1 98.44 94 ASP B O 1
ATOM 2716 N N . LEU B 1 95 ? 7.664 22.938 5.117 1 98.5 95 LEU B N 1
ATOM 2717 C CA . LEU B 1 95 ? 7.441 23.078 6.551 1 98.5 95 LEU B CA 1
ATOM 2718 C C . LEU B 1 95 ? 7.746 21.766 7.277 1 98.5 95 LEU B C 1
ATOM 2720 O O . LEU B 1 95 ? 8.328 21.781 8.367 1 98.5 95 LEU B O 1
ATOM 2724 N N . LEU B 1 96 ? 7.363 20.641 6.707 1 98.69 96 LEU B N 1
ATOM 2725 C CA . LEU B 1 96 ? 7.676 19.344 7.281 1 98.69 96 LEU B CA 1
ATOM 2726 C C . LEU B 1 96 ? 9.18 19.109 7.328 1 98.69 96 LEU B C 1
ATOM 2728 O O . LEU B 1 96 ? 9.703 18.594 8.312 1 98.69 96 LEU B O 1
ATOM 2732 N N . ILE B 1 97 ? 9.867 19.469 6.25 1 98.81 97 ILE B N 1
ATOM 2733 C CA . ILE B 1 97 ? 11.312 19.312 6.168 1 98.81 97 ILE B CA 1
ATOM 2734 C C . ILE B 1 97 ? 11.992 20.172 7.234 1 98.81 97 ILE B C 1
ATOM 2736 O O . ILE B 1 97 ? 12.953 19.734 7.871 1 98.81 97 ILE B O 1
ATOM 2740 N N . ARG B 1 98 ? 11.477 21.406 7.465 1 98.69 98 ARG B N 1
ATOM 2741 C CA . ARG B 1 98 ? 12.016 22.25 8.523 1 98.69 98 ARG B CA 1
ATOM 2742 C C . ARG B 1 98 ? 11.891 21.578 9.883 1 98.69 98 ARG B C 1
ATOM 2744 O O . ARG B 1 98 ? 12.836 21.594 10.672 1 98.69 98 ARG B O 1
ATOM 2751 N N . PHE B 1 99 ? 10.758 21.047 10.188 1 98.88 99 PHE B N 1
ATOM 2752 C CA . PHE B 1 99 ? 10.57 20.281 11.422 1 98.88 99 PHE B CA 1
ATOM 2753 C C . PHE B 1 99 ? 11.547 19.125 11.5 1 98.88 99 PHE B C 1
ATOM 2755 O O . PHE B 1 99 ? 12.164 18.891 12.547 1 98.88 99 PHE B O 1
ATOM 2762 N N . ALA B 1 100 ? 11.688 18.344 10.359 1 98.88 100 ALA B N 1
ATOM 2763 C CA . ALA B 1 100 ? 12.586 17.203 10.305 1 98.88 100 ALA B CA 1
ATOM 2764 C C . ALA B 1 100 ? 14.023 17.609 10.625 1 98.88 100 ALA B C 1
ATOM 2766 O O . ALA B 1 100 ? 14.719 16.922 11.375 1 98.88 100 ALA B O 1
ATOM 2767 N N . GLU B 1 101 ? 14.438 18.688 10.047 1 98.88 101 GLU B N 1
ATOM 2768 C CA . GLU B 1 101 ? 15.789 19.188 10.289 1 98.88 101 GLU B CA 1
ATOM 2769 C C . GLU B 1 101 ? 15.977 19.562 11.758 1 98.88 101 GLU B C 1
ATOM 2771 O O . GLU B 1 101 ? 17.031 19.328 12.336 1 98.88 101 GLU B O 1
ATOM 2776 N N . ALA B 1 102 ? 14.938 20.141 12.359 1 98.75 102 ALA B N 1
ATOM 2777 C CA . ALA B 1 102 ? 14.977 20.484 13.781 1 98.75 102 ALA B CA 1
ATOM 2778 C C . ALA B 1 102 ? 15.078 19.219 14.641 1 98.75 102 ALA B C 1
ATOM 2780 O O . ALA B 1 102 ? 15.547 19.281 15.781 1 98.75 102 ALA B O 1
ATOM 2781 N N . CYS B 1 103 ? 14.648 18.094 14.156 1 98.69 103 CYS B N 1
ATOM 2782 C CA . CYS B 1 103 ? 14.727 16.828 14.875 1 98.69 103 CYS B CA 1
ATOM 2783 C C . CYS B 1 103 ? 16.109 16.203 14.727 1 98.69 103 CYS B C 1
ATOM 2785 O O . CYS B 1 103 ? 16.453 15.258 15.438 1 98.69 103 CYS B O 1
ATOM 2787 N N . GLY B 1 104 ? 16.906 16.641 13.742 1 98.44 104 GLY B N 1
ATOM 2788 C CA . GLY B 1 104 ? 18.281 16.156 13.641 1 98.44 104 GLY B CA 1
ATOM 2789 C C . GLY B 1 104 ? 18.562 15.414 12.352 1 98.44 104 GLY B C 1
ATOM 2790 O O . GLY B 1 104 ? 19.641 14.859 12.164 1 98.44 104 GLY B O 1
ATOM 2791 N N . THR B 1 105 ? 17.625 15.328 11.438 1 98.62 105 THR B N 1
ATOM 2792 C CA . THR B 1 105 ? 17.875 14.742 10.125 1 98.62 105 THR B CA 1
ATOM 2793 C C . THR B 1 105 ? 18.094 15.836 9.078 1 98.62 105 THR B C 1
ATOM 2795 O O . THR B 1 105 ? 18.391 16.984 9.422 1 98.62 105 THR B O 1
ATOM 2798 N N . THR B 1 106 ? 18.188 15.484 7.777 1 98.81 106 THR B N 1
ATOM 2799 C CA . THR B 1 106 ? 18.484 16.453 6.723 1 98.81 106 THR B CA 1
ATOM 2800 C C . THR B 1 106 ? 17.438 16.391 5.629 1 98.81 106 THR B C 1
ATOM 2802 O O . THR B 1 106 ? 16.719 15.398 5.488 1 98.81 106 THR B O 1
ATOM 2805 N N . ARG B 1 107 ? 17.359 17.469 4.883 1 98.69 107 ARG B N 1
ATOM 2806 C CA . ARG B 1 107 ? 16.469 17.531 3.725 1 98.69 107 ARG B CA 1
ATOM 2807 C C . ARG B 1 107 ? 16.719 16.359 2.783 1 98.69 107 ARG B C 1
ATOM 2809 O O . ARG B 1 107 ? 15.773 15.734 2.301 1 98.69 107 ARG B O 1
ATOM 2816 N N . GLU B 1 108 ? 18 16.031 2.559 1 98.62 108 GLU B N 1
ATOM 2817 C CA . GLU B 1 108 ? 18.375 14.953 1.646 1 98.62 108 GLU B CA 1
ATOM 2818 C C . GLU B 1 108 ? 17.812 13.609 2.113 1 98.62 108 GLU B C 1
ATOM 2820 O O . GLU B 1 108 ? 17.312 12.828 1.308 1 98.62 108 GLU B O 1
ATOM 2825 N N . ARG B 1 109 ? 17.875 13.391 3.379 1 98.5 109 ARG B N 1
ATOM 2826 C CA . ARG B 1 109 ? 17.359 12.133 3.918 1 98.5 109 ARG B CA 1
ATOM 2827 C C . ARG B 1 109 ? 15.828 12.094 3.836 1 98.5 109 ARG B C 1
ATOM 2829 O O . ARG B 1 109 ? 15.25 11.055 3.527 1 98.5 109 ARG B O 1
ATOM 2836 N N . VAL B 1 110 ? 15.188 13.219 4.039 1 98.81 110 VAL B N 1
ATOM 2837 C CA . VAL B 1 110 ? 13.727 13.289 4.062 1 98.81 110 VAL B CA 1
ATOM 2838 C C . VAL B 1 110 ? 13.172 13.023 2.664 1 98.81 110 VAL B C 1
ATOM 2840 O O . VAL B 1 110 ? 12.203 12.281 2.508 1 98.81 110 VAL B O 1
ATOM 2843 N N . ILE B 1 111 ? 13.82 13.57 1.616 1 98.44 111 ILE B N 1
ATOM 2844 C CA . ILE B 1 111 ? 13.234 13.492 0.283 1 98.44 111 ILE B CA 1
ATOM 2845 C C . ILE B 1 111 ? 13.672 12.188 -0.392 1 98.44 111 ILE B C 1
ATOM 2847 O O . ILE B 1 111 ? 13.172 11.844 -1.464 1 98.44 111 ILE B O 1
ATOM 2851 N N . ASP B 1 112 ? 14.555 11.43 0.267 1 97.88 112 ASP B N 1
ATOM 2852 C CA . ASP B 1 112 ? 15.047 10.164 -0.28 1 97.88 112 ASP B CA 1
ATOM 2853 C C . ASP B 1 112 ? 14.016 9.055 -0.09 1 97.88 112 ASP B C 1
ATOM 2855 O O . ASP B 1 112 ? 13.758 8.617 1.036 1 97.88 112 ASP B O 1
ATOM 2859 N N . PRO B 1 113 ? 13.484 8.484 -1.188 1 96.44 113 PRO B N 1
ATOM 2860 C CA . PRO B 1 113 ? 12.453 7.457 -1.064 1 96.44 113 PRO B CA 1
ATOM 2861 C C . PRO B 1 113 ? 12.977 6.172 -0.428 1 96.44 113 PRO B C 1
ATOM 2863 O O . PRO B 1 113 ? 12.18 5.324 -0.005 1 96.44 113 PRO B O 1
ATOM 2866 N N . ASP B 1 114 ? 14.258 6.016 -0.323 1 94.94 114 ASP B N 1
ATOM 2867 C CA . ASP B 1 114 ? 14.828 4.824 0.301 1 94.94 114 ASP B CA 1
ATOM 2868 C C . ASP B 1 114 ? 14.695 4.887 1.821 1 94.94 114 ASP B C 1
ATOM 2870 O O . ASP B 1 114 ? 14.93 3.893 2.512 1 94.94 114 ASP B O 1
ATOM 2874 N N . ASN B 1 115 ? 14.219 6.027 2.301 1 96.31 115 ASN B N 1
ATOM 2875 C CA . ASN B 1 115 ? 14.125 6.191 3.748 1 96.31 115 ASN B CA 1
ATOM 2876 C C . ASN B 1 115 ? 12.695 5.992 4.242 1 96.31 115 ASN B C 1
ATOM 2878 O O . ASN B 1 115 ? 12.414 6.184 5.426 1 96.31 115 ASN B O 1
ATOM 2882 N N . MET B 1 116 ? 11.797 5.652 3.357 1 96.81 116 MET B N 1
ATOM 2883 C CA . MET B 1 116 ? 10.484 5.27 3.873 1 96.81 116 MET B CA 1
ATOM 2884 C C . MET B 1 116 ? 10.398 3.76 4.082 1 96.81 116 MET B C 1
ATOM 2886 O O . MET B 1 116 ? 11.07 2.994 3.387 1 96.81 116 MET B O 1
ATOM 2890 N N . SER B 1 117 ? 9.688 3.387 5.066 1 97.19 117 SER B N 1
ATOM 2891 C CA . SER B 1 117 ? 9.484 1.969 5.34 1 97.19 117 SER B CA 1
ATOM 2892 C C . SER B 1 117 ? 8.562 1.332 4.305 1 97.19 117 SER B C 1
ATOM 2894 O O . SER B 1 117 ? 7.812 2.031 3.619 1 97.19 117 SER B O 1
ATOM 2896 N N . PRO B 1 118 ? 8.57 -0.015 4.168 1 97.31 118 PRO B N 1
ATOM 2897 C CA . PRO B 1 118 ? 7.641 -0.687 3.26 1 97.31 118 PRO B CA 1
ATOM 2898 C C . PRO B 1 118 ? 6.18 -0.402 3.594 1 97.31 118 PRO B C 1
ATOM 2900 O O . PRO B 1 118 ? 5.344 -0.3 2.693 1 97.31 118 PRO B O 1
ATOM 2903 N N . THR B 1 119 ? 5.863 -0.244 4.891 1 98.38 119 THR B N 1
ATOM 2904 C CA . THR B 1 119 ? 4.492 0.052 5.285 1 98.38 119 THR B CA 1
ATOM 2905 C C . THR B 1 119 ? 4.086 1.448 4.82 1 98.38 119 THR B C 1
ATOM 2907 O O . THR B 1 119 ? 2.963 1.65 4.352 1 98.38 119 THR B O 1
ATOM 2910 N N . THR B 1 120 ? 5.016 2.432 4.934 1 98.5 120 THR B N 1
ATOM 2911 C CA . THR B 1 120 ? 4.754 3.766 4.406 1 98.5 120 THR B CA 1
ATOM 2912 C C . THR B 1 120 ? 4.516 3.713 2.9 1 98.5 120 THR B C 1
ATOM 2914 O O . THR B 1 120 ? 3.613 4.375 2.385 1 98.5 120 THR B O 1
ATOM 2917 N N . ARG B 1 121 ? 5.328 2.924 2.248 1 98.5 121 ARG B N 1
ATOM 2918 C CA . ARG B 1 121 ? 5.156 2.75 0.809 1 98.5 121 ARG B CA 1
ATOM 2919 C C . ARG B 1 121 ? 3.785 2.166 0.487 1 98.5 121 ARG B C 1
ATOM 2921 O O . ARG B 1 121 ? 3.156 2.551 -0.502 1 98.5 121 ARG B O 1
ATOM 2928 N N . GLY B 1 122 ? 3.318 1.192 1.327 1 98.56 122 GLY B N 1
ATOM 2929 C CA . GLY B 1 122 ? 1.981 0.641 1.173 1 98.56 122 GLY B CA 1
ATOM 2930 C C . GLY B 1 122 ? 0.887 1.684 1.305 1 98.56 122 GLY B C 1
ATOM 2931 O O . GLY B 1 122 ? -0.038 1.725 0.492 1 98.56 122 GLY B O 1
ATOM 2932 N N . LEU B 1 123 ? 0.998 2.541 2.307 1 98.56 123 LEU B N 1
ATOM 2933 C CA . LEU B 1 123 ? 0.007 3.594 2.502 1 98.56 123 LEU B CA 1
ATOM 2934 C C . LEU B 1 123 ? 0.018 4.574 1.336 1 98.56 123 LEU B C 1
ATOM 2936 O O . LEU B 1 123 ? -1.04 4.961 0.832 1 98.56 123 LEU B O 1
ATOM 2940 N N . GLN B 1 124 ? 1.251 5.035 0.928 1 98.69 124 GLN B N 1
ATOM 2941 C CA . GLN B 1 124 ? 1.368 5.922 -0.224 1 98.69 124 GLN B CA 1
ATOM 2942 C C . GLN B 1 124 ? 0.708 5.312 -1.458 1 98.69 124 GLN B C 1
ATOM 2944 O O . GLN B 1 124 ? -0.035 5.988 -2.17 1 98.69 124 GLN B O 1
ATOM 2949 N N . SER B 1 125 ? 0.964 4.066 -1.671 1 98.75 125 SER B N 1
ATOM 2950 C CA . SER B 1 125 ? 0.438 3.373 -2.842 1 98.75 125 SER B CA 1
ATOM 2951 C C . SER B 1 125 ? -1.081 3.262 -2.783 1 98.75 125 SER B C 1
ATOM 2953 O O . SER B 1 125 ? -1.757 3.352 -3.811 1 98.75 125 SER B O 1
ATOM 2955 N N . TRP B 1 126 ? -1.573 2.996 -1.575 1 98.69 126 TRP B N 1
ATOM 2956 C CA . TRP B 1 126 ? -3.023 2.949 -1.419 1 98.69 126 TRP B CA 1
ATOM 2957 C C . TRP B 1 126 ? -3.656 4.285 -1.794 1 98.69 126 TRP B C 1
ATOM 2959 O O . TRP B 1 126 ? -4.684 4.324 -2.477 1 98.69 126 TRP B O 1
ATOM 2969 N N . CYS B 1 127 ? -3.043 5.367 -1.396 1 98.81 127 CYS B N 1
ATOM 2970 C CA . CYS B 1 127 ? -3.557 6.691 -1.735 1 98.81 127 CYS B CA 1
ATOM 2971 C C . CYS B 1 127 ? -3.57 6.898 -3.246 1 98.81 127 CYS B C 1
ATOM 2973 O O . CYS B 1 127 ? -4.566 7.363 -3.803 1 98.81 127 CYS B O 1
ATOM 2975 N N . TYR B 1 128 ? -2.48 6.523 -3.898 1 98.81 128 TYR B N 1
ATOM 2976 C CA . TYR B 1 128 ? -2.432 6.641 -5.352 1 98.81 128 TYR B CA 1
ATOM 2977 C C . TYR B 1 128 ? -3.504 5.773 -6.004 1 98.81 128 TYR B C 1
ATOM 2979 O O . TYR B 1 128 ? -4.203 6.223 -6.914 1 98.81 128 TYR B O 1
ATOM 2987 N N . ALA B 1 129 ? -3.639 4.551 -5.527 1 98.44 129 ALA B N 1
ATOM 2988 C CA . ALA B 1 129 ? -4.602 3.629 -6.121 1 98.44 129 ALA B CA 1
ATOM 2989 C C . ALA B 1 129 ? -6.027 4.16 -5.98 1 98.44 129 ALA B C 1
ATOM 2991 O O . ALA B 1 129 ? -6.812 4.113 -6.93 1 98.44 129 ALA B O 1
ATOM 2992 N N . VAL B 1 130 ? -6.352 4.648 -4.812 1 98.69 130 VAL B N 1
ATOM 2993 C CA . VAL B 1 130 ? -7.676 5.211 -4.57 1 98.69 130 VAL B CA 1
ATOM 2994 C C . VAL B 1 130 ? -7.91 6.406 -5.488 1 98.69 130 VAL B C 1
ATOM 2996 O O . VAL B 1 130 ? -8.945 6.496 -6.152 1 98.69 130 VAL B O 1
ATOM 2999 N N . ALA B 1 131 ? -6.93 7.285 -5.562 1 98.75 131 ALA B N 1
ATOM 3000 C CA . ALA B 1 131 ? -7.059 8.492 -6.375 1 98.75 131 ALA B CA 1
ATOM 3001 C C . ALA B 1 131 ? -7.238 8.148 -7.852 1 98.75 131 ALA B C 1
ATOM 3003 O O . ALA B 1 131 ? -8.016 8.789 -8.555 1 98.75 131 ALA B O 1
ATOM 3004 N N . MET B 1 132 ? -6.602 7.105 -8.305 1 98.44 132 MET B N 1
ATOM 3005 C CA . MET B 1 132 ? -6.535 6.801 -9.734 1 98.44 132 MET B CA 1
ATOM 3006 C C . MET B 1 132 ? -7.688 5.891 -10.148 1 98.44 132 MET B C 1
ATOM 3008 O O . MET B 1 132 ? -8.125 5.93 -11.305 1 98.44 132 MET B O 1
ATOM 3012 N N . ARG B 1 133 ? -8.211 5.102 -9.219 1 98.12 133 ARG B N 1
ATOM 3013 C CA . ARG B 1 133 ? -9.07 4.016 -9.688 1 98.12 133 ARG B CA 1
ATOM 3014 C C . ARG B 1 133 ? -10.484 4.152 -9.125 1 98.12 133 ARG B C 1
ATOM 3016 O O . ARG B 1 133 ? -11.445 3.715 -9.75 1 98.12 133 ARG B O 1
ATOM 3023 N N . GLU B 1 134 ? -10.672 4.73 -7.992 1 98.31 134 GLU B N 1
ATOM 3024 C CA . GLU B 1 134 ? -11.984 4.793 -7.367 1 98.31 134 GLU B CA 1
ATOM 3025 C C . GLU B 1 134 ? -12.844 5.883 -8 1 98.31 134 GLU B C 1
ATOM 3027 O O . GLU B 1 134 ? -12.32 6.812 -8.617 1 98.31 134 GLU B O 1
ATOM 3032 N N . ASP B 1 135 ? -14.172 5.734 -7.867 1 98.44 135 ASP B N 1
ATOM 3033 C CA . ASP B 1 135 ? -15.062 6.855 -8.141 1 98.44 135 ASP B CA 1
ATOM 3034 C C . ASP B 1 135 ? -14.578 8.125 -7.453 1 98.44 135 ASP B C 1
ATOM 3036 O O . ASP B 1 135 ? -14.164 8.094 -6.293 1 98.44 135 ASP B O 1
ATOM 3040 N N . PRO B 1 136 ? -14.578 9.25 -8.234 1 98.69 136 PRO B N 1
ATOM 3041 C CA . PRO B 1 136 ? -13.984 10.461 -7.656 1 98.69 136 PRO B CA 1
ATOM 3042 C C . PRO B 1 136 ? -14.617 10.844 -6.32 1 98.69 136 PRO B C 1
ATOM 3044 O O . PRO B 1 136 ? -13.93 11.352 -5.434 1 98.69 136 PRO B O 1
ATOM 3047 N N . ILE B 1 137 ? -15.93 10.602 -6.133 1 98.81 137 ILE B N 1
ATOM 3048 C CA . ILE B 1 137 ? -16.594 10.945 -4.875 1 98.81 137 ILE B CA 1
ATOM 3049 C C . ILE B 1 137 ? -16.125 9.984 -3.777 1 98.81 137 ILE B C 1
ATOM 3051 O O . ILE B 1 137 ? -15.891 10.406 -2.643 1 98.81 137 ILE B O 1
ATOM 3055 N N . VAL B 1 138 ? -15.938 8.719 -4.105 1 98.88 138 VAL B N 1
ATOM 3056 C CA . VAL B 1 138 ? -15.414 7.727 -3.174 1 98.88 138 VAL B CA 1
ATOM 3057 C C . VAL B 1 138 ? -13.969 8.055 -2.816 1 98.88 138 VAL B C 1
ATOM 3059 O O . VAL B 1 138 ? -13.562 7.906 -1.663 1 98.88 138 VAL B O 1
ATOM 3062 N N . ALA B 1 139 ? -13.242 8.562 -3.783 1 98.88 139 ALA B N 1
ATOM 3063 C CA . ALA B 1 139 ? -11.852 8.953 -3.533 1 98.88 139 ALA B CA 1
ATOM 3064 C C . ALA B 1 139 ? -11.789 10.133 -2.57 1 98.88 139 ALA B C 1
ATOM 3066 O O . ALA B 1 139 ? -10.93 10.172 -1.682 1 98.88 139 ALA B O 1
ATOM 3067 N N . VAL B 1 140 ? -12.68 11.109 -2.727 1 98.88 140 VAL B N 1
ATOM 3068 C CA . VAL B 1 140 ? -12.75 12.234 -1.801 1 98.88 140 VAL B CA 1
ATOM 3069 C C . VAL B 1 140 ? -13.102 11.734 -0.401 1 98.88 140 VAL B C 1
ATOM 3071 O O . VAL B 1 140 ? -12.5 12.164 0.586 1 98.88 140 VAL B O 1
ATOM 3074 N N . ALA B 1 141 ? -14.047 10.797 -0.316 1 98.75 141 ALA B N 1
ATOM 3075 C CA . ALA B 1 141 ? -14.406 10.219 0.975 1 98.75 141 ALA B CA 1
ATOM 3076 C C . ALA B 1 141 ? -13.195 9.555 1.632 1 98.75 141 ALA B C 1
ATOM 3078 O O . ALA B 1 141 ? -12.977 9.711 2.836 1 98.75 141 ALA B O 1
ATOM 3079 N N . GLY B 1 142 ? -12.445 8.891 0.884 1 98.19 142 GLY B N 1
ATOM 3080 C CA . GLY B 1 142 ? -11.305 8.164 1.418 1 98.19 142 GLY B CA 1
ATOM 3081 C C . GLY B 1 142 ? -10.148 9.07 1.811 1 98.19 142 GLY B C 1
ATOM 3082 O O . GLY B 1 142 ? -9.656 9 2.936 1 98.19 142 GLY B O 1
ATOM 3083 N N . LEU B 1 143 ? -9.758 9.984 0.921 1 98.31 143 LEU B N 1
ATOM 3084 C CA . LEU B 1 143 ? -8.492 10.688 1.077 1 98.31 143 LEU B CA 1
ATOM 3085 C C . LEU B 1 143 ? -8.688 12.008 1.816 1 98.31 143 LEU B C 1
ATOM 3087 O O . LEU B 1 143 ? -7.824 12.422 2.594 1 98.31 143 LEU B O 1
ATOM 3091 N N . VAL B 1 144 ? -9.797 12.695 1.609 1 97.81 144 VAL B N 1
ATOM 3092 C CA . VAL B 1 144 ? -10.031 13.984 2.26 1 97.81 144 VAL B CA 1
ATOM 3093 C C . VAL B 1 144 ? -10.781 13.766 3.57 1 97.81 144 VAL B C 1
ATOM 3095 O O . VAL B 1 144 ? -10.305 14.148 4.641 1 97.81 144 VAL B O 1
ATOM 3098 N N . VAL B 1 145 ? -11.875 13.078 3.518 1 96.31 145 VAL B N 1
ATOM 3099 C CA . VAL B 1 145 ? -12.633 12.82 4.734 1 96.31 145 VAL B CA 1
ATOM 3100 C C . VAL B 1 145 ? -11.906 11.789 5.594 1 96.31 145 VAL B C 1
ATOM 3102 O O . VAL B 1 145 ? -11.641 12.031 6.773 1 96.31 145 VAL B O 1
ATOM 3105 N N . GLY B 1 146 ? -11.5 10.695 5.047 1 94.38 146 GLY B N 1
ATOM 3106 C CA . GLY B 1 146 ? -10.93 9.578 5.789 1 94.38 146 GLY B CA 1
ATOM 3107 C C . GLY B 1 146 ? -9.562 9.883 6.367 1 94.38 146 GLY B C 1
ATOM 3108 O O . GLY B 1 146 ? -9.227 9.422 7.461 1 94.38 146 GLY B O 1
ATOM 3109 N N . LEU B 1 147 ? -8.75 10.68 5.613 1 94.31 147 LEU B N 1
ATOM 3110 C CA . LEU B 1 147 ? -7.387 10.914 6.062 1 94.31 147 LEU B CA 1
ATOM 3111 C C . LEU B 1 147 ? -7.223 12.344 6.566 1 94.31 147 LEU B C 1
ATOM 3113 O O . LEU B 1 147 ? -6.855 12.562 7.727 1 94.31 147 LEU B O 1
ATOM 3117 N N . GLU B 1 148 ? -7.613 13.367 5.84 1 91.75 148 GLU B N 1
ATOM 3118 C CA . GLU B 1 148 ? -7.363 14.758 6.207 1 91.75 148 GLU B CA 1
ATOM 3119 C C . GLU B 1 148 ? -8.203 15.172 7.414 1 91.75 148 GLU B C 1
ATOM 3121 O O . GLU B 1 148 ? -7.75 15.961 8.25 1 91.75 148 GLU B O 1
ATOM 3126 N N . SER B 1 149 ? -9.375 14.656 7.496 1 91.5 149 SER B N 1
ATOM 3127 C CA . SER B 1 149 ? -10.273 15.133 8.547 1 91.5 149 SER B CA 1
ATOM 3128 C C . SER B 1 149 ? -9.805 14.688 9.922 1 91.5 149 SER B C 1
ATOM 3130 O O . SER B 1 149 ? -10.195 15.258 10.938 1 91.5 149 SER B O 1
ATOM 3132 N N . GLN B 1 150 ? -8.93 13.695 9.984 1 90 150 GLN B N 1
ATOM 3133 C CA . GLN B 1 150 ? -8.438 13.164 11.25 1 90 150 GLN B CA 1
ATOM 3134 C C . GLN B 1 150 ? -7.266 13.992 11.773 1 90 150 GLN B C 1
ATOM 3136 O O . GLN B 1 150 ? -6.965 13.969 12.969 1 90 150 GLN B O 1
ATOM 3141 N N . VAL B 1 151 ? -6.641 14.734 10.961 1 92.88 151 VAL B N 1
ATOM 3142 C CA . VAL B 1 151 ? -5.34 15.344 11.227 1 92.88 151 VAL B CA 1
ATOM 3143 C C . VAL B 1 151 ? -5.465 16.359 12.359 1 92.88 151 VAL B C 1
ATOM 3145 O O . VAL B 1 151 ? -4.672 16.344 13.305 1 92.88 151 VAL B O 1
ATOM 3148 N N . PRO B 1 152 ? -6.477 17.188 12.359 1 94.75 152 PRO B N 1
ATOM 3149 C CA . PRO B 1 152 ? -6.551 18.203 13.422 1 94.75 152 PRO B CA 1
ATOM 3150 C C . PRO B 1 152 ? -6.602 17.594 14.82 1 94.75 152 PRO B C 1
ATOM 3152 O O . PRO B 1 152 ? -5.906 18.047 15.727 1 94.75 152 PRO B O 1
ATOM 3155 N N . SER B 1 153 ? -7.344 16.547 14.977 1 91.56 153 SER B N 1
ATOM 3156 C CA . SER B 1 153 ? -7.457 15.898 16.281 1 91.56 153 SER B CA 1
ATOM 3157 C C . SER B 1 153 ? -6.129 15.289 16.703 1 91.56 153 SER B C 1
ATOM 3159 O O . SER B 1 153 ? -5.742 15.391 17.875 1 91.56 153 SER B O 1
ATOM 3161 N N . ILE B 1 154 ? -5.449 14.688 15.812 1 91.38 154 ILE B N 1
ATOM 3162 C CA . ILE B 1 154 ? -4.172 14.047 16.094 1 91.38 154 ILE B CA 1
ATOM 3163 C C . ILE B 1 154 ? -3.135 15.102 16.469 1 91.38 154 ILE B C 1
ATOM 3165 O O . ILE B 1 154 ? -2.445 14.969 17.484 1 91.38 154 ILE B O 1
ATOM 3169 N N . TYR B 1 155 ? -3.074 16.188 15.703 1 95.56 155 TYR B N 1
ATOM 3170 C CA . TYR B 1 155 ? -2.033 17.188 15.906 1 95.56 155 TYR B CA 1
ATOM 3171 C C . TYR B 1 155 ? -2.33 18.047 17.125 1 95.56 155 TYR B C 1
ATOM 3173 O O . TYR B 1 155 ? -1.41 18.531 17.797 1 95.56 155 TYR B O 1
ATOM 3181 N N . ARG B 1 156 ? -3.596 18.25 17.469 1 94.62 156 ARG B N 1
ATOM 3182 C CA . ARG B 1 156 ? -3.936 18.969 18.688 1 94.62 156 ARG B CA 1
ATOM 3183 C C . ARG B 1 156 ? -3.41 18.234 19.922 1 94.62 156 ARG B C 1
ATOM 3185 O O . ARG B 1 156 ? -3.041 18.875 20.906 1 94.62 156 ARG B O 1
ATOM 3192 N N . LYS B 1 157 ? -3.338 16.969 19.828 1 92.12 157 LYS B N 1
ATOM 3193 C CA . LYS B 1 157 ? -2.834 16.156 20.938 1 92.12 157 LYS B CA 1
ATOM 3194 C C . LYS B 1 157 ? -1.308 16.141 20.938 1 92.12 157 LYS B C 1
ATOM 3196 O O . LYS B 1 157 ? -0.691 16.109 22.016 1 92.12 157 LYS B O 1
ATOM 3201 N N . GLN B 1 158 ? -0.688 16.172 19.828 1 94.62 158 GLN B N 1
ATOM 3202 C CA . GLN B 1 158 ? 0.747 15.938 19.703 1 94.62 158 GLN B CA 1
ATOM 3203 C C . GLN B 1 158 ? 1.526 17.25 19.812 1 94.62 158 GLN B C 1
ATOM 3205 O O . GLN B 1 158 ? 2.623 17.281 20.375 1 94.62 158 GLN B O 1
ATOM 3210 N N . THR B 1 159 ? 0.973 18.359 19.328 1 96.88 159 THR B N 1
ATOM 3211 C CA . THR B 1 159 ? 1.717 19.594 19.125 1 96.88 159 THR B CA 1
ATOM 3212 C C . THR B 1 159 ? 2.117 20.219 20.453 1 96.88 159 THR B C 1
ATOM 3214 O O . THR B 1 159 ? 3.236 20.719 20.609 1 96.88 159 THR B O 1
ATOM 3217 N N . PRO B 1 160 ? 1.235 20.219 21.5 1 96.88 160 PRO B N 1
ATOM 3218 C CA . PRO B 1 160 ? 1.665 20.781 22.797 1 96.88 160 PRO B CA 1
ATOM 3219 C C . PRO B 1 160 ? 2.887 20.078 23.359 1 96.88 160 PRO B C 1
ATOM 3221 O O . PRO B 1 160 ? 3.752 20.719 23.969 1 96.88 160 PRO B O 1
ATOM 3224 N N . THR B 1 161 ? 2.971 18.766 23.172 1 97.38 161 THR B N 1
ATOM 3225 C CA . THR B 1 161 ? 4.105 18 23.672 1 97.38 161 THR B CA 1
ATOM 3226 C C . THR B 1 161 ? 5.395 18.422 22.969 1 97.38 161 THR B C 1
ATOM 3228 O O . THR B 1 161 ? 6.461 18.438 23.594 1 97.38 161 THR B O 1
ATOM 3231 N N . LEU B 1 162 ? 5.34 18.797 21.688 1 98.31 162 LEU B N 1
ATOM 3232 C CA . LEU B 1 162 ? 6.504 19.25 20.938 1 98.31 162 LEU B CA 1
ATOM 3233 C C . LEU B 1 162 ? 7.094 20.516 21.562 1 98.31 162 LEU B C 1
ATOM 3235 O O . LEU B 1 162 ? 8.312 20.641 21.688 1 98.31 162 LEU B O 1
ATOM 3239 N N . ARG B 1 163 ? 6.234 21.375 21.984 1 97.25 163 ARG B N 1
ATOM 3240 C CA . ARG B 1 163 ? 6.668 22.625 22.594 1 97.25 163 ARG B CA 1
ATOM 3241 C C . ARG B 1 163 ? 7.086 22.422 24.031 1 97.25 163 ARG B C 1
ATOM 3243 O O . ARG B 1 163 ? 8.195 22.781 24.438 1 97.25 163 ARG B O 1
ATOM 3250 N N . ASP B 1 164 ? 6.25 21.781 24.797 1 97 164 ASP B N 1
ATOM 3251 C CA . ASP B 1 164 ? 6.391 21.734 26.25 1 97 164 ASP B CA 1
ATOM 3252 C C . ASP B 1 164 ? 7.512 20.781 26.672 1 97 164 ASP B C 1
ATOM 3254 O O . ASP B 1 164 ? 8.289 21.078 27.578 1 97 164 ASP B O 1
ATOM 3258 N N . LYS B 1 165 ? 7.547 19.703 26.031 1 96.31 165 LYS B N 1
ATOM 3259 C CA . LYS B 1 165 ? 8.492 18.656 26.438 1 96.31 165 LYS B CA 1
ATOM 3260 C C . LYS B 1 165 ? 9.773 18.734 25.609 1 96.31 165 LYS B C 1
ATOM 3262 O O . LYS B 1 165 ? 10.875 18.625 26.156 1 96.31 165 LYS B O 1
ATOM 3267 N N . TYR B 1 166 ? 9.594 18.969 24.344 1 97.38 166 TYR B N 1
ATOM 3268 C CA . TYR B 1 166 ? 10.75 18.844 23.453 1 97.38 166 TYR B CA 1
ATOM 3269 C C . TYR B 1 166 ? 11.336 20.219 23.156 1 97.38 166 TYR B C 1
ATOM 3271 O O . TYR B 1 166 ? 12.422 20.328 22.562 1 97.38 166 TYR B O 1
ATOM 3279 N N . GLN B 1 167 ? 10.602 21.266 23.5 1 97.81 167 GLN B N 1
ATOM 3280 C CA . GLN B 1 167 ? 11.086 22.641 23.438 1 97.81 167 GLN B CA 1
ATOM 3281 C C . GLN B 1 167 ? 11.305 23.094 22 1 97.81 167 GLN B C 1
ATOM 3283 O O . GLN B 1 167 ? 12.273 23.797 21.703 1 97.81 167 GLN B O 1
ATOM 3288 N N . PHE B 1 168 ? 10.57 22.578 21.094 1 98.56 168 PHE B N 1
ATOM 3289 C CA . PHE B 1 168 ? 10.57 23.109 19.734 1 98.56 168 PHE B CA 1
ATOM 3290 C C . PHE B 1 168 ? 10.016 24.531 19.703 1 98.56 168 PHE B C 1
ATOM 3292 O O . PHE B 1 168 ? 9.094 24.859 20.469 1 98.56 168 PHE B O 1
ATOM 3299 N N . THR B 1 169 ? 10.547 25.344 18.828 1 98.31 169 THR B N 1
ATOM 3300 C CA . THR B 1 169 ? 10.047 26.703 18.672 1 98.31 169 THR B CA 1
ATOM 3301 C C . THR B 1 169 ? 8.766 26.719 17.844 1 98.31 169 THR B C 1
ATOM 3303 O O . THR B 1 169 ? 8.422 25.734 17.188 1 98.31 169 THR B O 1
ATOM 3306 N N . ASP B 1 170 ? 8.062 27.812 17.859 1 97.19 170 ASP B N 1
ATOM 3307 C CA . ASP B 1 170 ? 6.836 27.984 17.078 1 97.19 170 ASP B CA 1
ATOM 3308 C C . ASP B 1 170 ? 7.105 27.797 15.586 1 97.19 170 ASP B C 1
ATOM 3310 O O . ASP B 1 170 ? 6.281 27.219 14.867 1 97.19 170 ASP B O 1
ATOM 3314 N N . GLU B 1 171 ? 8.234 28.266 15.141 1 97.69 171 GLU B N 1
ATOM 3315 C CA . GLU B 1 171 ? 8.594 28.125 13.734 1 97.69 171 GLU B CA 1
ATOM 3316 C C . GLU B 1 171 ? 8.828 26.656 13.367 1 97.69 171 GLU B C 1
ATOM 3318 O O . GLU B 1 171 ? 8.438 26.219 12.281 1 97.69 171 GLU B O 1
ATOM 3323 N N . GLU B 1 172 ? 9.414 25.938 14.297 1 98.12 172 GLU B N 1
ATOM 3324 C CA . GLU B 1 172 ? 9.773 24.547 14.039 1 98.12 172 GLU B CA 1
ATOM 3325 C C . GLU B 1 172 ? 8.531 23.656 14.031 1 98.12 172 GLU B C 1
ATOM 3327 O O . GLU B 1 172 ? 8.539 22.594 13.414 1 98.12 172 GLU B O 1
ATOM 3332 N N . VAL B 1 173 ? 7.461 24.062 14.695 1 98.12 173 VAL B N 1
ATOM 3333 C CA . VAL B 1 173 ? 6.277 23.219 14.742 1 98.12 173 VAL B CA 1
ATOM 3334 C C . VAL B 1 173 ? 5.172 23.828 13.875 1 98.12 173 VAL B C 1
ATOM 3336 O O . VAL B 1 173 ? 4.008 23.422 13.977 1 98.12 173 VAL B O 1
ATOM 3339 N N . GLU B 1 174 ? 5.469 24.766 12.977 1 98.06 174 GLU B N 1
ATOM 3340 C CA . GLU B 1 174 ? 4.504 25.469 12.148 1 98.06 174 GLU B CA 1
ATOM 3341 C C . GLU B 1 174 ? 3.695 24.5 11.289 1 98.06 174 GLU B C 1
ATOM 3343 O O . GLU B 1 174 ? 2.518 24.734 11.016 1 98.06 174 GLU B O 1
ATOM 3348 N N . PHE B 1 175 ? 4.359 23.469 10.789 1 98.5 175 PHE B N 1
ATOM 3349 C CA . PHE B 1 175 ? 3.689 22.438 10 1 98.5 175 PHE B CA 1
ATOM 3350 C C . PHE B 1 175 ? 2.42 21.969 10.703 1 98.5 175 PHE B C 1
ATOM 3352 O O . PHE B 1 175 ? 1.371 21.828 10.07 1 98.5 175 PHE B O 1
ATOM 3359 N N . PHE B 1 176 ? 2.477 21.703 11.953 1 98.5 176 PHE B N 1
ATOM 3360 C CA . PHE B 1 176 ? 1.373 21.141 12.727 1 98.5 176 PHE B CA 1
ATOM 3361 C C . PHE B 1 176 ? 0.286 22.188 12.961 1 98.5 176 PHE B C 1
ATOM 3363 O O . PHE B 1 176 ? -0.901 21.906 12.789 1 98.5 176 PHE B O 1
ATOM 3370 N N . ASP B 1 177 ? 0.699 23.375 13.297 1 97.69 177 ASP B N 1
ATOM 3371 C CA . ASP B 1 177 ? -0.262 24.453 13.531 1 97.69 177 ASP B CA 1
ATOM 3372 C C . ASP B 1 177 ? -1.073 24.75 12.266 1 97.69 177 ASP B C 1
ATOM 3374 O O . ASP B 1 177 ? -2.291 24.922 12.336 1 97.69 177 ASP B O 1
ATOM 3378 N N . LEU B 1 178 ? -0.371 24.812 11.188 1 97.56 178 LEU B N 1
ATOM 3379 C CA . LEU B 1 178 ? -1.028 25.062 9.914 1 97.56 178 LEU B CA 1
ATOM 3380 C C . LEU B 1 178 ? -2.068 23.984 9.609 1 97.56 178 LEU B C 1
ATOM 3382 O O . LEU B 1 178 ? -3.186 24.297 9.195 1 97.56 178 LEU B O 1
ATOM 3386 N N . HIS B 1 179 ? -1.732 22.719 9.828 1 97.88 179 HIS B N 1
ATOM 3387 C CA . HIS B 1 179 ? -2.602 21.609 9.422 1 97.88 179 HIS B CA 1
ATOM 3388 C C . HIS B 1 179 ? -3.746 21.422 10.414 1 97.88 179 HIS B C 1
ATOM 3390 O O . HIS B 1 179 ? -4.777 20.844 10.078 1 97.88 179 HIS B O 1
ATOM 3396 N N . ILE B 1 180 ? -3.607 21.922 11.68 1 97.25 180 ILE B N 1
ATOM 3397 C CA . ILE B 1 180 ? -4.746 21.938 12.594 1 97.25 180 ILE B CA 1
ATOM 3398 C C . ILE B 1 180 ? -5.852 22.828 12.016 1 97.25 180 ILE B C 1
ATOM 3400 O O . ILE B 1 180 ? -7.023 22.453 12.031 1 97.25 180 ILE B O 1
ATOM 3404 N N . VAL B 1 181 ? -5.496 23.906 11.375 1 95.75 181 VAL B N 1
ATOM 3405 C CA . VAL B 1 181 ? -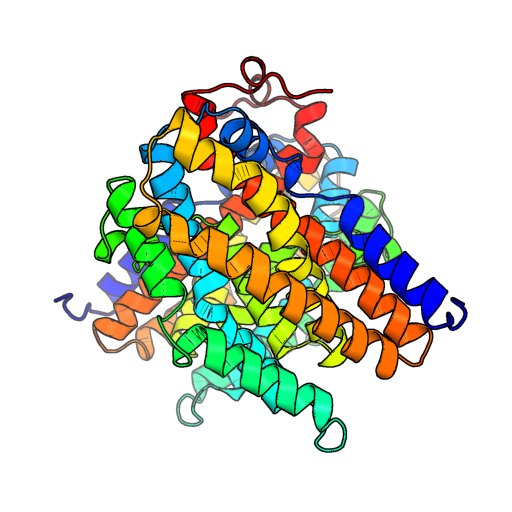6.469 24.859 10.852 1 95.75 181 VAL B CA 1
ATOM 3406 C C . VAL B 1 181 ? -6.883 24.453 9.438 1 95.75 181 VAL B C 1
ATOM 3408 O O . VAL B 1 181 ? -8.07 24.281 9.164 1 95.75 181 VAL B O 1
ATOM 3411 N N . SER B 1 182 ? -5.91 24.281 8.547 1 95.44 182 SER B N 1
ATOM 3412 C CA . SER B 1 182 ? -6.18 24 7.145 1 95.44 182 SER B CA 1
ATOM 3413 C C . SER B 1 182 ? -6.988 22.703 6.988 1 95.44 182 SER B C 1
ATOM 3415 O O . SER B 1 182 ? -7.934 22.656 6.199 1 95.44 182 SER B O 1
ATOM 3417 N N . ASP B 1 183 ? -6.668 21.656 7.73 1 96.44 183 ASP B N 1
ATOM 3418 C CA . ASP B 1 183 ? -7.297 20.359 7.516 1 96.44 183 ASP B CA 1
ATOM 3419 C C . ASP B 1 183 ? -8.664 20.297 8.188 1 96.44 183 ASP B C 1
ATOM 3421 O O . ASP B 1 183 ? -9.469 19.406 7.891 1 96.44 183 ASP B O 1
ATOM 3425 N N . GLU B 1 184 ? -8.969 21.219 9.109 1 95.75 184 GLU B N 1
ATOM 3426 C CA . GLU B 1 184 ? -10.352 21.375 9.555 1 95.75 184 GLU B CA 1
ATOM 3427 C C . GLU B 1 184 ? -11.242 21.875 8.422 1 95.75 184 GLU B C 1
ATOM 3429 O O . GLU B 1 184 ? -12.352 21.359 8.234 1 95.75 184 GLU B O 1
ATOM 3434 N N . ILE B 1 185 ? -10.734 22.828 7.711 1 96.44 185 ILE B N 1
ATOM 3435 C CA . ILE B 1 185 ? -11.469 23.406 6.59 1 96.44 185 ILE B CA 1
ATOM 3436 C C . ILE B 1 185 ? -11.562 22.391 5.457 1 96.44 185 ILE B C 1
ATOM 3438 O O . ILE B 1 185 ? -12.641 22.156 4.906 1 96.44 185 ILE B O 1
ATOM 3442 N N . HIS B 1 186 ? -10.422 21.766 5.051 1 97.5 186 HIS B N 1
ATOM 3443 C CA . HIS B 1 186 ? -10.406 20.766 3.988 1 97.5 186 HIS B CA 1
ATOM 3444 C C . HIS B 1 186 ? -11.32 19.594 4.32 1 97.5 186 HIS B C 1
ATOM 3446 O O . HIS B 1 186 ? -12.078 19.125 3.465 1 97.5 186 HIS B O 1
ATOM 3452 N N . GLY B 1 187 ? -11.211 19.125 5.602 1 96.88 187 GLY B N 1
ATOM 3453 C CA . GLY B 1 187 ? -12.07 18.031 6.023 1 96.88 187 GLY B CA 1
ATOM 3454 C C . GLY B 1 187 ? -13.547 18.359 5.895 1 96.88 187 GLY B C 1
ATOM 3455 O O . GLY B 1 187 ? -14.32 17.547 5.387 1 96.88 187 GLY B O 1
ATOM 3456 N N . GLU B 1 188 ? -13.922 19.516 6.328 1 97.38 188 GLU B N 1
ATOM 3457 C CA . GLU B 1 188 ? -15.32 19.922 6.254 1 97.38 188 GLU B CA 1
ATOM 3458 C C . GLU B 1 188 ? -15.789 20.016 4.809 1 97.38 188 GLU B C 1
ATOM 3460 O O . GLU B 1 188 ? -16.906 19.594 4.484 1 97.38 188 GLU B O 1
ATOM 3465 N N . ARG B 1 189 ? -15 20.547 3.965 1 97.94 189 ARG B N 1
ATOM 3466 C CA . ARG B 1 189 ? -15.359 20.625 2.553 1 97.94 189 ARG B CA 1
ATOM 3467 C C . ARG B 1 189 ? -15.461 19.234 1.938 1 97.94 189 ARG B C 1
ATOM 3469 O O . ARG B 1 189 ? -16.281 19 1.056 1 97.94 189 ARG B O 1
ATOM 3476 N N . GLY B 1 190 ? -14.547 18.328 2.307 1 98.31 190 GLY B N 1
ATOM 3477 C CA . GLY B 1 190 ? -14.672 16.938 1.888 1 98.31 190 GLY B CA 1
ATOM 3478 C C . GLY B 1 190 ? -16.016 16.328 2.246 1 98.31 190 GLY B C 1
ATOM 3479 O O . GLY B 1 190 ? -16.656 15.688 1.406 1 98.31 190 GLY B O 1
ATOM 3480 N N . TYR B 1 191 ? -16.453 16.562 3.525 1 98.06 191 TYR B N 1
ATOM 3481 C CA . TYR B 1 191 ? -17.766 16.094 3.938 1 98.06 191 TYR B CA 1
ATOM 3482 C C . TYR B 1 191 ? -18.859 16.641 3.029 1 98.06 191 TYR B C 1
ATOM 3484 O O . TYR B 1 191 ? -19.734 15.906 2.576 1 98.06 191 TYR B O 1
ATOM 3492 N N . GLN B 1 192 ? -18.828 17.906 2.738 1 98.38 192 GLN B N 1
ATOM 3493 C CA . GLN B 1 192 ? -19.859 18.562 1.936 1 98.38 192 GLN B CA 1
ATOM 3494 C C . GLN B 1 192 ? -19.938 17.938 0.542 1 98.38 192 GLN B C 1
ATOM 3496 O O . GLN B 1 192 ? -21.031 17.703 0.025 1 98.38 192 GLN B O 1
ATOM 3501 N N . ILE B 1 193 ? -18.797 17.688 -0.07 1 98.75 193 ILE B N 1
ATOM 3502 C CA . ILE B 1 193 ? -18.75 17.109 -1.407 1 98.75 193 ILE B CA 1
ATOM 3503 C C . ILE B 1 193 ? -19.359 15.711 -1.39 1 98.75 193 ILE B C 1
ATOM 3505 O O . ILE B 1 193 ? -20.203 15.375 -2.236 1 98.75 193 ILE B O 1
ATOM 3509 N N . VAL B 1 194 ? -18.984 14.898 -0.437 1 98.81 194 VAL B N 1
ATOM 3510 C CA . VAL B 1 194 ? -19.469 13.523 -0.345 1 98.81 194 VAL B CA 1
ATOM 3511 C C . VAL B 1 194 ? -20.969 13.516 -0.062 1 98.81 194 VAL B C 1
ATOM 3513 O O . VAL B 1 194 ? -21.719 12.766 -0.687 1 98.81 194 VAL B O 1
ATOM 3516 N N . LEU B 1 195 ? -21.406 14.406 0.859 1 98.62 195 LEU B N 1
ATOM 3517 C CA . LEU B 1 195 ? -22.812 14.477 1.225 1 98.62 195 LEU B CA 1
ATOM 3518 C C . LEU B 1 195 ? -23.656 14.914 0.036 1 98.62 195 LEU B C 1
ATOM 3520 O O . LEU B 1 195 ? -24.797 14.477 -0.114 1 98.62 195 LEU B O 1
ATOM 3524 N N . GLU B 1 196 ? -23.125 15.742 -0.769 1 98.25 196 GLU B N 1
ATOM 3525 C CA . GLU B 1 196 ? -23.859 16.281 -1.905 1 98.25 196 GLU B CA 1
ATOM 3526 C C . GLU B 1 196 ? -23.953 15.266 -3.043 1 98.25 196 GLU B C 1
ATOM 3528 O O . GLU B 1 196 ? -24.984 15.141 -3.691 1 98.25 196 GLU B O 1
ATOM 3533 N N . HIS B 1 197 ? -22.891 14.484 -3.258 1 98.5 197 HIS B N 1
ATOM 3534 C CA . HIS B 1 197 ? -22.812 13.781 -4.535 1 98.5 197 HIS B CA 1
ATOM 3535 C C . HIS B 1 197 ? -22.953 12.273 -4.352 1 98.5 197 HIS B C 1
ATOM 3537 O O . HIS B 1 197 ? -23.203 11.547 -5.32 1 98.5 197 HIS B O 1
ATOM 3543 N N . ALA B 1 198 ? -22.703 11.734 -3.164 1 98.44 198 ALA B N 1
ATOM 3544 C CA . ALA B 1 198 ? -23.031 10.336 -2.91 1 98.44 198 ALA B CA 1
ATOM 3545 C C . ALA B 1 198 ? -24.531 10.156 -2.701 1 98.44 198 ALA B C 1
ATOM 3547 O O . ALA B 1 198 ? -25 10 -1.567 1 98.44 198 ALA B O 1
ATOM 3548 N N . ASN B 1 199 ? -25.25 9.984 -3.77 1 97 199 ASN B N 1
ATOM 3549 C CA . ASN B 1 199 ? -26.703 10.156 -3.725 1 97 199 ASN B CA 1
ATOM 3550 C C . ASN B 1 199 ? -27.438 8.852 -4.027 1 97 199 ASN B C 1
ATOM 3552 O O . ASN B 1 199 ? -28.609 8.867 -4.422 1 97 199 ASN B O 1
ATOM 3556 N N . THR B 1 200 ? -26.797 7.723 -4.012 1 98.06 200 THR B N 1
ATOM 3557 C CA . THR B 1 200 ? -27.406 6.391 -4.043 1 98.06 200 THR B CA 1
ATOM 3558 C C . THR B 1 200 ? -26.938 5.562 -2.85 1 98.06 200 THR B C 1
ATOM 3560 O O . THR B 1 200 ? -25.859 5.801 -2.305 1 98.06 200 THR B O 1
ATOM 3563 N N . PRO B 1 201 ? -27.781 4.641 -2.469 1 98.06 201 PRO B N 1
ATOM 3564 C CA . PRO B 1 201 ? -27.359 3.781 -1.356 1 98.06 201 PRO B CA 1
ATOM 3565 C C . PRO B 1 201 ? -26.016 3.107 -1.606 1 98.06 201 PRO B C 1
ATOM 3567 O O . PRO B 1 201 ? -25.172 3.027 -0.699 1 98.06 201 PRO B O 1
ATOM 3570 N N . GLU B 1 202 ? -25.828 2.66 -2.816 1 97.81 202 GLU B N 1
ATOM 3571 C CA . GLU B 1 202 ? -24.578 1.967 -3.158 1 97.81 202 GLU B CA 1
ATOM 3572 C C . GLU B 1 202 ? -23.375 2.895 -3.033 1 97.81 202 GLU B C 1
ATOM 3574 O O . GLU B 1 202 ? -22.344 2.502 -2.496 1 97.81 202 GLU B O 1
ATOM 3579 N N . LEU B 1 203 ? -23.531 4.102 -3.531 1 98.38 203 LEU B N 1
ATOM 3580 C CA . LEU B 1 203 ? -22.438 5.055 -3.479 1 98.38 203 LEU B CA 1
ATOM 3581 C C . LEU B 1 203 ? -22.141 5.469 -2.039 1 98.38 203 LEU B C 1
ATOM 3583 O O . LEU B 1 203 ? -20.984 5.629 -1.658 1 98.38 203 LEU B O 1
ATOM 3587 N N . GLN B 1 204 ? -23.188 5.645 -1.224 1 98.69 204 GLN B N 1
ATOM 3588 C CA . GLN B 1 204 ? -22.984 5.961 0.188 1 98.69 204 GLN B CA 1
ATOM 3589 C C . GLN B 1 204 ? -22.234 4.84 0.906 1 98.69 204 GLN B C 1
ATOM 3591 O O . GLN B 1 204 ? -21.328 5.102 1.693 1 98.69 204 GLN B O 1
ATOM 3596 N N . GLN B 1 205 ? -22.625 3.658 0.597 1 98.12 205 GLN B N 1
ATOM 3597 C CA . GLN B 1 205 ? -21.953 2.52 1.229 1 98.12 205 GLN B CA 1
ATOM 3598 C C . GLN B 1 205 ? -20.484 2.449 0.834 1 98.12 205 GLN B C 1
ATOM 3600 O O . GLN B 1 205 ? -19.625 2.119 1.659 1 98.12 205 GLN B O 1
ATOM 3605 N N . ARG B 1 206 ? -20.203 2.725 -0.382 1 98.31 206 ARG B N 1
ATOM 3606 C CA . ARG B 1 206 ? -18.812 2.736 -0.837 1 98.31 206 ARG B CA 1
ATOM 3607 C C . ARG B 1 206 ? -18.016 3.828 -0.134 1 98.31 206 ARG B C 1
ATOM 3609 O O . ARG B 1 206 ? -16.844 3.629 0.214 1 98.31 206 ARG B O 1
ATOM 3616 N N . CYS B 1 207 ? -18.656 4.949 0.079 1 98.69 207 CYS B N 1
ATOM 3617 C CA . CYS B 1 207 ? -18 6.051 0.773 1 98.69 207 CYS B CA 1
ATOM 3618 C C . CYS B 1 207 ? -17.734 5.699 2.232 1 98.69 207 CYS B C 1
ATOM 3620 O O . CYS B 1 207 ? -16.672 6 2.766 1 98.69 207 CYS B O 1
ATOM 3622 N N . LEU B 1 208 ? -18.688 5.062 2.871 1 97.88 208 LEU B N 1
ATOM 3623 C CA . LEU B 1 208 ? -18.516 4.633 4.254 1 97.88 208 LEU B CA 1
ATOM 3624 C C . LEU B 1 208 ? -17.359 3.635 4.371 1 97.88 208 LEU B C 1
ATOM 3626 O O . LEU B 1 208 ? -16.5 3.77 5.242 1 97.88 208 LEU B O 1
ATOM 3630 N N . LYS B 1 209 ? -17.359 2.742 3.477 1 97.5 209 LYS B N 1
ATOM 3631 C CA . LYS B 1 209 ? -16.359 1.676 3.525 1 97.5 209 LYS B CA 1
ATOM 3632 C C . LYS B 1 209 ? -14.953 2.225 3.289 1 97.5 209 LYS B C 1
ATOM 3634 O O . LYS B 1 209 ? -14.008 1.839 3.977 1 97.5 209 LYS B O 1
ATOM 3639 N N . ILE B 1 210 ? -14.805 3.105 2.34 1 98.31 210 ILE B N 1
ATOM 3640 C CA . ILE B 1 210 ? -13.469 3.602 2.025 1 98.31 210 ILE B CA 1
ATOM 3641 C C . ILE B 1 210 ? -12.969 4.488 3.164 1 98.31 210 ILE B C 1
ATOM 3643 O O . ILE B 1 210 ? -11.766 4.539 3.434 1 98.31 210 ILE B O 1
ATOM 3647 N N . CYS B 1 211 ? -13.875 5.191 3.859 1 97.12 211 CYS B N 1
ATOM 3648 C CA . CYS B 1 211 ? -13.484 5.945 5.047 1 97.12 211 CYS B CA 1
ATOM 3649 C C . CYS B 1 211 ? -12.945 5.016 6.129 1 97.12 211 CYS B C 1
ATOM 3651 O O . CYS B 1 211 ? -11.922 5.305 6.75 1 97.12 211 CYS B O 1
ATOM 3653 N N . GLU B 1 212 ? -13.656 3.967 6.324 1 95.75 212 GLU B N 1
ATOM 3654 C CA . GLU B 1 212 ? -13.211 2.963 7.285 1 95.75 212 GLU B CA 1
ATOM 3655 C C . GLU B 1 212 ? -11.836 2.416 6.906 1 95.75 212 GLU B C 1
ATOM 3657 O O . GLU B 1 212 ? -10.961 2.279 7.766 1 95.75 212 GLU B O 1
ATOM 3662 N N . ILE B 1 213 ? -11.641 2.127 5.668 1 96.81 213 ILE B N 1
ATOM 3663 C CA . ILE B 1 213 ? -10.375 1.589 5.172 1 96.81 213 ILE B CA 1
ATOM 3664 C C . ILE B 1 213 ? -9.266 2.625 5.352 1 96.81 213 ILE B C 1
ATOM 3666 O O . ILE B 1 213 ? -8.148 2.283 5.738 1 96.81 213 ILE B O 1
ATOM 3670 N N . GLY B 1 214 ? -9.609 3.859 5.004 1 95.94 214 GLY B N 1
ATOM 3671 C CA . GLY B 1 214 ? -8.633 4.914 5.227 1 95.94 214 GLY B CA 1
ATOM 3672 C C . GLY B 1 214 ? -8.133 4.977 6.656 1 95.94 214 GLY B C 1
ATOM 3673 O O . GLY B 1 214 ? -6.926 5.078 6.895 1 95.94 214 GLY B O 1
ATOM 3674 N N . ALA B 1 215 ? -9.023 4.902 7.586 1 93.69 215 ALA B N 1
ATOM 3675 C CA . ALA B 1 215 ? -8.664 4.887 9 1 93.69 215 ALA B CA 1
ATOM 3676 C C . ALA B 1 215 ? -7.801 3.672 9.336 1 93.69 215 ALA B C 1
ATOM 3678 O O . ALA B 1 215 ? -6.844 3.773 10.109 1 93.69 215 ALA B O 1
ATOM 3679 N N . GLN B 1 216 ? -8.086 2.561 8.734 1 94.31 216 GLN B N 1
ATOM 3680 C CA . GLN B 1 216 ? -7.324 1.335 8.945 1 94.31 216 GLN B CA 1
ATOM 3681 C C . GLN B 1 216 ? -5.902 1.473 8.406 1 94.31 216 GLN B C 1
ATOM 3683 O O . GLN B 1 216 ? -4.949 1.016 9.039 1 94.31 216 GLN B O 1
ATOM 3688 N N . MET B 1 217 ? -5.793 2.049 7.25 1 96.75 217 MET B N 1
ATOM 3689 C CA . MET B 1 217 ? -4.484 2.221 6.629 1 96.75 217 MET B CA 1
ATOM 3690 C C . MET B 1 217 ? -3.613 3.172 7.441 1 96.75 217 MET B C 1
ATOM 3692 O O . MET B 1 217 ? -2.412 2.943 7.594 1 96.75 217 MET B O 1
ATOM 3696 N N . ARG B 1 218 ? -4.227 4.223 7.941 1 95.75 218 ARG B N 1
ATOM 3697 C CA . ARG B 1 218 ? -3.48 5.148 8.781 1 95.75 218 ARG B CA 1
ATOM 3698 C C . ARG B 1 218 ? -3.033 4.473 10.078 1 95.75 218 ARG B C 1
ATOM 3700 O O . ARG B 1 218 ? -1.918 4.699 10.547 1 95.75 218 ARG B O 1
ATOM 3707 N N . LEU B 1 219 ? -3.93 3.705 10.68 1 94.56 219 LEU B N 1
ATOM 3708 C CA . LEU B 1 219 ? -3.588 2.967 11.891 1 94.56 219 LEU B CA 1
ATOM 3709 C C . LEU B 1 219 ? -2.441 1.997 11.633 1 94.56 219 LEU B C 1
ATOM 3711 O O . LEU B 1 219 ? -1.524 1.88 12.445 1 94.56 219 LEU B O 1
ATOM 3715 N N . LEU B 1 220 ? -2.49 1.31 10.523 1 95.94 220 LEU B N 1
ATOM 3716 C CA . LEU B 1 220 ? -1.411 0.41 10.133 1 95.94 220 LEU B CA 1
ATOM 3717 C C . LEU B 1 220 ? -0.085 1.158 10.039 1 95.94 220 LEU B C 1
ATOM 3719 O O . LEU B 1 220 ? 0.924 0.71 10.594 1 95.94 220 LEU B O 1
ATOM 3723 N N . TYR B 1 221 ? -0.087 2.268 9.422 1 97.25 221 TYR B N 1
ATOM 3724 C CA . TYR B 1 221 ? 1.086 3.107 9.211 1 97.25 221 TYR B CA 1
ATOM 3725 C C . TYR B 1 221 ? 1.67 3.572 10.539 1 97.25 221 TYR B C 1
ATOM 3727 O O . TYR B 1 221 ? 2.859 3.381 10.805 1 97.25 221 TYR B O 1
ATOM 3735 N N . THR B 1 222 ? 0.819 4.117 11.352 1 96.75 222 THR B N 1
ATOM 3736 C CA . THR B 1 222 ? 1.278 4.691 12.609 1 96.75 222 THR B CA 1
ATOM 3737 C C . THR B 1 222 ? 1.787 3.6 13.547 1 96.75 222 THR B C 1
ATOM 3739 O O . THR B 1 222 ? 2.766 3.801 14.273 1 96.75 222 THR B O 1
ATOM 3742 N N . THR B 1 223 ? 1.153 2.471 13.516 1 96.44 223 THR B N 1
ATOM 3743 C CA . THR B 1 223 ? 1.594 1.337 14.32 1 96.44 223 THR B CA 1
ATOM 3744 C C . THR B 1 223 ? 2.953 0.833 13.844 1 96.44 223 THR B C 1
ATOM 3746 O O . THR B 1 223 ? 3.822 0.512 14.664 1 96.44 223 THR B O 1
ATOM 3749 N N . ALA B 1 224 ? 3.139 0.789 12.562 1 97.44 224 ALA B N 1
ATOM 3750 C CA . ALA B 1 224 ? 4.398 0.319 12 1 97.44 224 ALA B CA 1
ATOM 3751 C C . ALA B 1 224 ? 5.551 1.242 12.383 1 97.44 224 ALA B C 1
ATOM 3753 O O . ALA B 1 224 ? 6.68 0.786 12.578 1 97.44 224 ALA B O 1
ATOM 3754 N N . LEU B 1 225 ? 5.297 2.531 12.445 1 98.06 225 LEU B N 1
ATOM 3755 C CA . LEU B 1 225 ? 6.328 3.477 12.867 1 98.06 225 LEU B CA 1
ATOM 3756 C C . LEU B 1 225 ? 6.875 3.111 14.242 1 98.06 225 LEU B C 1
ATOM 3758 O O . LEU B 1 225 ? 8.078 3.227 14.484 1 98.06 225 LEU B O 1
ATOM 3762 N N . TYR B 1 226 ? 6.004 2.697 15.125 1 97.94 226 TYR B N 1
ATOM 3763 C CA . TYR B 1 226 ? 6.434 2.297 16.453 1 97.94 226 TYR B CA 1
ATOM 3764 C C . TYR B 1 226 ? 7.309 1.05 16.406 1 97.94 226 TYR B C 1
ATOM 3766 O O . TYR B 1 226 ? 8.398 1.024 16.969 1 97.94 226 TYR B O 1
ATOM 3774 N N . HIS B 1 227 ? 6.863 0.075 15.68 1 96.44 227 HIS B N 1
ATOM 3775 C CA . HIS B 1 227 ? 7.59 -1.188 15.625 1 96.44 227 HIS B CA 1
ATOM 3776 C C . HIS B 1 227 ? 8.938 -1.021 14.93 1 96.44 227 HIS B C 1
ATOM 3778 O O . HIS B 1 227 ? 9.93 -1.624 15.336 1 96.44 227 HIS B O 1
ATOM 3784 N N . ASP B 1 228 ? 8.953 -0.222 13.922 1 96.62 228 ASP B N 1
ATOM 3785 C CA . ASP B 1 228 ? 10.141 -0.075 13.094 1 96.62 228 ASP B CA 1
ATOM 3786 C C . ASP B 1 228 ? 11.211 0.754 13.805 1 96.62 228 ASP B C 1
ATOM 3788 O O . ASP B 1 228 ? 12.406 0.513 13.633 1 96.62 228 ASP B O 1
ATOM 3792 N N . TYR B 1 229 ? 10.758 1.702 14.656 1 97.81 229 TYR B N 1
ATOM 3793 C CA . TYR B 1 229 ? 11.758 2.701 15.023 1 97.81 229 TYR B CA 1
ATOM 3794 C C . TYR B 1 229 ? 11.789 2.904 16.531 1 97.81 229 TYR B C 1
ATOM 3796 O O . TYR B 1 229 ? 12.742 3.475 17.062 1 97.81 229 TYR B O 1
ATOM 3804 N N . VAL B 1 230 ? 10.781 2.471 17.25 1 98.19 230 VAL B N 1
ATOM 3805 C CA . VAL B 1 230 ? 10.656 2.922 18.625 1 98.19 230 VAL B CA 1
ATOM 3806 C C . VAL B 1 230 ? 10.727 1.725 19.578 1 98.19 230 VAL B C 1
ATOM 3808 O O . VAL B 1 230 ? 11.352 1.798 20.641 1 98.19 230 VAL B O 1
ATOM 3811 N N . GLU B 1 231 ? 10.211 0.6 19.203 1 97.06 231 GLU B N 1
ATOM 3812 C CA . GLU B 1 231 ? 9.906 -0.536 20.078 1 97.06 231 GLU B CA 1
ATOM 3813 C C . GLU B 1 231 ? 11.164 -1.049 20.766 1 97.06 231 GLU B C 1
ATOM 3815 O O . GLU B 1 231 ? 11.117 -1.439 21.938 1 97.06 231 GLU B O 1
ATOM 3820 N N . LYS B 1 232 ? 12.273 -1.099 20.094 1 96.06 232 LYS B N 1
ATOM 3821 C CA . LYS B 1 232 ? 13.508 -1.627 20.672 1 96.06 232 LYS B CA 1
ATOM 3822 C C . LYS B 1 232 ? 13.961 -0.8 21.859 1 96.06 232 LYS B C 1
ATOM 3824 O O . LYS B 1 232 ? 14.523 -1.338 22.828 1 96.06 232 LYS B O 1
ATOM 3829 N N . GLU B 1 233 ? 13.695 0.464 21.875 1 96.5 233 GLU B N 1
ATOM 3830 C CA . GLU B 1 233 ? 14.141 1.374 22.922 1 96.5 233 GLU B CA 1
ATOM 3831 C C . GLU B 1 233 ? 13.031 1.621 23.938 1 96.5 233 GLU B C 1
ATOM 3833 O O . GLU B 1 233 ? 13.312 1.945 25.094 1 96.5 233 GLU B O 1
ATOM 3838 N N . LEU B 1 234 ? 11.82 1.51 23.469 1 95.94 234 LEU B N 1
ATOM 3839 C CA . LEU B 1 234 ? 10.648 1.76 24.297 1 95.94 234 LEU B CA 1
ATOM 3840 C C . LEU B 1 234 ? 9.602 0.67 24.109 1 95.94 234 LEU B C 1
ATOM 3842 O O . LEU B 1 234 ? 8.609 0.871 23.391 1 95.94 234 LEU B O 1
ATOM 3846 N N . PRO B 1 235 ? 9.789 -0.426 24.875 1 94.31 235 PRO B N 1
ATOM 3847 C CA . PRO B 1 235 ? 8.836 -1.529 24.734 1 94.31 235 PRO B CA 1
ATOM 3848 C C . PRO B 1 235 ? 7.426 -1.161 25.188 1 94.31 235 PRO B C 1
ATOM 3850 O O . PRO B 1 235 ? 7.258 -0.275 26.031 1 94.31 235 PRO B O 1
ATOM 3853 N N . LEU B 1 236 ? 6.441 -1.871 24.688 1 91.56 236 LEU B N 1
ATOM 3854 C CA . LEU B 1 236 ? 5.02 -1.582 24.844 1 91.56 236 LEU B CA 1
ATOM 3855 C C . LEU B 1 236 ? 4.648 -1.483 26.328 1 91.56 236 LEU B C 1
ATOM 3857 O O . LEU B 1 236 ? 3.877 -0.604 26.719 1 91.56 236 LEU B O 1
ATOM 3861 N N . PRO B 1 237 ? 5.133 -2.398 27.109 1 88.38 237 PRO B N 1
ATOM 3862 C CA . PRO B 1 237 ? 4.75 -2.316 28.516 1 88.38 237 PRO B CA 1
ATOM 3863 C C . PRO B 1 237 ? 5.16 -0.997 29.172 1 88.38 237 PRO B C 1
ATOM 3865 O O . PRO B 1 237 ? 4.605 -0.61 30.203 1 88.38 237 PRO B O 1
ATOM 3868 N N . GLU B 1 238 ? 6.129 -0.378 28.609 1 90 238 GLU B N 1
ATOM 3869 C CA . GLU B 1 238 ? 6.602 0.892 29.141 1 90 238 GLU B CA 1
ATOM 3870 C C . GLU B 1 238 ? 5.742 2.055 28.656 1 90 238 GLU B C 1
ATOM 3872 O O . GLU B 1 238 ? 5.883 3.182 29.141 1 90 238 GLU B O 1
ATOM 3877 N N . LEU B 1 239 ? 5 1.676 27.688 1 86.12 239 LEU B N 1
ATOM 3878 C CA . LEU B 1 239 ? 4.031 2.66 27.203 1 86.12 239 LEU B CA 1
ATOM 3879 C C . LEU B 1 239 ? 2.73 2.566 28 1 86.12 239 LEU B C 1
ATOM 3881 O O . LEU B 1 239 ? 2.291 1.471 28.359 1 86.12 239 LEU B O 1
ATOM 3885 N N . ASP B 1 240 ? 2.414 3.402 29 1 71.06 240 ASP B N 1
ATOM 3886 C CA . ASP B 1 240 ? 1.128 3.385 29.688 1 71.06 240 ASP B CA 1
ATOM 3887 C C . ASP B 1 240 ? -0.03 3.406 28.688 1 71.06 240 ASP B C 1
ATOM 3889 O O . ASP B 1 240 ? -0.691 4.434 28.531 1 71.06 240 ASP B O 1
ATOM 3893 N N . MET B 1 241 ? -0.024 2.369 27.938 1 65 241 MET B N 1
ATOM 3894 C CA . MET B 1 241 ? -1.083 2.369 26.922 1 65 241 MET B CA 1
ATOM 3895 C C . MET B 1 241 ? -2.449 2.18 27.578 1 65 241 MET B C 1
ATOM 3897 O O . MET B 1 241 ? -2.613 1.323 28.453 1 65 241 MET B O 1
ATOM 3901 N N . ALA B 1 242 ? -3.031 3.227 27.906 1 48.69 242 ALA B N 1
ATOM 3902 C CA . ALA B 1 242 ? -4.348 3.01 28.5 1 48.69 242 ALA B CA 1
ATOM 3903 C C . ALA B 1 242 ? -5.078 1.863 27.812 1 48.69 242 ALA B C 1
ATOM 3905 O O . ALA B 1 242 ? -5.082 1.773 26.578 1 48.69 242 ALA B O 1
ATOM 3906 N N . ALA B 1 243 ? -5.199 0.915 28.562 1 37.28 243 ALA B N 1
ATOM 3907 C CA . ALA B 1 243 ? -6.109 -0.149 28.141 1 37.28 243 ALA B CA 1
ATOM 3908 C C . ALA B 1 243 ? -7.438 0.424 27.656 1 37.28 243 ALA B C 1
ATOM 3910 O O . ALA B 1 243 ? -7.973 1.359 28.25 1 37.28 243 ALA B O 1
#